Protein AF-A0A167N0G8-F1 (afdb_monomer)

Sequence (702 aa):
MNEAEIALECYESIAEAMEYYENEHYFAGLVLMNTLLEKYPKQADALSLKGLLMWNLGYKDEGYQFARKGFEYDPKSSACWRSYGYMLTQDSRVKESLEYYKKAAELSEFTDIETTNEYACVQTHLRMYSEALETRKKLLYQLHNEPSFWIGTGVLCYLLDQPEIAAKVFDSYCDTLMETSSEYDQSEVLLFYTDILEKQEKYQDALDHLEKIKDVVKDQRSWKEKQAYLLEKTGNIELAETTYRQLIYENPYDSRYINSLLAVKGYNKDNMRTWARNLLLNLMKSYPRSNTIADISLNYATPDEFSLEVKDIIQKSLRKGVPSLFARLKKYYRDTEKKDTIEEIMLGLVRKLENSGSFDGNAKDSREPPTALLWSLYYIAQHYDFLGDREKALDYIQKAINHTPTIVELYMTQARILKHQGDLETAARVMNRARKLDLQDRFVNSKCTKYMMRAGYIVKAKELFKMFLGKRTNTRKSLLDMQCQWFILEEGLAYLKKENYAKAIDRFLTIDSFYNDFKDNEFGIHSYCLHKNTLRTYVKLLKWEDTLRKHPYYIKAAKGAIKAYLALDAAQKLDATEEGANRRLNSVLQEDGELSDTQDKETKYVETTTPLEDALKFLEPLQRVAPDLLETHALGFEVYLRKEQWHLSRRCLIAMAEINKSHPSFLICKEMFEKTVSSKSMEENALLKKLKNLNLLDVSSL

Foldseek 3Di:
DPPVVLVVVVVVLLVVLVVCVVVVVLVVSLVSLVVNCVVVVLQQSSLLSNLLSCVSVVVPVVSLVSLVSSCVSPVLQLNSLLSNLVSCLVVLNLVVSLVSLVSSCVSVVVLPLVSLVLNLLSCVLVVVLVVSLVSLVSSCVNCVQDQLSLLLNLLSCVVVLNLVVSLVSLVVSCVPHLVVDDLALSQLSLVVSLVSCVSVVVLVVSLVSLVVCQVSHPPNLVSLVSNLVSCLSVLVLVVNLVSLVVNCVVPVQDLVSLVSNCVSVVHDQVPPLVVNLVVLVVVCVVVVPHPSSLLVSLVSDDLVRNLVSLLVVLQVCLLVLPLCNLVSCVVCVVPVSSLVSNVVSLVLQLVLCVQQQDSVNDVPPDHGDLSSNLSSLSNVLVSCLVVVVLVSSLVSLVVSCVSPVLALVSLLSNLVSCVSVVNLVVSLVSLVVSCVSPVPDPVSLLSSLLSCLVVLNPVVSLVSNCSPPDPPDDSVVVCLVVVVLVNLLSNLVSCVVVLVLLSNLVSLVSNVVVLSVLSSVLSVVSSVCSVSSNSVVNVVSSVVNVQVCLDPSNLSSLLSLLSSLLSLVVQCVVPVDPVSLVVSLVVNPPPDPDDDDCNVVSVVVSVDPCSLVVNVVSLVVNCVNPLLDLSSLLSQLSSCVVVVVLLSNLVSLVSNVVNPPPDPSSVVSLVVLVVSLVPDDPVPDPVSVVCVVVVSSDPVVD

InterPro domains:
  IPR011990 Tetratricopeptide-like helical domain superfamily [SSF48452] (21-441)
  IPR019734 Tetratricopeptide repeat [SM00028] (44-77)
  IPR019734 Tetratricopeptide repeat [SM00028] (78-111)
  IPR019734 Tetratricopeptide repeat [SM00028] (187-220)
  IPR019734 Tetratricopeptide repeat [SM00028] (221-254)
  IPR019734 Tetratricopeptide repeat [SM00028] (374-407)
  IPR019734 Tetratricopeptide repeat [SM00028] (408-441)
  IPR021183 N-terminal acetyltransferase A, auxiliary subunit [PF12569] (184-582)
  IPR021183 N-terminal acetyltransferase A, auxiliary subunit [PF12569] (590-653)
  IPR021183 N-terminal acetyltransferase A, auxiliary subunit [PIRSF000422] (14-690)

Radius of gyration: 32.66 Å; Cα contacts (8 Å, |Δi|>4): 824; chains: 1; bounding box: 81×61×96 Å

Organism: Phycomyces blakesleeanus (strain ATCC 8743b / DSM 1359 / FGSC 10004 / NBRC 33097 / NRRL 1555) (NCBI:txid763407)

Solvent-accessible surface area (backbone atoms only — not comparable to full-atom values): 36739 Å² total; per-residue (Å²): 126,57,74,66,55,52,52,48,56,51,50,55,54,47,52,54,29,48,53,24,47,77,69,70,37,31,68,62,21,37,54,53,34,50,58,50,35,73,78,42,76,71,48,24,60,48,33,16,49,36,7,53,30,34,32,76,75,67,43,47,72,63,8,51,54,31,17,51,48,5,32,71,64,32,76,70,45,28,66,20,29,35,52,49,16,50,55,29,42,77,69,66,35,48,81,68,18,47,62,30,22,49,50,17,20,59,60,45,72,50,68,46,61,66,54,32,50,51,35,28,45,48,27,47,73,70,66,38,43,72,62,19,36,59,44,30,50,52,50,29,71,75,44,72,88,44,64,44,38,49,49,46,36,22,51,36,29,47,74,70,72,34,32,72,60,16,45,55,42,46,52,55,39,57,78,70,58,42,86,80,48,55,67,64,39,43,23,37,48,53,54,40,49,35,54,34,32,45,69,63,67,38,35,60,62,23,43,56,50,50,63,72,42,53,89,59,40,74,60,58,64,62,49,50,57,48,50,25,53,31,26,50,75,62,63,41,44,72,59,17,45,51,43,29,51,51,51,32,71,77,43,54,64,50,63,64,44,56,51,48,40,33,51,69,70,63,33,40,80,93,40,57,26,69,56,43,32,52,53,34,55,53,49,33,70,78,38,76,82,31,63,46,44,52,57,55,31,54,74,51,43,53,75,69,54,33,53,55,52,51,49,53,52,47,53,56,36,25,67,74,52,54,89,56,53,54,72,68,53,49,74,46,58,81,40,66,68,58,34,49,50,51,48,54,52,52,54,53,38,44,55,22,29,76,76,35,36,3,81,86,54,48,44,90,86,53,61,54,59,74,54,25,50,42,43,44,29,44,40,50,14,54,50,28,41,72,76,62,44,47,67,61,14,49,53,30,31,48,53,26,34,73,75,48,77,80,52,46,67,49,33,47,47,49,18,50,42,33,42,74,75,64,44,32,59,62,14,23,54,36,20,45,53,24,22,68,74,41,84,80,45,62,67,47,41,52,51,25,26,54,31,24,19,75,48,65,38,50,69,62,17,52,55,56,54,50,72,81,48,62,100,85,59,58,67,68,59,53,40,57,78,66,61,44,54,72,58,41,47,46,48,16,52,34,27,46,74,69,67,38,41,35,62,13,40,52,31,26,50,54,50,54,47,53,60,49,53,56,56,53,61,47,60,70,44,59,62,50,31,41,72,60,32,42,52,65,58,44,58,51,46,56,60,46,61,79,44,54,65,54,37,71,65,47,51,52,28,34,54,49,34,36,52,38,24,55,50,48,49,53,49,55,70,71,46,84,44,76,68,51,55,53,52,51,55,55,64,67,70,73,77,70,96,76,89,69,93,46,68,70,60,40,51,54,66,64,65,50,91,48,33,68,60,60,24,45,71,38,44,57,58,42,51,73,54,38,65,88,39,57,66,48,30,52,54,46,21,53,53,25,49,76,67,67,37,54,63,61,18,46,50,22,51,50,55,26,44,74,71,43,64,85,40,69,70,45,52,51,53,51,54,50,48,55,52,53,62,69,71,50,72,64,86,83,35,72,64,60,45,52,36,49,76,68,56,58,69,70,61,87,88,104

Nearest PDB structures (foldseek):
  6c9m-assembly1_A  TM=9.356E-01  e=7.278E-32  Homo sapiens
  6c9m-assembly2_C  TM=9.284E-01  e=7.278E-32  Homo sapiens
  6c95-assembly1_A  TM=9.185E-01  e=5.483E-31  Homo sapiens
  9fpz-assembly1_B  TM=9.077E-01  e=2.778E-30  Homo sapiens
  6ppl-assembly1_B  TM=9.237E-01  e=5.601E-27  Homo sapiens

Mean predicted aligned error: 7.76 Å

Secondary structure (DSSP, 8-state):
--HHHHHHHHHHHHHHHHHHHHTT-HHHHHHHHHHHHHH-TT-HHHHHHHHHHHHHTT-HHHHHHHHHHHHHH-TT-HHHHHHHHHHHHHTT-HHHHHHHHHHHHHHTTT--HHHHHHHHHHHHHTT-HHHHHHHHHHHHHH-TT-HHHHHHHHHHHHHTT-HHHHHHHHHHHHHHTGGGS-HHHHHHHHHHHHHHHHHTT-HHHHHHHHHHTTTT-S-HHHHHHHHHHHHHHTT-HHHHHHHHHHHHHH-TT-HHHHHHHHHHTT--SSSSHHHHHHHHHHHHHH-TT-HHHHHHHTTT--HHHHHHHHHHHHHHHHHHT-TTHHHHHGGGGGSHHHHHHHHHHHHHHHHHHHHHSSSSS-TTT-PPPHHHHHHHHHHHHHHHHHHT-HHHHHHHHHHHHHH-TT-HHHHHHHHHHHHHHT-HHHHHHHHHHHHHH-SS-HHHHHHHHHHHHHTT-HHHHHHHHHTTS-TT--HHHHHHHTT-HHHHHHHHHHHHHTT-HHHHHHHHHHHHHHHHHHHHTTHHHHHHHHHTT-HHHHHHHHHHHTTGGGSHHHHHHHHHHHHHHHHHHHHHHH--SHHHHHHHHHHHHTS----SS-HHHHHHHHS-S-HHHHHHHHHHHHHHH-TT-HHHHHHHHHHHHHTT-HHHHHHHHHHHHHHHTTSHHHHHHHHHHHHHHHHS-SSS-HHHHHHHHTT-S--TT-

pLDDT: mean 90.7, std 11.7, range [33.31, 98.62]

Structure (mmCIF, N/CA/C/O backbone):
data_AF-A0A167N0G8-F1
#
_entry.id   AF-A0A167N0G8-F1
#
loop_
_atom_site.group_PDB
_atom_site.id
_atom_site.type_symbol
_atom_site.label_atom_id
_atom_site.label_alt_id
_atom_site.label_comp_id
_atom_site.label_asym_id
_atom_site.label_entity_id
_atom_site.label_seq_id
_atom_site.pdbx_PDB_ins_code
_atom_site.Cartn_x
_atom_site.Cartn_y
_atom_site.Cartn_z
_atom_site.occupancy
_atom_site.B_iso_or_equiv
_atom_site.auth_seq_id
_atom_site.auth_comp_id
_atom_site.auth_asym_id
_atom_site.auth_atom_id
_atom_site.pdbx_PDB_model_num
ATOM 1 N N . MET A 1 1 ? -27.992 -11.046 55.041 1.00 61.38 1 MET A N 1
ATOM 2 C CA . MET A 1 1 ? -26.749 -10.287 54.848 1.00 61.38 1 MET A CA 1
ATOM 3 C C . MET A 1 1 ? -27.071 -8.810 54.875 1.00 61.38 1 MET A C 1
ATOM 5 O O . MET A 1 1 ? -28.146 -8.440 54.409 1.00 61.38 1 MET A O 1
ATOM 9 N N . ASN A 1 2 ? -26.204 -7.990 55.464 1.00 81.62 2 ASN A N 1
ATOM 10 C CA . ASN A 1 2 ? -26.307 -6.537 55.300 1.00 81.62 2 ASN A CA 1
ATOM 11 C C . ASN A 1 2 ? -25.875 -6.140 53.866 1.00 81.62 2 ASN A C 1
ATOM 13 O O . ASN A 1 2 ? -25.301 -6.956 53.145 1.00 81.62 2 ASN A O 1
ATOM 17 N N . GLU A 1 3 ? -26.163 -4.911 53.429 1.00 79.19 3 GLU A N 1
ATOM 18 C CA . GLU A 1 3 ? -25.827 -4.457 52.065 1.00 79.19 3 GLU A CA 1
ATOM 19 C C . GLU A 1 3 ? -24.325 -4.558 51.743 1.00 79.19 3 GLU A C 1
ATOM 21 O O . GLU A 1 3 ? -23.964 -4.835 50.602 1.00 79.19 3 GLU A O 1
ATOM 26 N N . ALA A 1 4 ? -23.449 -4.403 52.741 1.00 82.62 4 ALA A N 1
ATOM 27 C CA . ALA A 1 4 ? -22.003 -4.500 52.559 1.00 82.62 4 ALA A CA 1
ATOM 28 C C . ALA A 1 4 ? -21.533 -5.944 52.314 1.00 82.62 4 ALA A C 1
ATOM 30 O O . ALA A 1 4 ? -20.668 -6.172 51.476 1.00 82.62 4 ALA A O 1
ATOM 31 N N . GLU A 1 5 ? -22.126 -6.925 52.993 1.00 85.88 5 GLU A N 1
ATOM 32 C CA . GLU A 1 5 ? -21.851 -8.348 52.767 1.00 85.88 5 GLU A CA 1
ATOM 33 C C . GLU A 1 5 ? -22.308 -8.787 51.368 1.00 85.88 5 GLU A C 1
ATOM 35 O O . GLU A 1 5 ? -21.608 -9.549 50.709 1.00 85.88 5 GLU A O 1
ATOM 40 N N . ILE A 1 6 ? -23.455 -8.281 50.890 1.00 86.81 6 ILE A N 1
ATOM 41 C CA . ILE A 1 6 ? -23.952 -8.559 49.528 1.00 86.81 6 ILE A CA 1
ATOM 42 C C . ILE A 1 6 ? -23.014 -7.950 48.486 1.00 86.81 6 ILE A C 1
ATOM 44 O O . ILE A 1 6 ? -22.671 -8.608 47.504 1.00 86.81 6 ILE A O 1
ATOM 48 N N . ALA A 1 7 ? -22.588 -6.703 48.702 1.00 86.38 7 ALA A N 1
ATOM 49 C CA . ALA A 1 7 ? -21.649 -6.027 47.816 1.00 86.38 7 ALA A CA 1
ATOM 50 C C . ALA A 1 7 ? -20.302 -6.762 47.748 1.00 86.38 7 ALA A C 1
ATOM 52 O O . ALA A 1 7 ? -19.759 -6.919 46.657 1.00 86.38 7 ALA A O 1
ATOM 53 N N . LEU A 1 8 ? -19.802 -7.259 48.886 1.00 89.69 8 LEU A N 1
ATOM 54 C CA . LEU A 1 8 ? -18.569 -8.041 48.951 1.00 89.69 8 LEU A CA 1
ATOM 55 C C . LEU A 1 8 ? -18.696 -9.383 48.212 1.00 89.69 8 LEU A C 1
ATOM 57 O O . LEU A 1 8 ? -17.852 -9.674 47.373 1.00 89.69 8 LEU A O 1
ATOM 61 N N . GLU A 1 9 ? -19.772 -10.152 48.438 1.00 91.31 9 GLU A N 1
ATOM 62 C CA . GLU A 1 9 ? -20.013 -11.422 47.723 1.00 91.31 9 GLU A CA 1
ATOM 63 C C . GLU A 1 9 ? -20.086 -11.204 46.201 1.00 91.31 9 GLU A C 1
ATOM 65 O O . GLU A 1 9 ? -19.502 -11.965 45.423 1.00 91.31 9 GLU A O 1
ATOM 70 N N . CYS A 1 10 ? -20.788 -10.149 45.765 1.00 91.50 10 CYS A N 1
ATOM 71 C CA . CYS A 1 10 ? -20.861 -9.788 44.351 1.00 91.50 10 CYS A CA 1
ATOM 72 C C . CYS A 1 10 ? -19.480 -9.432 43.796 1.00 91.50 10 CYS A C 1
ATOM 74 O O . CYS A 1 10 ? -19.119 -9.920 42.730 1.00 91.50 10 CYS A O 1
ATOM 76 N N . TYR A 1 11 ? -18.716 -8.604 44.511 1.00 92.12 11 TYR A N 1
ATOM 77 C CA . TYR A 1 11 ? -17.383 -8.180 44.094 1.00 92.12 11 TYR A CA 1
ATOM 78 C C . TYR A 1 11 ? -16.419 -9.363 43.954 1.00 92.12 11 TYR A C 1
ATOM 80 O O . TYR A 1 11 ? -15.779 -9.494 42.916 1.00 92.12 11 TYR A O 1
ATOM 88 N N . GLU A 1 12 ? -16.355 -10.253 44.948 1.00 93.44 12 GLU A N 1
ATOM 89 C CA . GLU A 1 12 ? -15.496 -11.446 44.917 1.00 93.44 12 GLU A CA 1
ATOM 90 C C . GLU A 1 12 ? -15.854 -12.366 43.744 1.00 93.44 12 GLU A C 1
ATOM 92 O O . GLU A 1 12 ? -14.978 -12.771 42.982 1.00 93.44 12 GLU A O 1
ATOM 97 N N . SER A 1 13 ? -17.150 -12.620 43.537 1.00 93.81 13 SER A N 1
ATOM 98 C CA . SER A 1 13 ? -17.628 -13.460 42.432 1.00 93.81 13 SER A CA 1
ATOM 99 C C . SER A 1 13 ? -17.322 -12.848 41.060 1.00 93.81 13 SER A C 1
ATOM 101 O O . SER A 1 13 ? -16.995 -13.563 40.114 1.00 93.81 13 SER A O 1
ATOM 103 N N . ILE A 1 14 ? -17.451 -11.523 40.924 1.00 94.38 14 ILE A N 1
ATOM 104 C CA . ILE A 1 14 ? -17.139 -10.802 39.682 1.00 94.38 14 ILE A CA 1
ATOM 105 C C . ILE A 1 14 ? -15.634 -10.800 39.427 1.00 94.38 14 ILE A C 1
ATOM 107 O O . ILE A 1 14 ? -15.226 -11.037 38.294 1.00 94.38 14 ILE A O 1
ATOM 111 N N . ALA A 1 15 ? -14.812 -10.586 40.455 1.00 94.44 15 ALA A N 1
ATOM 112 C CA . ALA A 1 15 ? -13.360 -10.646 40.339 1.00 94.44 15 ALA A CA 1
ATOM 113 C C . ALA A 1 15 ? -12.884 -12.044 39.907 1.00 94.44 15 ALA A C 1
ATOM 115 O O . ALA A 1 15 ? -12.087 -12.156 38.979 1.00 94.44 15 ALA A O 1
ATOM 116 N N . GLU A 1 16 ? -13.436 -13.113 40.490 1.00 95.50 16 GLU A N 1
ATOM 117 C CA . GLU A 1 16 ? -13.144 -14.490 40.064 1.00 95.50 16 GLU A CA 1
ATOM 118 C C . GLU A 1 16 ? -13.601 -14.743 38.611 1.00 95.50 16 GLU A C 1
ATOM 120 O O . GLU A 1 16 ? -12.884 -15.342 37.809 1.00 95.50 16 GLU A O 1
ATOM 125 N N . ALA A 1 17 ? -14.774 -14.237 38.216 1.00 94.94 17 ALA A N 1
ATOM 126 C CA . ALA A 1 17 ? -15.233 -14.333 36.830 1.00 94.94 17 ALA A CA 1
ATOM 127 C C . ALA A 1 17 ? -14.361 -13.541 35.841 1.00 94.94 17 ALA A C 1
ATOM 129 O O . ALA A 1 17 ? -14.207 -13.975 34.696 1.00 94.94 17 ALA A O 1
ATOM 130 N N . MET A 1 18 ? -13.775 -12.421 36.269 1.00 92.94 18 MET A N 1
ATOM 131 C CA . MET A 1 18 ? -12.787 -11.674 35.490 1.00 92.94 18 MET A CA 1
ATOM 132 C C . MET A 1 18 ? -11.483 -12.462 35.331 1.00 92.94 18 MET A C 1
ATOM 134 O O . MET A 1 18 ? -10.941 -12.503 34.232 1.00 92.94 18 MET A O 1
ATOM 138 N N . GLU A 1 19 ? -11.027 -13.179 36.357 1.00 94.56 19 GLU A N 1
ATOM 139 C CA . GLU A 1 19 ? -9.866 -14.069 36.233 1.00 94.56 19 GLU A CA 1
ATOM 140 C C . GLU A 1 19 ? -10.137 -15.215 35.240 1.00 94.56 19 GLU A C 1
ATOM 142 O O . GLU A 1 19 ? -9.286 -15.545 34.408 1.00 94.56 19 GLU A O 1
ATOM 147 N N . TYR A 1 20 ? -11.344 -15.796 35.246 1.00 95.62 20 TYR A N 1
ATOM 148 C CA . TYR A 1 20 ? -11.734 -16.757 34.207 1.00 95.62 20 TYR A CA 1
ATOM 149 C C . TYR A 1 20 ? -11.745 -16.127 32.813 1.00 95.62 20 TYR A C 1
ATOM 151 O O . TYR A 1 20 ? -11.371 -16.793 31.849 1.00 95.62 20 TYR A O 1
ATOM 159 N N . TYR A 1 21 ? -12.171 -14.870 32.688 1.00 93.69 21 TYR A N 1
ATOM 160 C CA . TYR A 1 21 ? -12.137 -14.145 31.422 1.00 93.69 21 TYR A CA 1
ATOM 161 C C . TYR A 1 21 ? -10.700 -13.942 30.916 1.00 93.69 21 TYR A C 1
ATOM 163 O O . TYR A 1 21 ? -10.419 -14.251 29.759 1.00 93.69 21 TYR A O 1
ATOM 171 N N . GLU A 1 22 ? -9.790 -13.486 31.779 1.00 92.56 22 GLU A N 1
ATOM 172 C CA . GLU A 1 22 ? -8.379 -13.245 31.445 1.00 92.56 22 GLU A CA 1
ATOM 173 C C . GLU A 1 22 ? -7.640 -14.525 31.036 1.00 92.56 22 GLU A C 1
ATOM 175 O O . GLU A 1 22 ? -6.786 -14.494 30.153 1.00 92.56 22 GLU A O 1
ATOM 180 N N . ASN A 1 23 ? -8.009 -15.663 31.628 1.00 94.19 23 ASN A N 1
ATOM 181 C CA . ASN A 1 23 ? -7.465 -16.980 31.289 1.00 94.19 23 ASN A CA 1
ATOM 182 C C . ASN A 1 23 ? -8.227 -17.691 30.150 1.00 94.19 23 ASN A C 1
ATOM 184 O O . ASN A 1 23 ? -8.055 -18.893 29.955 1.00 94.19 23 ASN A O 1
ATOM 188 N N . GLU A 1 24 ? -9.098 -16.983 29.423 1.00 94.19 24 GLU A N 1
ATOM 189 C CA . GLU A 1 24 ? -9.916 -17.508 28.314 1.00 94.19 24 GLU A CA 1
ATOM 190 C C . GLU A 1 24 ? -10.863 -18.670 28.704 1.00 94.19 24 GLU A C 1
ATOM 192 O O . GLU A 1 24 ? -11.425 -19.379 27.865 1.00 94.19 24 GLU A O 1
ATOM 197 N N . HIS A 1 25 ? -11.122 -18.853 29.998 1.00 95.62 25 HIS A N 1
ATOM 198 C CA . HIS A 1 25 ? -12.037 -19.847 30.560 1.00 95.62 25 HIS A CA 1
ATOM 199 C C . HIS A 1 25 ? -13.491 -19.335 30.596 1.00 95.62 25 HIS A C 1
ATOM 201 O O . HIS A 1 25 ? -14.192 -19.431 31.608 1.00 95.62 25 HIS A O 1
ATOM 207 N N . TYR A 1 26 ? -13.984 -18.819 29.465 1.00 95.81 26 TYR A N 1
ATOM 208 C CA . TYR A 1 26 ? -15.244 -18.065 29.393 1.00 95.81 26 TYR A CA 1
ATOM 209 C C . TYR A 1 26 ? -16.479 -18.831 29.892 1.00 95.81 26 TYR A C 1
ATOM 211 O O . TYR A 1 26 ? -17.372 -18.251 30.509 1.00 95.81 26 TYR A O 1
ATOM 219 N N . PHE A 1 27 ? -16.547 -20.145 29.647 1.00 96.38 27 PHE A N 1
ATOM 220 C CA . PHE A 1 27 ? -17.678 -20.961 30.100 1.00 96.38 27 PHE A CA 1
ATOM 221 C C . PHE A 1 27 ? -17.742 -21.062 31.630 1.00 96.38 27 PHE A C 1
ATOM 223 O O . PHE A 1 27 ? -18.830 -20.983 32.198 1.00 96.38 27 PHE A O 1
ATOM 230 N N . ALA A 1 28 ? -16.593 -21.192 32.299 1.00 95.50 28 ALA A N 1
ATOM 231 C CA . ALA A 1 28 ? -16.532 -21.271 33.758 1.00 95.50 28 ALA A CA 1
ATOM 232 C C . ALA A 1 28 ? -16.986 -19.946 34.391 1.00 95.50 28 ALA A C 1
ATOM 234 O O . ALA A 1 28 ? -17.878 -19.943 35.242 1.00 95.50 28 ALA A O 1
ATOM 235 N N . GLY A 1 29 ? -16.478 -18.818 33.875 1.00 96.12 29 GLY A N 1
ATOM 236 C CA . GLY A 1 29 ? -16.933 -17.486 34.279 1.00 96.12 29 GLY A CA 1
ATOM 237 C C . GLY A 1 29 ? -18.436 -17.287 34.055 1.00 96.12 29 GLY A C 1
ATOM 238 O O . GLY A 1 29 ? -19.127 -16.731 34.907 1.00 96.12 29 GLY A O 1
ATOM 239 N N . LEU A 1 30 ? -18.987 -17.800 32.945 1.00 96.31 30 LEU A N 1
ATOM 240 C CA . LEU A 1 30 ? -20.418 -17.681 32.645 1.00 96.31 30 LEU A CA 1
ATOM 241 C C . LEU A 1 30 ? -21.284 -18.456 33.648 1.00 96.31 30 LEU A C 1
ATOM 243 O O . LEU A 1 30 ? -22.335 -17.962 34.063 1.00 96.31 30 LEU A O 1
ATOM 247 N N . VAL A 1 31 ? -20.859 -19.658 34.047 1.00 96.81 31 VAL A N 1
ATOM 248 C CA . VAL A 1 31 ? -21.548 -20.456 35.076 1.00 96.81 31 VAL A CA 1
ATOM 249 C C . VAL A 1 31 ? -21.548 -19.720 36.418 1.00 96.81 31 VAL A C 1
ATOM 251 O O . VAL A 1 31 ? -22.597 -19.628 37.065 1.00 96.81 31 VAL A O 1
ATOM 254 N N . LEU A 1 32 ? -20.411 -19.135 36.803 1.00 96.25 32 LEU A N 1
ATOM 255 C CA . LEU A 1 32 ? -20.297 -18.353 38.034 1.00 96.25 32 LEU A CA 1
ATOM 256 C C . LEU A 1 32 ? -21.225 -17.127 38.013 1.00 96.25 32 LEU A C 1
ATOM 258 O O . LEU A 1 32 ? -22.005 -16.926 38.944 1.00 96.25 32 LEU A O 1
ATOM 262 N N . MET A 1 33 ? -21.235 -16.367 36.914 1.00 97.00 33 MET A N 1
ATOM 263 C CA . MET A 1 33 ? -22.127 -15.211 36.755 1.00 97.00 33 MET A CA 1
ATOM 264 C C . MET A 1 33 ? -23.606 -15.591 36.745 1.00 97.00 33 MET A C 1
ATOM 266 O O . MET A 1 33 ? -24.420 -14.874 37.320 1.00 97.00 33 MET A O 1
ATOM 270 N N . ASN A 1 34 ? -23.983 -16.727 36.151 1.00 96.19 34 ASN A N 1
ATOM 271 C CA . ASN A 1 34 ? -25.361 -17.214 36.234 1.00 96.19 34 ASN A CA 1
ATOM 272 C C . ASN A 1 34 ? -25.764 -17.516 37.682 1.00 96.19 34 ASN A C 1
ATOM 274 O O . ASN A 1 34 ? -26.827 -17.077 38.110 1.00 96.19 34 ASN A O 1
ATOM 278 N N . THR A 1 35 ? -24.892 -18.182 38.440 1.00 96.25 35 THR A N 1
ATOM 279 C CA . THR A 1 35 ? -25.127 -18.498 39.858 1.00 96.25 35 THR A CA 1
ATOM 280 C C . THR A 1 35 ? -25.296 -17.225 40.694 1.00 96.25 35 THR A C 1
ATOM 282 O O . THR A 1 35 ? -26.190 -17.138 41.536 1.00 96.25 35 THR A O 1
ATOM 285 N N . LEU A 1 36 ? -24.475 -16.201 40.436 1.00 95.00 36 LEU A N 1
ATOM 286 C CA . LEU A 1 36 ? -24.593 -14.908 41.110 1.00 95.00 36 LEU A CA 1
ATOM 287 C C . LEU A 1 36 ? -25.906 -14.193 40.748 1.00 95.00 36 LEU A C 1
ATOM 289 O O . LEU A 1 36 ? -26.594 -13.667 41.622 1.00 95.00 36 LEU A O 1
ATOM 293 N N . LEU A 1 37 ? -26.283 -14.205 39.469 1.00 95.44 37 LEU A N 1
ATOM 294 C CA . LEU A 1 37 ? -27.492 -13.551 38.965 1.00 95.44 37 LEU A CA 1
ATOM 295 C C . LEU A 1 37 ? -28.790 -14.265 39.370 1.00 95.44 37 LEU A C 1
ATOM 297 O O . LEU A 1 37 ? -29.838 -13.626 39.387 1.00 95.44 37 LEU A O 1
ATOM 301 N N . GLU A 1 38 ? -28.750 -15.549 39.736 1.00 95.88 38 GLU A N 1
ATOM 302 C CA . GLU A 1 38 ? -29.886 -16.225 40.382 1.00 95.88 38 GLU A CA 1
ATOM 303 C C . GLU A 1 38 ? -30.202 -15.605 41.748 1.00 95.88 38 GLU A C 1
ATOM 305 O O . GLU A 1 38 ? -31.372 -15.414 42.087 1.00 95.88 38 GLU A O 1
ATOM 310 N N . LYS A 1 39 ? -29.163 -15.243 42.514 1.00 94.06 39 LYS A N 1
ATOM 311 C CA . LYS A 1 39 ? -29.309 -14.569 43.811 1.00 94.06 39 LYS A CA 1
ATOM 312 C C . LYS A 1 39 ? -29.612 -13.079 43.651 1.00 94.06 39 LYS A C 1
ATOM 314 O O . LYS A 1 39 ? -30.462 -12.544 44.363 1.00 94.06 39 LYS A O 1
ATOM 319 N N . TYR A 1 40 ? -28.944 -12.416 42.704 1.00 94.00 40 TYR A N 1
ATOM 320 C CA . TYR A 1 40 ? -29.001 -10.965 42.510 1.00 94.00 40 TYR A CA 1
ATOM 321 C C . TYR A 1 40 ? -29.285 -10.591 41.038 1.00 94.00 40 TYR A C 1
ATOM 323 O O . TYR A 1 40 ? -28.401 -10.106 40.332 1.00 94.00 40 TYR A O 1
ATOM 331 N N . PRO A 1 41 ? -30.535 -10.736 40.549 1.00 92.69 41 PRO A N 1
ATOM 332 C CA . PRO A 1 41 ? -30.852 -10.642 39.114 1.00 92.69 41 PRO A CA 1
ATOM 333 C C . PRO A 1 41 ? -30.631 -9.276 38.451 1.00 92.69 41 PRO A C 1
ATOM 335 O O . PRO A 1 41 ? -30.680 -9.175 37.227 1.00 92.69 41 PRO A O 1
ATOM 338 N N . LYS A 1 42 ? -30.462 -8.216 39.248 1.00 92.88 42 LYS A N 1
ATOM 339 C CA . LYS A 1 42 ? -30.286 -6.827 38.789 1.00 92.88 42 LYS A CA 1
ATOM 340 C C . LYS A 1 42 ? -28.894 -6.271 39.093 1.00 92.88 42 LYS A C 1
ATOM 342 O O . LYS A 1 42 ? -28.704 -5.062 39.008 1.00 92.88 42 LYS A O 1
ATOM 347 N N . GLN A 1 43 ? -27.946 -7.120 39.489 1.00 94.25 43 GLN A N 1
ATOM 348 C CA . GLN A 1 43 ? -26.565 -6.688 39.669 1.00 94.25 43 GLN A CA 1
ATOM 349 C C . GLN A 1 43 ? -26.009 -6.313 38.279 1.00 94.25 43 GLN A C 1
ATOM 351 O O . GLN A 1 43 ? -25.977 -7.143 37.368 1.00 94.25 43 GLN A O 1
ATOM 356 N N . ALA A 1 44 ? -25.637 -5.043 38.106 1.00 94.38 44 ALA A N 1
ATOM 357 C CA . ALA A 1 44 ? -25.271 -4.465 36.815 1.00 94.38 44 ALA A CA 1
ATOM 358 C C . ALA A 1 44 ? -23.972 -5.039 36.221 1.00 94.38 44 ALA A C 1
ATOM 360 O O . ALA A 1 44 ? -23.969 -5.494 35.076 1.00 94.38 44 ALA A O 1
ATOM 361 N N . ASP A 1 45 ? -22.889 -5.061 36.994 1.00 93.31 45 ASP A N 1
ATOM 362 C CA . ASP A 1 45 ? -21.563 -5.502 36.543 1.00 93.31 45 ASP A CA 1
ATOM 363 C C . ASP A 1 45 ? -21.526 -6.997 36.178 1.00 93.31 45 ASP A C 1
ATOM 365 O O . ASP A 1 45 ? -20.905 -7.382 35.194 1.00 93.31 45 ASP A O 1
ATOM 369 N N . ALA A 1 46 ? -22.266 -7.839 36.894 1.00 95.31 46 ALA A N 1
ATOM 370 C CA . ALA A 1 46 ? -22.444 -9.262 36.638 1.00 95.31 46 ALA A CA 1
ATOM 371 C C . ALA A 1 46 ? -23.265 -9.508 35.366 1.00 95.31 46 ALA A C 1
ATOM 373 O O . ALA A 1 46 ? -22.944 -10.410 34.593 1.00 95.31 46 ALA A O 1
ATOM 374 N N . LEU A 1 47 ? -24.301 -8.696 35.103 1.00 96.69 47 LEU A N 1
ATOM 375 C CA . LEU A 1 47 ? -25.017 -8.724 33.820 1.00 96.69 47 LEU A CA 1
ATOM 376 C C . LEU A 1 47 ? -24.099 -8.303 32.667 1.00 96.69 47 LEU A C 1
ATOM 378 O O . LEU A 1 47 ? -24.129 -8.932 31.606 1.00 96.69 47 LEU A O 1
ATOM 382 N N . SER A 1 48 ? -23.267 -7.282 32.890 1.00 96.06 48 SER A N 1
ATOM 383 C CA . SER A 1 48 ? -22.279 -6.817 31.917 1.00 96.06 48 SER A CA 1
ATOM 384 C C . SER A 1 48 ? -21.234 -7.885 31.600 1.00 96.06 48 SER A C 1
ATOM 386 O O . SER A 1 48 ? -21.050 -8.246 30.436 1.00 96.06 48 SER A O 1
ATOM 388 N N . LEU A 1 49 ? -20.619 -8.466 32.632 1.00 95.81 49 LEU A N 1
ATOM 389 C CA . LEU A 1 49 ? -19.613 -9.515 32.501 1.00 95.81 49 LEU A CA 1
ATOM 390 C C . LEU A 1 49 ? -20.199 -10.791 31.889 1.00 95.81 49 LEU A C 1
ATOM 392 O O . LEU A 1 49 ? -19.593 -11.382 30.999 1.00 95.81 49 LEU A O 1
ATOM 396 N N . LYS A 1 50 ? -21.426 -11.176 32.262 1.00 96.50 50 LYS A N 1
ATOM 397 C CA . LYS A 1 50 ? -22.161 -12.248 31.576 1.00 96.50 50 LYS A CA 1
ATOM 398 C C . LYS A 1 50 ? -22.301 -11.969 30.080 1.00 96.50 50 LYS A C 1
ATOM 400 O O . LYS A 1 50 ? -22.074 -12.871 29.276 1.00 96.50 50 LYS A O 1
ATOM 405 N N . GLY A 1 51 ? -22.673 -10.744 29.709 1.00 96.50 51 GLY A N 1
ATOM 406 C CA . GLY A 1 51 ? -22.772 -10.331 28.311 1.00 96.50 51 GLY A CA 1
ATOM 407 C C . GLY A 1 51 ? -21.449 -10.491 27.560 1.00 96.50 51 GLY A C 1
ATOM 408 O O . GLY A 1 51 ? -21.420 -11.098 26.487 1.00 96.50 51 GLY A O 1
ATOM 409 N N . LEU A 1 52 ? -20.350 -10.035 28.164 1.00 95.94 52 LEU A N 1
ATOM 410 C CA . LEU A 1 52 ? -18.997 -10.159 27.619 1.00 95.94 52 LEU A CA 1
ATOM 411 C C . LEU A 1 52 ? -18.563 -11.627 27.449 1.00 95.94 52 LEU A C 1
ATOM 413 O O . LEU A 1 52 ? -18.032 -12.005 26.403 1.00 95.94 52 LEU A O 1
ATOM 417 N N . LEU A 1 53 ? -18.825 -12.477 28.443 1.00 96.44 53 LEU A N 1
ATOM 418 C CA . LEU A 1 53 ? -18.504 -13.908 28.404 1.00 96.44 53 LEU A CA 1
ATOM 419 C C . LEU A 1 53 ? -19.313 -14.642 27.323 1.00 96.44 53 LEU A C 1
ATOM 421 O O . LEU A 1 53 ? -18.759 -15.435 26.564 1.00 96.44 53 LEU A O 1
ATOM 425 N N . MET A 1 54 ? -20.613 -14.349 27.204 1.00 96.06 54 MET A N 1
ATOM 426 C CA . MET A 1 54 ? -21.466 -14.910 26.148 1.00 96.06 54 MET A CA 1
ATOM 427 C C . MET A 1 54 ? -21.003 -14.485 24.752 1.00 96.06 54 MET A C 1
ATOM 429 O O . MET A 1 54 ? -20.972 -15.316 23.842 1.00 96.06 54 MET A O 1
ATOM 433 N N . TRP A 1 55 ? -20.596 -13.224 24.595 1.00 96.62 55 TRP A N 1
ATOM 434 C CA . TRP A 1 55 ? -20.065 -12.707 23.336 1.00 96.62 55 TRP A CA 1
ATOM 435 C C . TRP A 1 55 ? -18.776 -13.436 22.917 1.00 96.62 55 TRP A C 1
ATOM 437 O O . TRP A 1 55 ? -18.690 -13.877 21.770 1.00 96.62 55 TRP A O 1
ATOM 447 N N . ASN A 1 56 ? -17.838 -13.680 23.844 1.00 93.94 56 ASN A N 1
ATOM 448 C CA . ASN A 1 56 ? -16.617 -14.458 23.565 1.00 93.94 56 ASN A CA 1
ATOM 449 C C . ASN A 1 56 ? -16.895 -15.934 23.240 1.00 93.94 56 ASN A C 1
ATOM 451 O O . ASN A 1 56 ? -16.180 -16.545 22.449 1.00 93.94 56 ASN A O 1
ATOM 455 N N . LEU A 1 57 ? -17.967 -16.509 23.794 1.00 94.19 57 LEU A N 1
ATOM 456 C CA . LEU A 1 57 ? -18.428 -17.862 23.459 1.00 94.19 57 LEU A CA 1
ATOM 457 C C . LEU A 1 57 ? -19.145 -17.951 22.096 1.00 94.19 57 LEU A C 1
ATOM 459 O O . LEU A 1 57 ? -19.518 -19.045 21.677 1.00 94.19 57 LEU A O 1
ATOM 463 N N . GLY A 1 58 ? -19.340 -16.825 21.401 1.00 92.25 58 GLY A N 1
ATOM 464 C CA . GLY A 1 58 ? -19.964 -16.752 20.076 1.00 92.25 58 GLY A CA 1
ATOM 465 C C . GLY A 1 58 ? -21.440 -16.342 20.075 1.00 92.25 58 GLY A C 1
ATOM 466 O O . GLY A 1 58 ? -21.994 -16.095 19.003 1.00 92.25 58 GLY A O 1
ATOM 467 N N . TYR A 1 59 ? -22.072 -16.195 21.242 1.00 94.31 59 TYR A N 1
ATOM 468 C CA . TYR A 1 59 ? -23.458 -15.731 21.391 1.00 94.31 59 TYR A CA 1
ATOM 469 C C . TYR A 1 59 ? -23.512 -14.198 21.379 1.00 94.31 59 TYR A C 1
ATOM 471 O O . TYR A 1 59 ? -23.773 -13.552 22.398 1.00 94.31 59 TYR A O 1
ATOM 479 N N . LYS A 1 60 ? -23.169 -13.594 20.232 1.00 93.25 60 LYS A N 1
ATOM 480 C CA . LYS A 1 60 ? -22.948 -12.141 20.129 1.00 93.25 60 LYS A CA 1
ATOM 481 C C . LYS A 1 60 ? -24.200 -11.324 20.449 1.00 93.25 60 LYS A C 1
ATOM 483 O O . LYS A 1 60 ? -24.121 -10.392 21.247 1.00 93.25 60 LYS A O 1
ATOM 488 N N . ASP A 1 61 ? -25.342 -11.673 19.856 1.00 93.44 61 ASP A N 1
ATOM 489 C CA . ASP A 1 61 ? -26.583 -10.907 20.010 1.00 93.44 61 ASP A CA 1
ATOM 490 C C . ASP A 1 61 ? -27.107 -10.965 21.450 1.00 93.44 61 ASP A C 1
ATOM 492 O O . ASP A 1 61 ? -27.437 -9.925 22.028 1.00 93.44 61 ASP A O 1
ATOM 496 N N . GLU A 1 62 ? -27.136 -12.151 22.070 1.00 94.75 62 GLU A N 1
ATOM 497 C CA . GLU A 1 62 ? -27.495 -12.278 23.484 1.00 94.75 62 GLU A CA 1
ATOM 498 C C . GLU A 1 62 ? -26.484 -11.566 24.388 1.00 94.75 62 GLU A C 1
ATOM 500 O O . GLU A 1 62 ? -26.881 -10.894 25.344 1.00 94.75 62 GLU A O 1
ATOM 505 N N . GLY A 1 63 ? -25.191 -11.658 24.061 1.00 95.69 63 GLY A N 1
ATOM 506 C CA . GLY A 1 63 ? -24.119 -10.964 24.767 1.00 95.69 63 GLY A CA 1
ATOM 507 C C . GLY A 1 63 ? -24.360 -9.456 24.841 1.00 95.69 63 GLY A C 1
ATOM 508 O O . GLY A 1 63 ? -24.380 -8.885 25.933 1.00 95.69 63 GLY A O 1
ATOM 509 N N . TYR A 1 64 ? -24.653 -8.813 23.705 1.00 96.44 64 TYR A N 1
ATOM 510 C CA . TYR A 1 64 ? -24.999 -7.388 23.662 1.00 96.44 64 TYR A CA 1
ATOM 511 C C . TYR A 1 64 ? -26.261 -7.053 24.461 1.00 96.44 64 TYR A C 1
ATOM 513 O O . TYR A 1 64 ? -26.317 -5.998 25.096 1.00 96.44 64 TYR A O 1
ATOM 521 N N . GLN A 1 65 ? -27.281 -7.916 24.445 1.00 95.94 65 GLN A N 1
ATOM 522 C CA . GLN A 1 65 ? -28.507 -7.688 25.215 1.00 95.94 65 GLN A CA 1
ATOM 523 C C . GLN A 1 65 ? -28.244 -7.706 26.725 1.00 95.94 65 GLN A C 1
ATOM 525 O O . GLN A 1 65 ? -28.766 -6.851 27.440 1.00 95.94 65 GLN A O 1
ATOM 530 N N . PHE A 1 66 ? -27.440 -8.652 27.222 1.00 96.06 66 PHE A N 1
ATOM 531 C CA . PHE A 1 66 ? -27.070 -8.705 28.639 1.00 96.06 66 PHE A CA 1
ATOM 532 C C . PHE A 1 66 ? -26.145 -7.553 29.036 1.00 96.06 66 PHE A C 1
ATOM 534 O O . PHE A 1 66 ? -26.414 -6.895 30.041 1.00 96.06 66 PHE A O 1
ATOM 541 N N . ALA A 1 67 ? -25.145 -7.234 28.207 1.00 95.25 67 ALA A N 1
ATOM 542 C CA . ALA A 1 67 ? -24.254 -6.103 28.446 1.00 95.25 67 ALA A CA 1
ATOM 543 C C . ALA A 1 67 ? -25.016 -4.771 28.521 1.00 95.25 67 ALA A C 1
ATOM 545 O O . ALA A 1 67 ? -24.786 -3.960 29.416 1.00 95.25 67 ALA A O 1
ATOM 546 N N . ARG A 1 68 ? -26.006 -4.588 27.639 1.00 95.62 68 ARG A N 1
ATOM 547 C CA . ARG A 1 68 ? -26.884 -3.415 27.645 1.00 95.62 68 ARG A CA 1
ATOM 548 C C . ARG A 1 68 ? -27.718 -3.295 28.920 1.00 95.62 68 ARG A C 1
ATOM 550 O O . ARG A 1 68 ? -27.848 -2.201 29.460 1.00 95.62 68 ARG A O 1
ATOM 557 N N . LYS A 1 69 ? -28.256 -4.409 29.425 1.00 95.44 69 LYS A N 1
ATOM 558 C CA . LYS A 1 69 ? -29.008 -4.409 30.689 1.00 95.44 69 LYS A CA 1
ATOM 559 C C . LYS A 1 69 ? -28.154 -3.935 31.865 1.00 95.44 69 LYS A C 1
ATOM 561 O O . LYS A 1 69 ? -28.701 -3.298 32.756 1.00 95.44 69 LYS A O 1
ATOM 566 N N . GLY A 1 70 ? -26.845 -4.205 31.857 1.00 92.75 70 GLY A N 1
ATOM 567 C CA . GLY A 1 70 ? -25.917 -3.765 32.903 1.00 92.75 70 GLY A CA 1
ATOM 568 C C . GLY A 1 70 ? -26.017 -2.262 33.170 1.00 92.75 70 GLY A C 1
ATOM 569 O O . GLY A 1 70 ? -26.471 -1.852 34.237 1.00 92.75 70 GLY A O 1
ATOM 570 N N . PHE A 1 71 ? -25.716 -1.430 32.170 1.00 91.62 71 PHE A N 1
ATOM 571 C CA . PHE A 1 71 ? -25.803 0.028 32.326 1.00 91.62 71 PHE A CA 1
ATOM 572 C C . PHE A 1 71 ? -27.240 0.587 32.308 1.00 91.62 71 PHE A C 1
ATOM 574 O O . PHE A 1 71 ? -27.449 1.742 32.671 1.00 91.62 71 PHE A O 1
ATOM 581 N N . GLU A 1 72 ? -28.250 -0.187 31.889 1.00 93.94 72 GLU A N 1
ATOM 582 C CA . GLU A 1 72 ? -29.661 0.187 32.094 1.00 93.94 72 GLU A CA 1
ATOM 583 C C . GLU A 1 72 ? -30.072 0.057 33.571 1.00 93.94 72 GLU A C 1
ATOM 585 O O . GLU A 1 72 ? -30.870 0.865 34.051 1.00 93.94 72 GLU A O 1
ATOM 590 N N . TYR A 1 73 ? -29.523 -0.925 34.298 1.00 94.25 73 TYR A N 1
ATOM 591 C CA . TYR A 1 73 ? -29.766 -1.101 35.733 1.00 94.25 73 TYR A CA 1
ATOM 592 C C . TYR A 1 73 ? -28.892 -0.201 36.606 1.00 94.25 73 TYR A C 1
ATOM 594 O O . TYR A 1 73 ? -29.405 0.345 37.583 1.00 94.25 73 TYR A O 1
ATOM 602 N N . ASP A 1 74 ? -27.621 -0.005 36.245 1.00 93.25 74 ASP A N 1
ATOM 603 C CA . ASP A 1 74 ? -26.763 1.007 36.865 1.00 93.25 74 ASP A CA 1
ATOM 604 C C . ASP A 1 74 ? -26.129 1.938 35.819 1.00 93.25 74 ASP A C 1
ATOM 606 O O . ASP A 1 74 ? -25.029 1.684 35.318 1.00 93.25 74 ASP A O 1
ATOM 610 N N . PRO A 1 75 ? -26.782 3.075 35.519 1.00 93.31 75 PRO A N 1
ATOM 611 C CA . PRO A 1 75 ? -26.240 4.069 34.601 1.00 93.31 75 PRO A CA 1
ATOM 612 C C . PRO A 1 75 ? -24.929 4.716 35.062 1.00 93.31 75 PRO A C 1
ATOM 614 O O . PRO A 1 75 ? -24.293 5.381 34.242 1.00 93.31 75 PRO A O 1
ATOM 617 N N . LYS A 1 76 ? -24.535 4.569 36.337 1.00 93.06 76 LYS A N 1
ATOM 618 C CA . LYS A 1 76 ? -23.314 5.161 36.903 1.00 93.06 76 LYS A CA 1
ATOM 619 C C . LYS A 1 76 ? -22.113 4.211 36.889 1.00 93.06 76 LYS A C 1
ATOM 621 O O . LYS A 1 76 ? -20.999 4.683 37.113 1.00 93.06 76 LYS A O 1
ATOM 626 N N . SER A 1 77 ? -22.298 2.921 36.594 1.00 91.94 77 SER A N 1
ATOM 627 C CA . SER A 1 77 ? -21.185 1.968 36.508 1.00 91.94 77 SER A CA 1
ATOM 628 C C . SER A 1 77 ? -20.331 2.234 35.265 1.00 91.94 77 SER A C 1
ATOM 630 O O . SER A 1 77 ? -20.705 1.895 34.140 1.00 91.94 77 SER A O 1
ATOM 632 N N . SER A 1 78 ? -19.149 2.823 35.470 1.00 93.56 78 SER A N 1
ATOM 633 C CA . SER A 1 78 ? -18.149 3.033 34.412 1.00 93.56 78 SER A CA 1
ATOM 634 C C . SER A 1 78 ? -17.757 1.711 33.727 1.00 93.56 78 SER A C 1
ATOM 636 O O . SER A 1 78 ? -17.692 1.649 32.497 1.00 93.56 78 SER A O 1
ATOM 638 N N . ALA A 1 79 ? -17.610 0.627 34.499 1.00 91.81 79 ALA A N 1
ATOM 639 C CA . ALA A 1 79 ? -17.232 -0.695 33.999 1.00 91.81 79 ALA A CA 1
ATOM 640 C C . ALA A 1 79 ? -18.259 -1.282 33.012 1.00 91.81 79 ALA A C 1
ATOM 642 O O . ALA A 1 79 ? -17.874 -1.858 31.988 1.00 91.81 79 ALA A O 1
ATOM 643 N N . CYS A 1 80 ? -19.5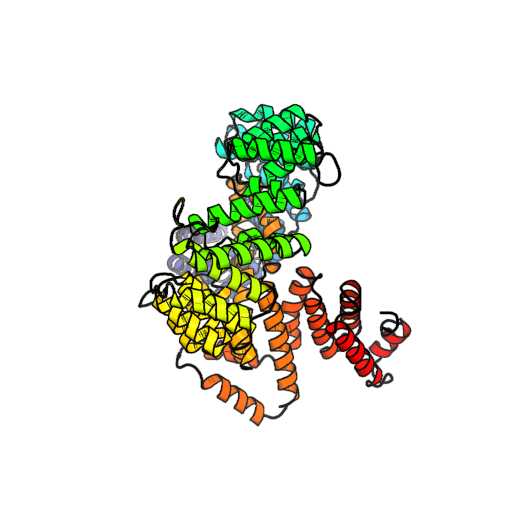60 -1.091 33.263 1.00 95.06 80 CYS A N 1
ATOM 644 C CA . CYS A 1 80 ? -20.621 -1.530 32.350 1.00 95.06 80 CYS A CA 1
ATOM 645 C C . CYS A 1 80 ? -20.546 -0.811 30.991 1.00 95.06 80 CYS A C 1
ATOM 647 O O . CYS A 1 80 ? -20.621 -1.446 29.936 1.00 95.06 80 CYS A O 1
ATOM 649 N N . TRP A 1 81 ? -20.357 0.514 31.000 1.00 96.75 81 TRP A N 1
ATOM 650 C CA . TRP A 1 81 ? -20.199 1.297 29.768 1.00 96.75 81 TRP A CA 1
ATOM 651 C C . TRP A 1 81 ? -18.918 0.916 29.013 1.00 96.75 81 TRP A C 1
ATOM 653 O O . TRP A 1 81 ? -18.967 0.735 27.793 1.00 96.75 81 TRP A O 1
ATOM 663 N N . ARG A 1 82 ? -17.797 0.732 29.729 1.00 95.25 82 ARG A N 1
ATOM 664 C CA . ARG A 1 82 ? -16.513 0.293 29.156 1.00 95.25 82 ARG A CA 1
ATOM 665 C C . ARG A 1 82 ? -16.644 -1.066 28.473 1.00 95.25 82 ARG A C 1
ATOM 667 O O . ARG A 1 82 ? -16.256 -1.194 27.318 1.00 95.25 82 ARG A O 1
ATOM 674 N N . SER A 1 83 ? -17.243 -2.051 29.145 1.00 93.88 83 SER A N 1
ATOM 675 C CA . SER A 1 83 ? -17.423 -3.411 28.612 1.00 93.88 83 SER A CA 1
ATOM 676 C C . SER A 1 83 ? -18.201 -3.409 27.294 1.00 93.88 83 SER A C 1
ATOM 678 O O . SER A 1 83 ? -17.814 -4.070 26.332 1.00 93.88 83 SER A O 1
ATOM 680 N N . TYR A 1 84 ? -19.270 -2.610 27.212 1.00 96.00 84 TYR A N 1
ATOM 681 C CA . TYR A 1 84 ? -20.040 -2.473 25.976 1.00 96.00 84 TYR A CA 1
ATOM 682 C C . TYR A 1 84 ? -19.231 -1.790 24.864 1.00 96.00 84 TYR A C 1
ATOM 684 O O . TYR A 1 84 ? -19.256 -2.231 23.715 1.00 96.00 84 TYR A O 1
ATOM 692 N N . GLY A 1 85 ? -18.481 -0.735 25.206 1.00 95.75 85 GLY A N 1
ATOM 693 C CA . GLY A 1 85 ? -17.550 -0.073 24.290 1.00 95.75 85 GLY A CA 1
ATOM 694 C C . GLY A 1 85 ? -16.483 -1.025 23.744 1.00 95.75 85 GLY A C 1
ATOM 695 O O . GLY A 1 85 ? -16.218 -1.009 22.542 1.00 95.75 85 GLY A O 1
ATOM 696 N N . TYR A 1 86 ? -15.937 -1.892 24.597 1.00 93.62 86 TYR A N 1
ATOM 697 C CA . TYR A 1 86 ? -14.966 -2.917 24.224 1.00 93.62 86 TYR A CA 1
ATOM 698 C C . TYR A 1 86 ? -15.555 -3.937 23.241 1.00 93.62 86 TYR A C 1
ATOM 700 O O . TYR A 1 86 ? -14.971 -4.203 22.196 1.00 93.62 86 TYR A O 1
ATOM 708 N N . MET A 1 87 ? -16.754 -4.460 23.505 1.00 95.00 87 MET A N 1
ATOM 709 C CA . MET A 1 87 ? -17.414 -5.393 22.578 1.00 95.00 87 MET A CA 1
ATOM 710 C C . MET A 1 87 ? -17.622 -4.765 21.191 1.00 95.00 87 MET A C 1
ATOM 712 O O . MET A 1 87 ? -17.364 -5.398 20.167 1.00 95.00 87 MET A O 1
ATOM 716 N N . LEU A 1 88 ? -18.019 -3.488 21.154 1.00 94.94 88 LEU A N 1
ATOM 717 C CA . LEU A 1 88 ? -18.159 -2.736 19.908 1.00 94.94 88 LEU A CA 1
ATOM 718 C C . LEU A 1 88 ? -16.830 -2.557 19.162 1.00 94.94 88 LEU A C 1
ATOM 720 O O . LEU A 1 88 ? -16.827 -2.657 17.936 1.00 94.94 88 LEU A O 1
ATOM 724 N N . THR A 1 89 ? -15.714 -2.277 19.845 1.00 92.75 89 THR A N 1
ATOM 725 C CA . THR A 1 89 ? -14.410 -2.145 19.166 1.00 92.75 89 THR A CA 1
ATOM 726 C C . THR A 1 89 ? -13.938 -3.469 18.587 1.00 92.75 89 THR A C 1
ATOM 728 O O . THR A 1 89 ? -13.482 -3.478 17.446 1.00 92.75 89 THR A O 1
ATOM 731 N N . GLN A 1 90 ? -14.110 -4.577 19.314 1.00 90.75 90 GLN A N 1
ATOM 732 C CA . GLN A 1 90 ? -13.765 -5.910 18.813 1.00 90.75 90 GLN A CA 1
ATOM 733 C C . GLN A 1 90 ? -14.616 -6.341 17.609 1.00 90.75 90 GLN A C 1
ATOM 735 O O . GLN A 1 90 ? -14.139 -7.072 16.747 1.00 90.75 90 GLN A O 1
ATOM 740 N N . ASP A 1 91 ? -15.857 -5.859 17.507 1.00 90.69 91 ASP A N 1
ATOM 741 C CA . ASP A 1 91 ? -16.725 -6.080 16.345 1.00 90.69 91 ASP A CA 1
ATOM 742 C C . ASP A 1 91 ? -16.566 -5.006 15.244 1.00 90.69 91 ASP A C 1
ATOM 744 O O . ASP A 1 91 ? -17.470 -4.818 14.426 1.00 90.69 91 ASP A O 1
ATOM 748 N N . SER A 1 92 ? -15.443 -4.275 15.217 1.00 89.75 92 SER A N 1
ATOM 749 C CA . SER A 1 92 ? -15.131 -3.234 14.218 1.00 89.75 92 SER A CA 1
ATOM 750 C C . SER A 1 92 ? -16.103 -2.043 14.188 1.00 89.75 92 SER A C 1
ATOM 752 O O . SER A 1 92 ? -16.122 -1.235 13.254 1.00 89.75 92 SER A O 1
ATOM 754 N N . ARG A 1 93 ? -16.912 -1.859 15.235 1.00 92.38 93 ARG A N 1
ATOM 755 C CA . ARG A 1 93 ? -17.874 -0.752 15.390 1.00 92.38 93 ARG A CA 1
ATOM 756 C C . ARG A 1 93 ? -17.264 0.400 16.191 1.00 92.38 93 ARG A C 1
ATOM 758 O O . ARG A 1 93 ? -17.905 0.995 17.055 1.00 92.38 93 ARG A O 1
ATOM 765 N N . VAL A 1 94 ? -16.023 0.769 15.862 1.00 93.25 94 VAL A N 1
ATOM 766 C CA . VAL A 1 94 ? -15.216 1.758 16.610 1.00 93.25 94 VAL A CA 1
ATOM 767 C C . VAL A 1 94 ? -15.865 3.149 16.662 1.00 93.25 94 VAL A C 1
ATOM 769 O O . VAL A 1 94 ? -15.735 3.877 17.640 1.00 93.25 94 VAL A O 1
ATOM 772 N N . LYS A 1 95 ? -16.616 3.539 15.625 1.00 93.69 95 LYS A N 1
ATOM 773 C CA . LYS A 1 95 ? -17.363 4.810 15.644 1.00 93.69 95 LYS A CA 1
ATOM 774 C C . LYS A 1 95 ? -18.465 4.823 16.696 1.00 93.69 95 LYS A C 1
ATOM 776 O O . LYS A 1 95 ? -18.708 5.857 17.304 1.00 93.69 95 LYS A O 1
ATOM 781 N N . GLU A 1 96 ? -19.146 3.695 16.872 1.00 95.12 96 GLU A N 1
ATOM 782 C CA . GLU A 1 96 ? -20.219 3.572 17.855 1.00 95.12 96 GLU A CA 1
ATOM 783 C C . GLU A 1 96 ? -19.650 3.476 19.269 1.00 95.12 96 GLU A C 1
ATOM 785 O O . GLU A 1 96 ? -20.230 4.052 20.185 1.00 95.12 96 GLU A O 1
ATOM 790 N N . SER A 1 97 ? -18.498 2.816 19.448 1.00 96.44 97 SER A N 1
ATOM 791 C CA . SER A 1 97 ? -17.869 2.656 20.765 1.00 96.44 97 SER A CA 1
ATOM 792 C C . SER A 1 97 ? -17.433 3.977 21.404 1.00 96.44 97 SER A C 1
ATOM 794 O O . SER A 1 97 ? -17.390 4.060 22.631 1.00 96.44 97 SER A O 1
ATOM 796 N N . LEU A 1 98 ? -17.166 5.017 20.602 1.00 96.81 98 LEU A N 1
ATOM 797 C CA . LEU A 1 98 ? -16.715 6.333 21.066 1.00 96.81 98 LEU A CA 1
ATOM 798 C C . LEU A 1 98 ? -17.595 6.902 22.189 1.00 96.81 98 LEU A C 1
ATOM 800 O O . LEU A 1 98 ? -17.072 7.331 23.214 1.00 96.81 98 LEU A O 1
ATOM 804 N N . GLU A 1 99 ? -18.920 6.877 22.023 1.00 96.00 99 GLU A N 1
ATOM 805 C CA . GLU A 1 99 ? -19.857 7.431 23.012 1.00 96.00 99 GLU A CA 1
ATOM 806 C C . GLU A 1 99 ? -19.895 6.607 24.308 1.00 96.00 99 GLU A C 1
ATOM 808 O O . GLU A 1 99 ? -20.067 7.163 25.393 1.00 96.00 99 GLU A O 1
ATOM 813 N N . TYR A 1 100 ? -19.700 5.288 24.220 1.00 96.81 100 TYR A N 1
ATOM 814 C CA . TYR A 1 100 ? -19.674 4.404 25.390 1.00 96.81 100 TYR A CA 1
ATOM 815 C C . TYR A 1 100 ? -18.389 4.599 26.194 1.00 96.81 100 TYR A C 1
ATOM 817 O O . TYR A 1 100 ? -18.449 4.765 27.411 1.00 96.81 100 TYR A O 1
ATOM 825 N N . TYR A 1 101 ? -17.243 4.680 25.516 1.00 97.44 101 TYR A N 1
ATOM 826 C CA . TYR A 1 101 ? -15.965 4.983 26.155 1.00 97.44 101 TYR A CA 1
ATOM 827 C C . TYR A 1 101 ? -15.920 6.379 26.764 1.00 97.44 101 TYR A C 1
ATOM 829 O O . TYR A 1 101 ? -15.431 6.545 27.880 1.00 97.44 101 TYR A O 1
ATOM 837 N N . LYS A 1 102 ? -16.484 7.375 26.073 1.00 97.25 102 LYS A N 1
ATOM 838 C CA . LYS A 1 102 ? -16.615 8.731 26.604 1.00 97.25 102 LYS A CA 1
ATOM 839 C C . LYS A 1 102 ? -17.40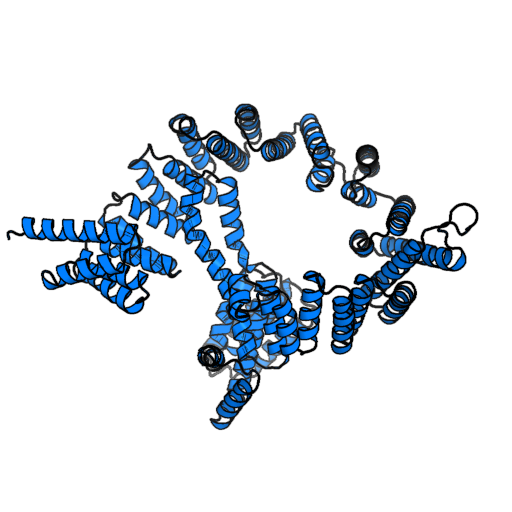4 8.741 27.911 1.00 97.25 102 LYS A C 1
ATOM 841 O O . LYS A 1 102 ? -16.917 9.279 28.899 1.00 97.25 102 LYS A O 1
ATOM 846 N N . LYS A 1 103 ? -18.585 8.110 27.936 1.00 96.69 103 LYS A N 1
ATOM 847 C CA . LYS A 1 103 ? -19.404 7.997 29.153 1.00 96.69 103 LYS A CA 1
ATOM 848 C C . LYS A 1 103 ? -18.674 7.260 30.269 1.00 96.69 103 LYS A C 1
ATOM 850 O O . LYS A 1 103 ? -18.696 7.725 31.402 1.00 96.69 103 LYS A O 1
ATOM 855 N N . ALA A 1 104 ? -18.015 6.144 29.957 1.00 96.75 104 ALA A N 1
ATOM 856 C CA . ALA A 1 104 ? -17.246 5.385 30.937 1.00 96.75 104 ALA A CA 1
ATOM 857 C C . ALA A 1 104 ? -16.137 6.245 31.574 1.00 96.75 104 ALA A C 1
ATOM 859 O O . ALA A 1 104 ? -16.023 6.280 32.800 1.00 96.75 104 ALA A O 1
ATOM 860 N N . ALA A 1 105 ? -15.380 6.987 30.760 1.00 95.94 105 ALA A N 1
ATOM 861 C CA . ALA A 1 105 ? -14.327 7.887 31.226 1.00 95.94 105 ALA A CA 1
ATOM 862 C C . ALA A 1 105 ? -14.878 9.095 32.008 1.00 95.94 105 ALA A C 1
ATOM 864 O O . ALA A 1 105 ? -14.287 9.505 32.999 1.00 95.94 105 ALA A O 1
ATOM 865 N N . GLU A 1 106 ? -16.019 9.665 31.607 1.00 95.69 106 GLU A N 1
ATOM 866 C CA . GLU A 1 106 ? -16.669 10.763 32.339 1.00 95.69 106 GLU A CA 1
ATOM 867 C C . GLU A 1 106 ? -17.188 10.313 33.714 1.00 95.69 106 GLU A C 1
ATOM 869 O O . GLU A 1 106 ? -17.017 11.039 34.692 1.00 95.69 106 GLU A O 1
ATOM 874 N N . LEU A 1 107 ? -17.768 9.111 33.809 1.00 95.19 107 LEU A N 1
ATOM 875 C CA . LEU A 1 107 ? -18.279 8.539 35.062 1.00 95.19 107 LEU A CA 1
ATOM 876 C C . LEU A 1 107 ? -17.179 8.223 36.078 1.00 95.19 107 LEU A C 1
ATOM 878 O O . LEU A 1 107 ? -17.415 8.346 37.276 1.00 95.19 107 LEU A O 1
ATOM 882 N N . SER A 1 108 ? -15.988 7.832 35.616 1.00 92.25 108 SER A N 1
ATOM 883 C CA . SER A 1 108 ? -14.816 7.657 36.482 1.00 92.25 108 SER A CA 1
ATOM 884 C C . SER A 1 108 ? -14.060 8.965 36.730 1.00 92.25 108 SER A C 1
ATOM 886 O O . SER A 1 108 ? -12.969 8.936 37.295 1.00 92.25 108 SER A O 1
ATOM 888 N N . GLU A 1 109 ? -14.582 10.112 36.281 1.00 92.69 109 GLU A N 1
ATOM 889 C CA . GLU A 1 109 ? -13.894 11.412 36.320 1.00 92.69 109 GLU A CA 1
ATOM 890 C C . GLU A 1 109 ? -12.488 11.360 35.693 1.00 92.69 109 GLU A C 1
ATOM 892 O O . GLU A 1 109 ? -11.576 12.094 36.073 1.00 92.69 109 GLU A O 1
ATOM 897 N N . PHE A 1 110 ? -12.319 10.491 34.693 1.00 91.25 110 PHE A N 1
ATOM 898 C CA . PHE A 1 110 ? -11.066 10.173 34.015 1.00 91.25 110 PHE A CA 1
ATOM 899 C C . PHE A 1 110 ? -9.993 9.557 34.923 1.00 91.25 110 PHE A C 1
ATOM 901 O O . PHE A 1 110 ? -8.843 9.515 34.512 1.00 91.25 110 PHE A O 1
ATOM 908 N N . THR A 1 111 ? -10.322 9.106 36.139 1.00 91.00 111 THR A N 1
ATOM 909 C CA . THR A 1 111 ? -9.364 8.516 37.102 1.00 91.00 111 THR A CA 1
ATOM 910 C C . THR A 1 111 ? -9.004 7.065 36.804 1.00 91.00 111 THR A C 1
ATOM 912 O O . THR A 1 111 ? -7.925 6.617 37.187 1.00 91.00 111 THR A O 1
ATOM 915 N N . ASP A 1 112 ? -9.868 6.343 36.085 1.00 93.19 112 ASP A N 1
ATOM 916 C CA . ASP A 1 112 ? -9.534 5.016 35.576 1.00 93.19 112 ASP A CA 1
ATOM 917 C C . ASP A 1 112 ? -8.630 5.136 34.341 1.00 93.19 112 ASP A C 1
ATOM 919 O O . ASP A 1 112 ? -9.069 5.534 33.251 1.00 93.19 112 ASP A O 1
ATOM 923 N N . ILE A 1 113 ? -7.356 4.795 34.534 1.00 92.69 113 ILE A N 1
ATOM 924 C CA . ILE A 1 113 ? -6.293 4.902 33.533 1.00 92.69 113 ILE A CA 1
ATOM 925 C C . ILE A 1 113 ? -6.599 4.032 32.315 1.00 92.69 113 ILE A C 1
ATOM 927 O O . ILE A 1 113 ? -6.394 4.472 31.183 1.00 92.69 113 ILE A O 1
ATOM 931 N N . GLU A 1 114 ? -7.108 2.818 32.521 1.00 91.12 114 GLU A N 1
ATOM 932 C CA . GLU A 1 114 ? -7.334 1.877 31.428 1.00 91.12 114 GLU A CA 1
ATOM 933 C C . GLU A 1 114 ? -8.458 2.353 30.507 1.00 91.12 114 GLU A C 1
ATOM 935 O O . GLU A 1 114 ? -8.234 2.521 29.306 1.00 91.12 114 GLU A O 1
ATOM 940 N N . THR A 1 115 ? -9.633 2.670 31.067 1.00 94.31 115 THR A N 1
ATOM 941 C CA . THR A 1 115 ? -10.760 3.227 30.299 1.00 94.31 115 THR A CA 1
ATOM 942 C C . THR A 1 115 ? -10.363 4.513 29.584 1.00 94.31 115 THR A C 1
ATOM 944 O O . THR A 1 115 ? -10.699 4.715 28.415 1.00 94.31 115 THR A O 1
ATOM 947 N N . THR A 1 116 ? -9.624 5.393 30.262 1.00 95.62 116 THR A N 1
ATOM 948 C CA . THR A 1 116 ? -9.212 6.676 29.686 1.00 95.62 116 THR A CA 1
ATOM 949 C C . THR A 1 116 ? -8.197 6.487 28.551 1.00 95.62 116 THR A C 1
ATOM 951 O O . THR A 1 116 ? -8.271 7.180 27.532 1.00 95.62 116 THR A O 1
ATOM 954 N N . ASN A 1 117 ? -7.280 5.521 28.667 1.00 94.19 117 ASN A N 1
ATOM 955 C CA . ASN A 1 117 ? -6.336 5.175 27.604 1.00 94.19 117 ASN A CA 1
ATOM 956 C C . ASN A 1 117 ? -7.025 4.493 26.411 1.00 94.19 117 ASN A C 1
ATOM 958 O O . ASN A 1 117 ? -6.724 4.833 25.264 1.00 94.19 117 ASN A O 1
ATOM 962 N N . GLU A 1 118 ? -7.983 3.593 26.649 1.00 94.81 118 GLU A N 1
ATOM 963 C CA . GLU A 1 118 ? -8.813 2.995 25.593 1.00 94.81 118 GLU A CA 1
ATOM 964 C C . GLU A 1 118 ? -9.611 4.072 24.846 1.00 94.81 118 GLU A C 1
ATOM 966 O O . GLU A 1 118 ? -9.599 4.109 23.613 1.00 94.81 118 GLU A O 1
ATOM 971 N N . TYR A 1 119 ? -10.209 5.022 25.571 1.00 97.06 119 TYR A N 1
ATOM 972 C CA . TYR A 1 119 ? -10.906 6.161 24.976 1.00 97.06 119 TYR A CA 1
ATOM 973 C C . TYR A 1 119 ? -9.977 7.016 24.097 1.00 97.06 119 TYR A C 1
ATOM 975 O O . TYR A 1 119 ? -10.325 7.334 22.957 1.00 97.06 119 TYR A O 1
ATOM 983 N N . ALA A 1 120 ? -8.759 7.315 24.565 1.00 96.62 120 ALA A N 1
ATOM 984 C CA . ALA A 1 120 ? -7.756 8.023 23.766 1.00 96.62 120 ALA A CA 1
ATOM 985 C C . ALA A 1 120 ? -7.342 7.237 22.504 1.00 96.62 120 ALA A C 1
ATOM 987 O O . ALA A 1 120 ? -7.106 7.836 21.448 1.00 96.62 120 ALA A O 1
ATOM 988 N N . CYS A 1 121 ? -7.265 5.904 22.579 1.00 95.56 121 CYS A N 1
ATOM 989 C CA . CYS A 1 121 ? -6.989 5.050 21.421 1.00 95.56 121 CYS A CA 1
ATOM 990 C C . CYS A 1 121 ? -8.143 5.080 20.409 1.00 95.56 121 CYS A C 1
ATOM 992 O O . CYS A 1 121 ? -7.885 5.249 19.220 1.00 95.56 121 CYS A O 1
ATOM 994 N N . VAL A 1 122 ? -9.402 5.027 20.860 1.00 96.69 122 VAL A N 1
ATOM 995 C CA . VAL A 1 122 ? -10.587 5.184 19.993 1.00 96.69 122 VAL A CA 1
ATOM 996 C C . VAL A 1 122 ? -10.588 6.545 19.298 1.00 96.69 122 VAL A C 1
ATOM 998 O O . VAL A 1 122 ? -10.762 6.614 18.081 1.00 96.69 122 VAL A O 1
ATOM 1001 N N . GLN A 1 123 ? -10.321 7.631 20.026 1.00 97.62 123 GLN A N 1
ATOM 1002 C CA . GLN A 1 123 ? -10.208 8.969 19.434 1.00 97.62 123 GLN A CA 1
ATOM 1003 C C . GLN A 1 123 ? -9.091 9.026 18.377 1.00 97.62 123 GLN A C 1
ATOM 1005 O O . GLN A 1 123 ? -9.294 9.551 17.282 1.00 97.62 123 GLN A O 1
ATOM 1010 N N . THR A 1 124 ? -7.932 8.424 18.661 1.00 96.44 124 THR A N 1
ATOM 1011 C CA . THR A 1 124 ? -6.795 8.357 17.723 1.00 96.44 124 THR A CA 1
ATOM 1012 C C . THR A 1 124 ? -7.140 7.555 16.461 1.00 96.44 124 THR A C 1
ATOM 1014 O O . THR A 1 124 ? -6.873 8.009 15.343 1.00 96.44 124 THR A O 1
ATOM 1017 N N . HIS A 1 125 ? -7.800 6.407 16.619 1.00 95.62 125 HIS A N 1
ATOM 1018 C CA . HIS A 1 125 ? -8.274 5.567 15.518 1.00 95.62 125 HIS A CA 1
ATOM 1019 C C . HIS A 1 125 ? -9.253 6.316 14.602 1.00 95.62 125 HIS A C 1
ATOM 1021 O O . HIS A 1 125 ? -9.217 6.206 13.376 1.00 95.62 125 HIS A O 1
ATOM 1027 N N . LEU A 1 126 ? -10.110 7.151 15.193 1.00 95.38 126 LEU A N 1
ATOM 1028 C CA . LEU A 1 126 ? -11.062 7.993 14.469 1.00 95.38 126 LEU A CA 1
ATOM 1029 C C . LEU A 1 126 ? -10.454 9.304 13.945 1.00 95.38 126 LEU A C 1
ATOM 1031 O O . LEU A 1 126 ? -11.180 10.106 13.358 1.00 95.38 126 LEU A O 1
ATOM 1035 N N . ARG A 1 127 ? -9.138 9.508 14.111 1.00 96.00 127 ARG A N 1
ATOM 1036 C CA . ARG A 1 127 ? -8.399 10.727 13.725 1.00 96.00 127 ARG A CA 1
ATOM 1037 C C . ARG A 1 127 ? -8.884 11.993 14.443 1.00 96.00 127 ARG A C 1
ATOM 1039 O O . ARG A 1 127 ? -8.626 13.105 13.990 1.00 96.00 127 ARG A O 1
ATOM 1046 N N . MET A 1 128 ? -9.540 11.833 15.590 1.00 97.62 128 MET A N 1
ATOM 1047 C CA . MET A 1 128 ? -9.948 12.911 16.496 1.00 97.62 128 MET A CA 1
ATOM 1048 C C . MET A 1 128 ? -8.757 13.323 17.368 1.00 97.62 128 MET A C 1
ATOM 1050 O O . MET A 1 128 ? -8.741 13.123 18.582 1.00 97.62 128 MET A O 1
ATOM 1054 N N . TYR A 1 129 ? -7.686 13.798 16.724 1.00 97.81 129 TYR A N 1
ATOM 1055 C CA . TYR A 1 129 ? -6.396 14.007 17.386 1.00 97.81 129 TYR A CA 1
ATOM 1056 C C . TYR A 1 129 ? -6.434 15.118 18.438 1.00 97.81 129 TYR A C 1
ATOM 1058 O O . TYR A 1 129 ? -5.733 15.019 19.443 1.00 97.81 129 TYR A O 1
ATOM 1066 N N . SER A 1 130 ? -7.251 16.155 18.234 1.00 97.69 130 SER A N 1
ATOM 1067 C CA . SER A 1 130 ? -7.396 17.259 19.189 1.00 97.69 130 SER A CA 1
ATOM 1068 C C . SER A 1 130 ? -8.024 16.775 20.493 1.00 97.69 130 SER A C 1
ATOM 1070 O O . SER A 1 130 ? -7.511 17.051 21.572 1.00 97.69 130 SER A O 1
ATOM 1072 N N . GLU A 1 131 ? -9.090 15.988 20.396 1.00 97.81 131 GLU A N 1
ATOM 1073 C CA . GLU A 1 131 ? -9.778 15.392 21.535 1.00 97.81 131 GLU A CA 1
ATOM 1074 C C . GLU A 1 131 ? -8.917 14.315 22.204 1.00 97.81 131 GLU A C 1
ATOM 1076 O O . GLU A 1 131 ? -8.830 14.277 23.431 1.00 97.81 131 GLU A O 1
ATOM 1081 N N . ALA A 1 132 ? -8.212 13.499 21.410 1.00 97.75 132 ALA A N 1
ATOM 1082 C CA . ALA A 1 132 ? -7.242 12.527 21.910 1.00 97.75 132 ALA A CA 1
ATOM 1083 C C . ALA A 1 132 ? -6.131 13.191 22.732 1.00 97.75 132 ALA A C 1
ATOM 1085 O O . ALA A 1 132 ? -5.718 12.649 23.758 1.00 97.75 132 ALA A O 1
ATOM 1086 N N . LEU A 1 133 ? -5.655 14.365 22.305 1.00 97.81 133 LEU A N 1
ATOM 1087 C CA . LEU A 1 133 ? -4.600 15.093 23.001 1.00 97.81 133 LEU A CA 1
ATOM 1088 C C . LEU A 1 133 ? -5.071 15.564 24.381 1.00 97.81 133 LEU A C 1
ATOM 1090 O O . LEU A 1 133 ? -4.348 15.392 25.361 1.00 97.81 133 LEU A O 1
ATOM 1094 N N . GLU A 1 134 ? -6.285 16.106 24.480 1.00 96.75 134 GLU A N 1
ATOM 1095 C CA . GLU A 1 134 ? -6.857 16.513 25.769 1.00 96.75 134 GLU A CA 1
ATOM 1096 C C . GLU A 1 134 ? -7.049 15.321 26.713 1.00 96.75 134 GLU A C 1
ATOM 1098 O O . GLU A 1 134 ? -6.731 15.411 27.900 1.00 96.75 134 GLU A O 1
ATOM 1103 N N . THR A 1 135 ? -7.485 14.172 26.192 1.00 97.19 135 THR A N 1
ATOM 1104 C CA . THR A 1 135 ? -7.596 12.936 26.979 1.00 97.19 135 THR A CA 1
ATOM 1105 C C . THR A 1 135 ? -6.224 12.444 27.456 1.00 97.19 135 THR A C 1
ATOM 1107 O O . THR A 1 135 ? -6.062 12.118 28.631 1.00 97.19 135 THR A O 1
ATOM 1110 N N . ARG A 1 136 ? -5.197 12.450 26.593 1.00 96.12 136 ARG A N 1
ATOM 1111 C CA . ARG A 1 136 ? -3.838 12.028 26.977 1.00 96.12 136 ARG A CA 1
ATOM 1112 C C . ARG A 1 136 ? -3.172 12.959 27.986 1.00 96.12 136 ARG A C 1
ATOM 1114 O O . ARG A 1 136 ? -2.457 12.471 28.855 1.00 96.12 136 ARG A O 1
ATOM 1121 N N . LYS A 1 137 ? -3.445 14.267 27.948 1.00 95.00 137 LYS A N 1
ATOM 1122 C CA . LYS A 1 137 ? -2.972 15.202 28.985 1.00 95.00 137 LYS A CA 1
ATOM 1123 C C . LYS A 1 137 ? -3.502 14.838 30.375 1.00 95.00 137 LYS A C 1
ATOM 1125 O O . LYS A 1 137 ? -2.767 14.976 31.348 1.00 95.00 137 LYS A O 1
ATOM 1130 N N . LYS A 1 138 ? -4.745 14.348 30.477 1.00 95.00 138 LYS A N 1
ATOM 1131 C CA . LYS A 1 138 ? -5.311 13.871 31.752 1.00 95.00 138 LYS A CA 1
ATOM 1132 C C . LYS A 1 138 ? -4.574 12.636 32.271 1.00 95.00 138 LYS A C 1
ATOM 1134 O O . LYS A 1 138 ? -4.189 12.625 33.435 1.00 95.00 138 LYS A O 1
ATOM 1139 N N . LEU A 1 139 ? -4.310 11.657 31.399 1.00 94.31 139 LEU A N 1
ATOM 1140 C CA . LEU A 1 139 ? -3.501 10.474 31.735 1.00 94.31 139 LEU A CA 1
ATOM 1141 C C . LEU A 1 139 ? -2.107 10.870 32.226 1.00 94.31 139 LEU A C 1
ATOM 1143 O O . LEU A 1 139 ? -1.640 10.384 33.250 1.00 94.31 139 LEU A O 1
ATOM 1147 N N . LEU A 1 140 ? -1.473 11.807 31.520 1.00 92.44 140 LEU A N 1
ATOM 1148 C CA . LEU A 1 140 ? -0.148 12.304 31.865 1.00 92.44 140 LEU A CA 1
ATOM 1149 C C . LEU A 1 140 ? -0.119 13.010 33.229 1.00 92.44 140 LEU A C 1
ATOM 1151 O O . LEU A 1 140 ? 0.833 12.844 33.986 1.00 92.44 140 LEU A O 1
ATOM 1155 N N . TYR A 1 141 ? -1.160 13.782 33.553 1.00 91.50 141 TYR A N 1
ATOM 1156 C CA . TYR A 1 141 ? -1.291 14.442 34.854 1.00 91.50 141 TYR A CA 1
ATOM 1157 C C . TYR A 1 141 ? -1.443 13.434 36.002 1.00 91.50 141 TYR A C 1
ATOM 1159 O O . TYR A 1 141 ? -0.898 13.647 37.083 1.00 91.50 141 TYR A O 1
ATOM 1167 N N . GLN A 1 142 ? -2.160 12.334 35.767 1.00 90.31 142 GLN A N 1
ATOM 1168 C CA . GLN A 1 142 ? -2.389 11.294 36.772 1.00 90.31 142 GLN A CA 1
ATOM 1169 C C . GLN A 1 142 ? -1.168 10.409 36.999 1.00 90.31 142 GLN A C 1
ATOM 1171 O O . GLN A 1 142 ? -0.817 10.138 38.145 1.00 90.31 142 GLN A O 1
ATOM 1176 N N . LEU A 1 143 ? -0.517 9.973 35.919 1.00 89.25 143 LEU A N 1
ATOM 1177 C CA . LEU A 1 143 ? 0.592 9.028 35.976 1.00 89.25 143 LEU A CA 1
ATOM 1178 C C . LEU A 1 143 ? 1.772 9.535 35.139 1.00 89.25 143 LEU A C 1
ATOM 1180 O O . LEU A 1 143 ? 2.057 9.066 34.039 1.00 89.25 143 LEU A O 1
ATOM 1184 N N . HIS A 1 144 ? 2.473 10.524 35.688 1.00 88.31 144 HIS A N 1
ATOM 1185 C CA . HIS A 1 144 ? 3.601 11.190 35.032 1.00 88.31 144 HIS A CA 1
ATOM 1186 C C . HIS A 1 144 ? 4.856 10.313 34.906 1.00 88.31 144 HIS A C 1
ATOM 1188 O O . HIS A 1 144 ? 5.769 10.687 34.181 1.00 88.31 144 HIS A O 1
ATOM 1194 N N . ASN A 1 145 ? 4.941 9.182 35.607 1.00 89.06 145 ASN A N 1
ATOM 1195 C CA . ASN A 1 145 ? 6.063 8.243 35.521 1.00 89.06 145 ASN A CA 1
ATOM 1196 C C . ASN A 1 145 ? 5.883 7.179 34.426 1.00 89.06 145 ASN A C 1
ATOM 1198 O O . ASN A 1 145 ? 6.793 6.380 34.230 1.00 89.06 145 ASN A O 1
ATOM 1202 N N . GLU A 1 146 ? 4.750 7.164 33.717 1.00 89.75 146 GLU A N 1
ATOM 1203 C CA . GLU A 1 146 ? 4.465 6.210 32.644 1.00 89.75 146 GLU A CA 1
ATOM 1204 C C . GLU A 1 146 ? 4.942 6.754 31.277 1.00 89.75 146 GLU A C 1
ATOM 1206 O O . GLU A 1 146 ? 4.355 7.709 30.749 1.00 89.75 146 GLU A O 1
ATOM 1211 N N . PRO A 1 147 ? 5.988 6.165 30.656 1.00 90.31 147 PRO A N 1
ATOM 1212 C CA . PRO A 1 147 ? 6.565 6.656 29.400 1.00 90.31 147 PRO A CA 1
ATOM 1213 C C . PRO A 1 147 ? 5.567 6.761 28.246 1.00 90.31 147 PRO A C 1
ATOM 1215 O O . PRO A 1 147 ? 5.593 7.723 27.472 1.00 90.31 147 PRO A O 1
ATOM 1218 N N . SER A 1 148 ? 4.656 5.790 28.134 1.00 90.69 148 SER A N 1
ATOM 1219 C CA . SER A 1 148 ? 3.720 5.708 27.010 1.00 90.69 148 SER A CA 1
ATOM 1220 C C . SER A 1 148 ? 2.764 6.910 26.936 1.00 90.69 148 SER A C 1
ATOM 1222 O O . SER A 1 148 ? 2.308 7.277 25.846 1.00 90.69 148 SER A O 1
ATOM 1224 N N . PHE A 1 149 ? 2.497 7.589 28.060 1.00 92.62 149 PHE A N 1
ATOM 1225 C CA . PHE A 1 149 ? 1.644 8.782 28.104 1.00 92.62 149 PHE A CA 1
ATOM 1226 C C . PHE A 1 149 ? 2.357 10.040 27.609 1.00 92.62 149 PHE A C 1
ATOM 1228 O O . PHE A 1 149 ? 1.757 10.810 26.850 1.00 92.62 149 PHE A O 1
ATOM 1235 N N . TRP A 1 150 ? 3.640 10.214 27.938 1.00 94.38 150 TRP A N 1
ATOM 1236 C CA . TRP A 1 150 ? 4.478 11.275 27.367 1.00 94.38 150 TRP A CA 1
ATOM 1237 C C . TRP A 1 150 ? 4.592 11.122 25.856 1.00 94.38 150 TRP A C 1
ATOM 1239 O O . TRP A 1 150 ? 4.273 12.038 25.096 1.00 94.38 150 TRP A O 1
ATOM 1249 N N . ILE A 1 151 ? 4.975 9.920 25.427 1.00 94.06 151 ILE A N 1
ATOM 1250 C CA . ILE A 1 151 ? 5.179 9.580 24.023 1.00 94.06 151 ILE A CA 1
ATOM 1251 C C . ILE A 1 151 ? 3.881 9.763 23.236 1.00 94.06 151 ILE A C 1
ATOM 1253 O O . ILE A 1 151 ? 3.877 10.429 22.202 1.00 94.06 151 ILE A O 1
ATOM 1257 N N . GLY A 1 152 ? 2.759 9.235 23.735 1.00 95.50 152 GLY A N 1
ATOM 1258 C CA . GLY A 1 152 ? 1.459 9.396 23.088 1.00 95.50 152 GLY A CA 1
ATOM 1259 C C . GLY A 1 152 ? 1.043 10.861 22.951 1.00 95.50 152 GLY A C 1
ATOM 1260 O O . GLY A 1 152 ? 0.549 11.259 21.898 1.00 95.50 152 GLY A O 1
ATOM 1261 N N . THR A 1 153 ? 1.283 11.677 23.981 1.00 96.81 153 THR A N 1
ATOM 1262 C CA . THR A 1 153 ? 1.011 13.124 23.950 1.00 96.81 153 THR A CA 1
ATOM 1263 C C . THR A 1 153 ? 1.878 13.822 22.900 1.00 96.81 153 THR A C 1
ATOM 1265 O O . THR A 1 153 ? 1.358 14.552 22.056 1.00 96.81 153 THR A O 1
ATOM 1268 N N . GLY A 1 154 ? 3.187 13.558 22.891 1.00 96.50 154 GLY A N 1
ATOM 1269 C CA . GLY A 1 154 ? 4.119 14.156 21.936 1.00 96.50 154 GLY A CA 1
ATOM 1270 C C . GLY A 1 154 ? 3.837 13.748 20.485 1.00 96.50 154 GLY A C 1
ATOM 1271 O O . GLY A 1 154 ? 3.872 14.592 19.588 1.00 96.50 154 GLY A O 1
ATOM 1272 N N . VAL A 1 155 ? 3.483 12.480 20.246 1.00 97.25 155 VAL A N 1
ATOM 1273 C CA . VAL A 1 155 ? 3.075 11.989 18.919 1.00 97.25 155 VAL A CA 1
ATOM 1274 C C . VAL A 1 155 ? 1.796 12.681 18.442 1.00 97.25 155 VAL A C 1
ATOM 1276 O O . VAL A 1 155 ? 1.729 13.082 17.281 1.00 97.25 155 VAL A O 1
ATOM 1279 N N . LEU A 1 156 ? 0.795 12.879 19.307 1.00 97.56 156 LEU A N 1
ATOM 1280 C CA . LEU A 1 156 ? -0.420 13.614 18.933 1.00 97.56 156 LEU A CA 1
ATOM 1281 C C . LEU A 1 156 ? -0.132 15.085 18.612 1.00 97.56 156 LEU A C 1
ATOM 1283 O O . LEU A 1 156 ? -0.629 15.577 17.602 1.00 97.56 156 LEU A O 1
ATOM 1287 N N . CYS A 1 157 ? 0.719 15.764 19.390 1.00 97.38 157 CYS A N 1
ATOM 1288 C CA . CYS A 1 157 ? 1.180 17.118 19.057 1.00 97.38 157 CYS A CA 1
ATOM 1289 C C . CYS A 1 157 ? 1.858 17.156 17.676 1.00 97.38 157 CYS A C 1
ATOM 1291 O O . CYS A 1 157 ? 1.584 18.042 16.867 1.00 97.38 157 CYS A O 1
ATOM 1293 N N . TYR A 1 158 ? 2.694 16.161 17.361 1.00 96.88 158 TYR A N 1
ATOM 1294 C CA . TYR A 1 158 ? 3.322 16.042 16.044 1.00 96.88 158 TYR A CA 1
ATOM 1295 C C . TYR A 1 158 ? 2.292 15.841 14.914 1.00 96.88 158 TYR A C 1
ATOM 1297 O O . TYR A 1 158 ? 2.417 16.452 13.845 1.00 96.88 158 TYR A O 1
ATOM 1305 N N . LEU A 1 159 ? 1.277 14.996 15.133 1.00 96.06 159 LEU A N 1
ATOM 1306 C CA . LEU A 1 159 ? 0.202 14.714 14.170 1.00 96.06 159 LEU A CA 1
ATOM 1307 C C . LEU A 1 159 ? -0.732 15.914 13.952 1.00 96.06 159 LEU A C 1
ATOM 1309 O O . LEU A 1 159 ? -1.206 16.105 12.836 1.00 96.06 159 LEU A O 1
ATOM 1313 N N . LEU A 1 160 ? -0.940 16.738 14.981 1.00 96.75 160 LEU A N 1
ATOM 1314 C CA . LEU A 1 160 ? -1.705 17.990 14.935 1.00 96.75 160 LEU A CA 1
ATOM 1315 C C . LEU A 1 160 ? -0.946 19.170 14.318 1.00 96.75 160 LEU A C 1
ATOM 1317 O O . LEU A 1 160 ? -1.469 20.280 14.307 1.00 96.75 160 LEU A O 1
ATOM 1321 N N . ASP A 1 161 ? 0.270 18.944 13.817 1.00 95.88 161 ASP A N 1
ATOM 1322 C CA . ASP A 1 161 ? 1.120 19.999 13.261 1.00 95.88 161 ASP A CA 1
ATOM 1323 C C . ASP A 1 161 ? 1.535 21.061 14.297 1.00 95.88 161 ASP A C 1
ATOM 1325 O O . ASP A 1 161 ? 1.679 22.236 13.984 1.00 95.88 161 ASP A O 1
ATOM 1329 N N . GLN A 1 162 ? 1.764 20.631 15.546 1.00 96.69 162 GLN A N 1
ATOM 1330 C CA . GLN A 1 162 ? 2.250 21.461 16.658 1.00 96.69 162 GLN A CA 1
ATOM 1331 C C . GLN A 1 162 ? 3.652 21.011 17.112 1.00 96.69 162 GLN A C 1
ATOM 1333 O O . GLN A 1 162 ? 3.822 20.499 18.230 1.00 96.69 162 GLN A O 1
ATOM 1338 N N . PRO A 1 163 ? 4.677 21.129 16.250 1.00 95.88 163 PRO A N 1
ATOM 1339 C CA . PRO A 1 163 ? 5.983 20.544 16.511 1.00 95.88 163 PRO A CA 1
ATOM 1340 C C . PRO A 1 163 ? 6.729 21.223 17.673 1.00 95.88 163 PRO A C 1
ATOM 1342 O O . PRO A 1 163 ? 7.527 20.560 18.331 1.00 95.88 163 PRO A O 1
ATOM 1345 N N . GLU A 1 164 ? 6.453 22.491 18.001 1.00 96.19 164 GLU A N 1
ATOM 1346 C CA . GLU A 1 164 ? 7.054 23.203 19.144 1.00 96.19 164 GLU A CA 1
ATOM 1347 C C . GLU A 1 164 ? 6.616 22.610 20.481 1.00 96.19 164 GLU A C 1
ATOM 1349 O O . GLU A 1 164 ? 7.418 22.471 21.405 1.00 96.19 164 GLU A O 1
ATOM 1354 N N . ILE A 1 165 ? 5.332 22.261 20.590 1.00 96.31 165 ILE A N 1
ATOM 1355 C CA . ILE A 1 165 ? 4.783 21.622 21.787 1.00 96.31 165 ILE A CA 1
ATOM 1356 C C . ILE A 1 165 ? 5.291 20.185 21.864 1.00 96.31 165 ILE A C 1
ATOM 1358 O O . ILE A 1 165 ? 5.705 19.751 22.936 1.00 96.31 165 ILE A O 1
ATOM 1362 N N . ALA A 1 166 ? 5.319 19.471 20.732 1.00 97.19 166 ALA A N 1
ATOM 1363 C CA . ALA A 1 166 ? 5.874 18.123 20.671 1.00 97.19 166 ALA A CA 1
ATOM 1364 C C . ALA A 1 166 ? 7.324 18.090 21.181 1.00 97.19 166 ALA A C 1
ATOM 1366 O O . ALA A 1 166 ? 7.635 17.262 22.032 1.00 97.19 166 ALA A O 1
ATOM 1367 N N . ALA A 1 167 ? 8.180 19.023 20.748 1.00 96.56 167 ALA A N 1
ATOM 1368 C CA . ALA A 1 167 ? 9.563 19.077 21.222 1.00 96.56 167 ALA A CA 1
ATOM 1369 C C . ALA A 1 167 ? 9.648 19.286 22.735 1.00 96.56 167 ALA A C 1
ATOM 1371 O O . ALA A 1 167 ? 10.315 18.504 23.389 1.00 96.56 167 ALA A O 1
ATOM 1372 N N . LYS A 1 168 ? 8.893 20.233 23.311 1.00 95.88 168 LYS A N 1
ATOM 1373 C CA . LYS A 1 168 ? 8.886 20.455 24.772 1.00 95.88 168 LYS A CA 1
ATOM 1374 C C . LYS A 1 168 ? 8.473 19.213 25.568 1.00 95.88 168 LYS A C 1
ATOM 1376 O O . LYS A 1 168 ? 9.009 18.960 26.646 1.00 95.88 168 LYS A O 1
ATOM 1381 N N . VAL A 1 169 ? 7.496 18.459 25.056 1.00 95.38 169 VAL A N 1
ATOM 1382 C CA . VAL A 1 169 ? 7.048 17.200 25.672 1.00 95.38 169 VAL A CA 1
ATOM 1383 C C . VAL A 1 169 ? 8.163 16.156 25.616 1.00 95.38 169 VAL A C 1
ATOM 1385 O O . VAL A 1 169 ? 8.429 15.507 26.623 1.00 95.38 169 VAL A O 1
ATOM 1388 N N . PHE A 1 170 ? 8.836 16.017 24.471 1.00 95.06 170 PHE A N 1
ATOM 1389 C CA . PHE A 1 170 ? 9.941 15.072 24.319 1.00 95.06 170 PHE A CA 1
ATOM 1390 C C . PHE A 1 170 ? 11.205 15.490 25.077 1.00 95.06 170 PHE A C 1
ATOM 1392 O O . PHE A 1 170 ? 11.835 14.615 25.649 1.00 95.06 170 PHE A O 1
ATOM 1399 N N . ASP A 1 171 ? 11.528 16.782 25.166 1.00 93.06 171 ASP A N 1
ATOM 1400 C CA . ASP A 1 171 ? 12.614 17.303 26.011 1.00 93.06 171 ASP A CA 1
ATOM 1401 C C . ASP A 1 171 ? 12.407 16.848 27.457 1.00 93.06 171 ASP A C 1
ATOM 1403 O O . ASP A 1 171 ? 13.249 16.175 28.045 1.00 93.06 171 ASP A O 1
ATOM 1407 N N . SER A 1 172 ? 11.210 17.119 27.986 1.00 91.75 172 SER A N 1
ATOM 1408 C CA . SER A 1 172 ? 10.842 16.745 29.353 1.00 91.75 172 SER A CA 1
ATOM 1409 C C . SER A 1 172 ? 10.894 15.229 29.569 1.00 91.75 172 SER A C 1
ATOM 1411 O O . SER A 1 172 ? 11.338 14.771 30.618 1.00 91.75 172 SER A O 1
ATOM 1413 N N . TYR A 1 173 ? 10.450 14.438 28.588 1.00 91.38 173 TYR A N 1
ATOM 1414 C CA . TYR A 1 173 ? 10.489 12.976 28.654 1.00 91.38 173 TYR A CA 1
ATOM 1415 C C . TYR A 1 173 ? 11.924 12.426 28.630 1.00 91.38 173 TYR A C 1
ATOM 1417 O O . TYR A 1 173 ? 12.276 11.576 29.452 1.00 91.38 173 TYR A O 1
ATOM 1425 N N . CYS A 1 174 ? 12.752 12.926 27.710 1.00 89.19 174 CYS A N 1
ATOM 1426 C CA . CYS A 1 174 ? 14.147 12.530 27.555 1.00 89.19 174 CYS A CA 1
ATOM 1427 C C . CYS A 1 174 ? 14.961 12.825 28.821 1.00 89.19 174 CYS A C 1
ATOM 1429 O O . CYS A 1 174 ? 15.733 11.970 29.246 1.00 89.19 174 CYS A O 1
ATOM 1431 N N . ASP A 1 175 ? 14.727 13.974 29.458 1.00 86.50 175 ASP A N 1
ATOM 1432 C CA . ASP A 1 175 ? 15.437 14.388 30.673 1.00 86.50 175 ASP A CA 1
ATOM 1433 C C . ASP A 1 175 ? 15.034 13.590 31.929 1.00 86.50 175 ASP A C 1
ATOM 1435 O O . ASP A 1 175 ? 15.767 13.591 32.916 1.00 86.50 175 ASP A O 1
ATOM 1439 N N . THR A 1 176 ? 13.867 12.930 31.932 1.00 82.75 176 THR A N 1
ATOM 1440 C CA . THR A 1 176 ? 13.281 12.358 33.162 1.00 82.75 176 THR A CA 1
ATOM 1441 C C . THR A 1 176 ? 13.147 10.840 33.168 1.00 82.75 176 THR A C 1
ATOM 1443 O O . THR A 1 176 ? 13.389 10.219 34.200 1.00 82.75 176 THR A O 1
ATOM 1446 N N . LEU A 1 177 ? 12.732 10.227 32.055 1.00 79.69 177 LEU A N 1
ATOM 1447 C CA . LEU A 1 177 ? 12.297 8.822 32.036 1.00 79.69 177 LEU A CA 1
ATOM 1448 C C . LEU A 1 177 ? 13.062 7.952 31.034 1.00 79.69 177 LEU A C 1
ATOM 1450 O O . LEU A 1 177 ? 13.016 6.724 31.129 1.00 79.69 177 LEU A O 1
ATOM 1454 N N . MET A 1 178 ? 13.778 8.551 30.084 1.00 80.75 178 MET A N 1
ATOM 1455 C CA . MET A 1 178 ? 14.397 7.817 28.977 1.00 80.75 178 MET A CA 1
ATOM 1456 C C . MET A 1 178 ? 15.486 6.831 29.422 1.00 80.75 178 MET A C 1
ATOM 1458 O O . MET A 1 178 ? 15.574 5.746 28.850 1.00 80.75 178 MET A O 1
ATOM 1462 N N . GLU A 1 179 ? 16.261 7.147 30.466 1.00 75.38 179 GLU A N 1
ATOM 1463 C CA . GLU A 1 179 ? 17.343 6.275 30.964 1.00 75.38 179 GLU A CA 1
ATOM 1464 C C . GLU A 1 179 ? 16.849 4.885 31.401 1.00 75.38 179 GLU A C 1
ATOM 1466 O O . GLU A 1 179 ? 17.607 3.918 31.380 1.00 75.38 179 GLU A O 1
ATOM 1471 N N . THR A 1 180 ? 15.565 4.763 31.751 1.00 72.25 180 THR A N 1
ATOM 1472 C CA . THR A 1 180 ? 14.946 3.496 32.173 1.00 72.25 180 THR A CA 1
ATOM 1473 C C . THR A 1 180 ? 14.542 2.586 31.006 1.00 72.25 180 THR A C 1
ATOM 1475 O O . THR A 1 180 ? 14.199 1.423 31.218 1.00 72.25 180 THR A O 1
ATOM 1478 N N . SER A 1 181 ? 14.578 3.097 29.771 1.00 78.62 181 SER A N 1
ATOM 1479 C CA . SER A 1 181 ? 14.139 2.384 28.564 1.00 78.62 181 SER A CA 1
ATOM 1480 C C . SER A 1 181 ? 15.256 1.531 27.955 1.00 78.62 181 SER A C 1
ATOM 1482 O O . SER A 1 181 ? 16.436 1.764 28.213 1.00 78.62 181 SER A O 1
ATOM 1484 N N . SER A 1 182 ? 14.909 0.557 27.106 1.00 86.94 182 SER A N 1
ATOM 1485 C CA . SER A 1 182 ? 15.919 -0.248 26.403 1.00 86.94 182 SER A CA 1
ATOM 1486 C C . SER A 1 182 ? 16.734 0.595 25.411 1.00 86.94 182 SER A C 1
ATOM 1488 O O . SER A 1 182 ? 16.247 1.596 24.888 1.00 86.94 182 SER A O 1
ATOM 1490 N N . GLU A 1 183 ? 17.961 0.172 25.083 1.00 89.31 183 GLU A N 1
ATOM 1491 C CA . GLU A 1 183 ? 18.822 0.912 24.142 1.00 89.31 183 GLU A CA 1
ATOM 1492 C C . GLU A 1 183 ? 18.163 1.135 22.767 1.00 89.31 183 GLU A C 1
ATOM 1494 O O . GLU A 1 183 ? 18.387 2.156 22.115 1.00 89.31 183 GLU A O 1
ATOM 1499 N N . TYR A 1 184 ? 17.356 0.174 22.305 1.00 91.38 184 TYR A N 1
ATOM 1500 C CA . TYR A 1 184 ? 16.630 0.304 21.043 1.00 91.38 184 TYR A CA 1
ATOM 1501 C C . TYR A 1 184 ? 15.507 1.342 21.145 1.00 91.38 184 TYR A C 1
ATOM 1503 O O . TYR A 1 184 ? 15.368 2.190 20.264 1.00 91.38 184 TYR A O 1
ATOM 1511 N N . ASP A 1 185 ? 14.752 1.311 22.241 1.00 90.50 185 ASP A N 1
ATOM 1512 C CA . ASP A 1 185 ? 13.657 2.247 22.486 1.00 90.50 185 ASP A CA 1
ATOM 1513 C C . ASP A 1 185 ? 14.172 3.688 22.594 1.00 90.50 185 ASP A C 1
ATOM 1515 O O . ASP A 1 185 ? 13.590 4.600 22.005 1.00 90.50 185 ASP A O 1
ATOM 1519 N N . GLN A 1 186 ? 15.304 3.885 23.280 1.00 91.88 186 GLN A N 1
ATOM 1520 C CA . GLN A 1 186 ? 15.996 5.174 23.348 1.00 91.88 186 GLN A CA 1
ATOM 1521 C C . GLN A 1 186 ? 16.415 5.647 21.949 1.00 91.88 186 GLN A C 1
ATOM 1523 O O . GLN A 1 186 ? 16.136 6.782 21.563 1.00 91.88 186 GLN A O 1
ATOM 1528 N N . SER A 1 187 ? 17.026 4.764 21.151 1.00 94.62 187 SER A N 1
ATOM 1529 C CA . SER A 1 187 ? 17.420 5.069 19.771 1.00 94.62 187 SER A CA 1
ATOM 1530 C C . SER A 1 187 ? 16.239 5.551 18.919 1.00 94.62 187 SER A C 1
ATOM 1532 O O . SER A 1 187 ? 16.386 6.519 18.171 1.00 94.62 187 SER A O 1
ATOM 1534 N N . GLU A 1 188 ? 15.080 4.890 18.980 1.00 95.19 188 GLU A N 1
ATOM 1535 C CA . GLU A 1 188 ? 13.911 5.295 18.188 1.00 95.19 188 GLU A CA 1
ATOM 1536 C C . GLU A 1 188 ? 13.304 6.620 18.656 1.00 95.19 188 GLU A C 1
ATOM 1538 O O . GLU A 1 188 ? 12.969 7.458 17.814 1.00 95.19 188 GLU A O 1
ATOM 1543 N N . VAL A 1 189 ? 13.196 6.838 19.971 1.00 95.06 189 VAL A N 1
ATOM 1544 C CA . VAL A 1 189 ? 12.702 8.106 20.527 1.00 95.06 189 VAL A CA 1
ATOM 1545 C C . VAL A 1 189 ? 13.587 9.267 20.089 1.00 95.06 189 VAL A C 1
ATOM 1547 O O . VAL A 1 189 ? 13.076 10.269 19.592 1.00 95.06 189 VAL A O 1
ATOM 1550 N N . LEU A 1 190 ? 14.908 9.125 20.213 1.00 95.44 190 LEU A N 1
ATOM 1551 C CA . LEU A 1 190 ? 15.859 10.177 19.860 1.00 95.44 190 LEU A CA 1
ATOM 1552 C C . LEU A 1 190 ? 15.832 10.496 18.358 1.00 95.44 190 LEU A C 1
ATOM 1554 O O . LEU A 1 190 ? 15.869 11.664 17.970 1.00 95.44 190 LEU A O 1
ATOM 1558 N N . LEU A 1 191 ? 15.694 9.481 17.498 1.00 97.00 191 LEU A N 1
ATOM 1559 C CA . LEU A 1 191 ? 15.514 9.704 16.061 1.00 97.00 191 LEU A CA 1
ATOM 1560 C C . LEU A 1 191 ? 14.173 10.374 15.740 1.00 97.00 191 LEU A C 1
ATOM 1562 O O . LEU A 1 191 ? 14.120 11.229 14.856 1.00 97.00 191 LEU A O 1
ATOM 1566 N N . PHE A 1 192 ? 13.095 10.016 16.441 1.00 97.44 192 PHE A N 1
ATOM 1567 C CA . PHE A 1 192 ? 11.807 10.692 16.286 1.00 97.44 192 PHE A CA 1
ATOM 1568 C C . PHE A 1 192 ? 11.870 12.144 16.771 1.00 97.44 192 PHE A C 1
ATOM 1570 O O . PHE A 1 192 ? 11.297 13.024 16.138 1.00 97.44 192 PHE A O 1
ATOM 1577 N N . TYR A 1 193 ? 12.621 12.429 17.833 1.00 97.06 193 TYR A N 1
ATOM 1578 C CA . TYR A 1 193 ? 12.855 13.796 18.285 1.00 97.06 193 TYR A CA 1
ATOM 1579 C C . TYR A 1 193 ? 13.612 14.628 17.236 1.00 97.06 193 TYR A C 1
ATOM 1581 O O . TYR A 1 193 ? 13.209 15.755 16.945 1.00 97.06 193 TYR A O 1
ATOM 1589 N N . THR A 1 194 ? 14.608 14.054 16.551 1.00 97.31 194 THR A N 1
ATOM 1590 C CA . THR A 1 194 ? 15.207 14.702 15.370 1.00 97.31 194 THR A CA 1
ATOM 1591 C C . THR A 1 194 ? 14.166 14.974 14.269 1.00 97.31 194 THR A C 1
ATOM 1593 O O . THR A 1 194 ? 14.193 16.052 13.676 1.00 97.31 194 THR A O 1
ATOM 1596 N N . ASP A 1 195 ? 13.216 14.060 14.015 1.00 97.06 195 ASP A N 1
ATOM 1597 C CA . ASP A 1 195 ? 12.112 14.296 13.062 1.00 97.06 195 ASP A CA 1
ATOM 1598 C C . ASP A 1 195 ? 11.178 15.444 13.514 1.00 97.06 195 ASP A C 1
ATOM 1600 O O . ASP A 1 195 ? 10.618 16.152 12.672 1.00 97.06 195 ASP A O 1
ATOM 1604 N N . ILE A 1 196 ? 11.001 15.657 14.825 1.00 97.81 196 ILE A N 1
ATOM 1605 C CA . ILE A 1 196 ? 10.243 16.795 15.375 1.00 97.81 196 ILE A CA 1
ATOM 1606 C C . ILE A 1 196 ? 10.987 18.108 15.110 1.00 97.81 196 ILE A C 1
ATOM 1608 O O . ILE A 1 196 ? 10.371 19.057 14.625 1.00 97.81 196 ILE A O 1
ATOM 1612 N N . LEU A 1 197 ? 12.294 18.167 15.388 1.00 97.31 197 LEU A N 1
ATOM 1613 C CA . LEU A 1 197 ? 13.118 19.356 15.134 1.00 97.31 197 LEU A CA 1
ATOM 1614 C C . LEU A 1 197 ? 13.176 19.705 13.641 1.00 97.31 197 LEU A C 1
ATOM 1616 O O . LEU A 1 197 ? 13.049 20.873 13.274 1.00 97.31 197 LEU A O 1
ATOM 1620 N N . GLU A 1 198 ? 13.287 18.694 12.773 1.00 96.06 198 GLU A N 1
ATOM 1621 C CA . GLU A 1 198 ? 13.179 18.872 11.322 1.00 96.06 198 GLU A CA 1
ATOM 1622 C C . GLU A 1 198 ? 11.832 19.491 10.937 1.00 96.06 198 GLU A C 1
ATOM 1624 O O . GLU A 1 198 ? 11.785 20.407 10.118 1.00 96.06 198 GLU A O 1
ATOM 1629 N N . LYS A 1 199 ? 10.735 19.023 11.542 1.00 95.62 199 LYS A N 1
ATOM 1630 C CA . LYS A 1 199 ? 9.391 19.538 11.269 1.00 95.62 199 LYS A CA 1
ATOM 1631 C C . LYS A 1 199 ? 9.193 20.990 11.735 1.00 95.62 199 LYS A C 1
ATOM 1633 O O . LYS A 1 199 ? 8.358 21.679 11.165 1.00 95.62 199 LYS A O 1
ATOM 1638 N N . GLN A 1 200 ? 9.974 21.467 12.709 1.00 95.56 200 GLN A N 1
ATOM 1639 C CA . GLN A 1 200 ? 10.049 22.893 13.079 1.00 95.56 200 GLN A CA 1
ATOM 1640 C C . GLN A 1 200 ? 10.896 23.730 12.105 1.00 95.56 200 GLN A C 1
ATOM 1642 O O . GLN A 1 200 ? 11.116 24.911 12.357 1.00 95.56 200 GLN A O 1
ATOM 1647 N N . GLU A 1 201 ? 11.451 23.120 11.053 1.00 95.62 201 GLU A N 1
ATOM 1648 C CA . GLU A 1 201 ? 12.426 23.730 10.140 1.00 95.62 201 GLU A CA 1
ATOM 1649 C C . GLU A 1 201 ? 13.722 24.201 10.833 1.00 95.62 201 GLU A C 1
ATOM 1651 O O . GLU A 1 201 ? 14.522 24.946 10.263 1.00 95.62 201 GLU A O 1
ATOM 1656 N N . LYS A 1 202 ? 13.995 23.715 12.053 1.00 96.44 202 LYS A N 1
ATOM 1657 C CA . LYS A 1 202 ? 15.231 23.988 12.801 1.00 96.44 202 LYS A CA 1
ATOM 1658 C C . LYS A 1 202 ? 16.326 23.005 12.404 1.00 96.44 202 LYS A C 1
ATOM 1660 O O . LYS A 1 202 ? 16.770 22.172 13.191 1.00 96.44 202 LYS A O 1
ATOM 1665 N N . TYR A 1 203 ? 16.751 23.083 11.145 1.00 97.44 203 TYR A N 1
ATOM 1666 C CA . TYR A 1 203 ? 17.662 22.098 10.554 1.00 97.44 203 TYR A CA 1
ATOM 1667 C C . TYR A 1 203 ? 19.028 22.023 11.250 1.00 97.44 203 TYR A C 1
ATOM 1669 O O . TYR A 1 203 ? 19.590 20.934 11.341 1.00 97.44 203 TYR A O 1
ATOM 1677 N N . GLN A 1 204 ? 19.551 23.148 11.754 1.00 97.38 204 GLN A N 1
ATOM 1678 C CA . GLN A 1 204 ? 20.824 23.158 12.482 1.00 97.38 204 GLN A CA 1
ATOM 1679 C C . GLN A 1 204 ? 20.695 22.469 13.845 1.00 97.38 204 GLN A C 1
ATOM 1681 O O . GLN A 1 204 ? 21.487 21.583 14.145 1.00 97.38 204 GLN A O 1
ATOM 1686 N N . ASP A 1 205 ? 19.653 22.786 14.616 1.00 97.06 205 ASP A N 1
ATOM 1687 C CA . ASP A 1 205 ? 19.401 22.146 15.914 1.00 97.06 205 ASP A CA 1
ATOM 1688 C C . ASP A 1 205 ? 19.164 20.636 15.752 1.00 97.06 205 ASP A C 1
ATOM 1690 O O . ASP A 1 205 ? 19.667 19.828 16.533 1.00 97.06 205 ASP A O 1
ATOM 1694 N N . ALA A 1 206 ? 18.438 20.242 14.699 1.00 97.88 206 ALA A N 1
ATOM 1695 C CA . ALA A 1 206 ? 18.221 18.842 14.352 1.00 97.88 206 ALA A CA 1
ATOM 1696 C C . ALA A 1 206 ? 19.538 18.116 14.029 1.00 97.88 206 ALA A C 1
ATOM 1698 O O . ALA A 1 206 ? 19.716 16.967 14.436 1.00 97.88 206 ALA A O 1
ATOM 1699 N N . LEU A 1 207 ? 20.454 18.775 13.309 1.00 98.06 207 LEU A N 1
ATOM 1700 C CA . LEU A 1 207 ? 21.764 18.226 12.960 1.00 98.06 207 LEU A CA 1
ATOM 1701 C C . LEU A 1 207 ? 22.651 18.089 14.203 1.00 98.06 207 LEU A C 1
ATOM 1703 O O . LEU A 1 207 ? 23.225 17.026 14.426 1.00 98.06 207 LEU A O 1
ATOM 1707 N N . ASP A 1 208 ? 22.700 19.122 15.042 1.00 97.62 208 ASP A N 1
ATOM 1708 C CA . ASP A 1 208 ? 23.475 19.116 16.283 1.00 97.62 208 ASP A CA 1
ATOM 1709 C C . ASP A 1 208 ? 22.971 18.033 17.247 1.00 97.62 208 ASP A C 1
ATOM 1711 O O . ASP A 1 208 ? 23.766 17.324 17.867 1.00 97.62 208 ASP A O 1
ATOM 1715 N N . HIS A 1 209 ? 21.648 17.863 17.356 1.00 97.12 209 HIS A N 1
ATOM 1716 C CA . HIS A 1 209 ? 21.053 16.760 18.109 1.00 97.12 209 HIS A CA 1
ATOM 1717 C C . HIS A 1 209 ? 21.437 15.400 17.513 1.00 97.12 209 HIS A C 1
ATOM 1719 O O . HIS A 1 209 ? 21.860 14.505 18.242 1.00 97.12 209 HIS A O 1
ATOM 1725 N N . LEU A 1 210 ? 21.336 15.249 16.188 1.00 97.38 210 LEU A N 1
ATOM 1726 C CA . LEU A 1 210 ? 21.643 13.999 15.497 1.00 97.38 210 LEU A CA 1
ATOM 1727 C C . LEU A 1 210 ? 23.099 13.551 15.718 1.00 97.38 210 LEU A C 1
ATOM 1729 O O . LEU A 1 210 ? 23.343 12.362 15.928 1.00 97.38 210 LEU A O 1
ATOM 1733 N N . GLU A 1 211 ? 24.058 14.480 15.715 1.00 96.75 211 GLU A N 1
ATOM 1734 C CA . GLU A 1 211 ? 25.462 14.172 16.020 1.00 96.75 211 GLU A CA 1
ATOM 1735 C C . GLU A 1 211 ? 25.661 13.742 17.478 1.00 96.75 211 GLU A C 1
ATOM 1737 O O . GLU A 1 211 ? 26.401 12.793 17.734 1.00 96.75 211 GLU A O 1
ATOM 1742 N N . LYS A 1 212 ? 24.966 14.376 18.434 1.00 96.31 212 LYS A N 1
ATOM 1743 C CA . LYS A 1 212 ? 25.047 14.009 19.861 1.00 96.31 212 LYS A CA 1
ATOM 1744 C C . LYS A 1 212 ? 24.570 12.583 20.130 1.00 96.31 212 LYS A C 1
ATOM 1746 O O . LYS A 1 212 ? 25.134 11.904 20.981 1.00 96.31 212 LYS A O 1
ATOM 1751 N N . ILE A 1 213 ? 23.546 12.122 19.412 1.00 95.06 213 ILE A N 1
ATOM 1752 C CA . ILE A 1 213 ? 22.938 10.800 19.639 1.00 95.06 213 ILE A CA 1
ATOM 1753 C C . ILE A 1 213 ? 23.597 9.669 18.841 1.00 95.06 213 ILE A C 1
ATOM 1755 O O . ILE A 1 213 ? 23.170 8.520 18.942 1.00 95.06 213 ILE A O 1
ATOM 1759 N N . LYS A 1 214 ? 24.623 9.964 18.034 1.00 95.31 214 LYS A N 1
ATOM 1760 C CA . LYS A 1 214 ? 25.231 9.022 17.081 1.00 95.31 214 LYS A CA 1
ATOM 1761 C C . LYS A 1 214 ? 25.627 7.675 17.692 1.00 95.31 214 LYS A C 1
ATOM 1763 O O . LYS A 1 214 ? 25.386 6.637 17.074 1.00 95.31 214 LYS A O 1
ATOM 1768 N N . ASP A 1 215 ? 26.211 7.700 18.887 1.00 93.12 215 ASP A N 1
ATOM 1769 C CA . ASP A 1 215 ? 26.713 6.500 19.569 1.00 93.12 215 ASP A CA 1
ATOM 1770 C C . ASP A 1 215 ? 25.595 5.684 20.246 1.00 93.12 215 ASP A C 1
ATOM 1772 O O . ASP A 1 215 ? 25.756 4.490 20.502 1.00 93.12 215 ASP A O 1
ATOM 1776 N N . VAL A 1 216 ? 24.438 6.308 20.497 1.00 92.06 216 VAL A N 1
ATOM 1777 C CA . VAL A 1 216 ? 23.254 5.665 21.092 1.00 92.06 216 VAL A CA 1
ATOM 1778 C C . VAL A 1 216 ? 22.381 5.024 20.012 1.00 92.06 216 VAL A C 1
ATOM 1780 O O . VAL A 1 216 ? 21.793 3.960 20.220 1.00 92.06 216 VAL A O 1
ATOM 1783 N N . VAL A 1 217 ? 22.315 5.645 18.832 1.00 95.19 217 VAL A N 1
ATOM 1784 C CA . VAL A 1 217 ? 21.445 5.204 17.742 1.00 95.19 217 VAL A CA 1
ATOM 1785 C C . VAL A 1 217 ? 21.839 3.818 17.221 1.00 95.19 217 VAL A C 1
ATOM 1787 O O . VAL A 1 217 ? 22.981 3.558 16.850 1.00 95.19 217 VAL A O 1
ATOM 1790 N N . LYS A 1 218 ? 20.864 2.912 17.119 1.00 94.69 218 LYS A N 1
ATOM 1791 C CA . LYS A 1 218 ? 21.054 1.565 16.552 1.00 94.69 218 LYS A CA 1
ATOM 1792 C C . LYS A 1 218 ? 20.757 1.512 15.052 1.00 94.69 218 LYS A C 1
ATOM 1794 O O . LYS A 1 218 ? 21.400 0.759 14.322 1.00 94.69 218 LYS A O 1
ATOM 1799 N N . ASP A 1 219 ? 19.838 2.345 14.564 1.00 95.38 219 ASP A N 1
ATOM 1800 C CA . ASP A 1 219 ? 19.523 2.480 13.136 1.00 95.38 219 ASP A CA 1
ATOM 1801 C C . ASP A 1 219 ? 20.509 3.426 12.426 1.00 95.38 219 ASP A C 1
ATOM 1803 O O . ASP A 1 219 ? 20.209 4.568 12.067 1.00 95.38 219 ASP A O 1
ATOM 1807 N N . GLN A 1 220 ? 21.724 2.916 12.224 1.00 94.94 220 GLN A N 1
ATOM 1808 C CA . GLN A 1 220 ? 22.836 3.652 11.616 1.00 94.94 220 GLN A CA 1
ATOM 1809 C C . GLN A 1 220 ? 22.552 4.086 10.170 1.00 94.94 220 GLN A C 1
ATOM 1811 O O . GLN A 1 220 ? 23.088 5.095 9.711 1.00 94.94 220 GLN A O 1
ATOM 1816 N N . ARG A 1 221 ? 21.690 3.361 9.442 1.00 95.25 221 ARG A N 1
ATOM 1817 C CA . ARG A 1 221 ? 21.304 3.750 8.080 1.00 95.25 221 ARG A CA 1
ATOM 1818 C C . ARG A 1 221 ? 20.424 4.991 8.110 1.00 95.25 221 ARG A C 1
ATOM 1820 O O . ARG A 1 221 ? 20.761 5.965 7.441 1.00 95.25 221 ARG A O 1
ATOM 1827 N N . SER A 1 222 ? 19.334 4.975 8.881 1.00 95.56 222 SER A N 1
ATOM 1828 C CA . SER A 1 222 ? 18.458 6.149 8.977 1.00 95.56 222 SER A CA 1
ATOM 1829 C C . SER A 1 222 ? 19.189 7.353 9.559 1.00 95.56 222 SER A C 1
ATOM 1831 O O . SER A 1 222 ? 18.928 8.472 9.127 1.00 95.56 222 SER A O 1
ATOM 1833 N N . TRP A 1 223 ? 20.126 7.136 10.489 1.00 97.69 223 TRP A N 1
ATOM 1834 C CA . TRP A 1 223 ? 21.000 8.193 10.995 1.00 97.69 223 TRP A CA 1
ATOM 1835 C C . TRP A 1 223 ? 21.784 8.865 9.860 1.00 97.69 223 TRP A C 1
ATOM 1837 O O . TRP A 1 223 ? 21.679 10.076 9.687 1.00 97.69 223 TRP A O 1
ATOM 1847 N N . LYS A 1 224 ? 22.487 8.094 9.014 1.00 97.25 224 LYS A N 1
ATOM 1848 C CA . LYS A 1 224 ? 23.253 8.642 7.875 1.00 97.25 224 LYS A CA 1
ATOM 1849 C C . LYS A 1 224 ? 22.364 9.301 6.824 1.00 97.25 224 LYS A C 1
ATOM 1851 O O . LYS A 1 224 ? 22.718 10.355 6.301 1.00 97.25 224 LYS A O 1
ATOM 1856 N N . GLU A 1 225 ? 21.219 8.693 6.503 1.00 97.56 225 GLU A N 1
ATOM 1857 C CA . GLU A 1 225 ? 20.242 9.280 5.576 1.00 97.56 225 GLU A CA 1
ATOM 1858 C C . GLU A 1 225 ? 19.747 10.639 6.089 1.00 97.56 225 GLU A C 1
ATOM 1860 O O . GLU A 1 225 ? 19.700 11.607 5.329 1.00 97.56 225 GLU A O 1
ATOM 1865 N N . LYS A 1 226 ? 19.430 10.729 7.387 1.00 97.50 226 LYS A N 1
ATOM 1866 C CA . LYS A 1 226 ? 19.002 11.974 8.025 1.00 97.50 226 LYS A CA 1
ATOM 1867 C C . LYS A 1 226 ? 20.129 13.003 8.062 1.00 97.50 226 LYS A C 1
ATOM 1869 O O . LYS A 1 226 ? 19.894 14.158 7.727 1.00 97.50 226 LYS A O 1
ATOM 1874 N N . GLN A 1 227 ? 21.347 12.582 8.394 1.00 97.94 227 GLN A N 1
ATOM 1875 C CA . GLN A 1 227 ? 22.525 13.444 8.433 1.00 97.94 227 GLN A CA 1
ATOM 1876 C C . GLN A 1 227 ? 22.780 14.085 7.063 1.00 97.94 227 GLN A C 1
ATOM 1878 O O . GLN A 1 227 ? 22.910 15.302 6.972 1.00 97.94 227 GLN A O 1
ATOM 1883 N N . ALA A 1 228 ? 22.785 13.292 5.986 1.00 97.75 228 ALA A N 1
ATOM 1884 C CA . ALA A 1 228 ? 22.990 13.796 4.627 1.00 97.75 228 ALA A CA 1
ATOM 1885 C C . ALA A 1 228 ? 21.936 14.845 4.235 1.00 97.75 228 ALA A C 1
ATOM 1887 O O . ALA A 1 228 ? 22.276 15.895 3.690 1.00 97.75 228 ALA A O 1
ATOM 1888 N N . TYR A 1 229 ? 20.670 14.580 4.565 1.00 97.31 229 TYR A N 1
ATOM 1889 C CA . TYR A 1 229 ? 19.567 15.502 4.317 1.00 97.31 229 TYR A CA 1
ATOM 1890 C C . TYR A 1 229 ? 19.688 16.806 5.122 1.00 97.31 229 TYR A C 1
ATOM 1892 O O . TYR A 1 229 ? 19.525 17.891 4.567 1.00 97.31 229 TYR A O 1
ATOM 1900 N N . LEU A 1 230 ? 20.005 16.734 6.417 1.00 97.81 230 LEU A N 1
ATOM 1901 C CA . LEU A 1 230 ? 20.153 17.925 7.259 1.00 97.81 230 LEU A CA 1
ATOM 1902 C C . LEU A 1 230 ? 21.379 18.761 6.862 1.00 97.81 230 LEU A C 1
ATOM 1904 O O . LEU A 1 230 ? 21.298 19.989 6.830 1.00 97.81 230 LEU A O 1
ATOM 1908 N N . LEU A 1 231 ? 22.492 18.123 6.483 1.00 97.81 231 LEU A N 1
ATOM 1909 C CA . LEU A 1 231 ? 23.671 18.807 5.938 1.00 97.81 231 LEU A CA 1
ATOM 1910 C C . LEU A 1 231 ? 23.342 19.553 4.636 1.00 97.81 231 LEU A C 1
ATOM 1912 O O . LEU A 1 231 ? 23.767 20.691 4.450 1.00 97.81 231 LEU A O 1
ATOM 1916 N N . GLU A 1 232 ? 22.538 18.949 3.758 1.00 95.69 232 GLU A N 1
ATOM 1917 C CA . GLU A 1 232 ? 22.032 19.606 2.549 1.00 95.69 232 GLU A CA 1
ATOM 1918 C C . GLU A 1 232 ? 21.163 20.830 2.891 1.00 95.69 232 GLU A C 1
ATOM 1920 O O . GLU A 1 232 ? 21.377 21.907 2.334 1.00 95.69 232 GLU A O 1
ATOM 1925 N N . LYS A 1 233 ? 20.226 20.704 3.842 1.00 95.81 233 LYS A N 1
ATOM 1926 C CA . LYS A 1 233 ? 19.322 21.798 4.250 1.00 95.81 233 LYS A CA 1
ATOM 1927 C C . LYS A 1 233 ? 20.015 22.951 4.971 1.00 95.81 233 LYS A C 1
ATOM 1929 O O . LYS A 1 233 ? 19.595 24.093 4.819 1.00 95.81 233 LYS A O 1
ATOM 1934 N N . THR A 1 234 ? 21.074 22.664 5.721 1.00 96.00 234 THR A N 1
ATOM 1935 C CA . THR A 1 234 ? 21.895 23.671 6.419 1.00 96.00 234 THR A CA 1
ATOM 1936 C C . THR A 1 234 ? 22.927 24.343 5.509 1.00 96.00 234 THR A C 1
ATOM 1938 O O . THR A 1 234 ? 23.573 25.301 5.923 1.00 96.00 234 THR A O 1
ATOM 1941 N N . GLY A 1 235 ? 23.083 23.880 4.263 1.00 94.31 235 GLY A N 1
ATOM 1942 C CA . GLY A 1 235 ? 24.058 24.423 3.314 1.00 94.31 235 GLY A CA 1
ATOM 1943 C C . GLY A 1 235 ? 25.483 23.889 3.497 1.00 94.31 235 GLY A C 1
ATOM 1944 O O . GLY A 1 235 ? 26.407 24.373 2.846 1.00 94.31 235 GLY A O 1
ATOM 1945 N N . ASN A 1 236 ? 25.678 22.857 4.322 1.00 95.19 236 ASN A N 1
ATOM 1946 C CA . ASN A 1 236 ? 26.956 22.168 4.517 1.00 95.19 236 ASN A CA 1
ATOM 1947 C C . ASN A 1 236 ? 27.231 21.179 3.367 1.00 95.19 236 ASN A C 1
ATOM 1949 O O . ASN A 1 236 ? 27.327 19.964 3.555 1.00 95.19 236 ASN A O 1
ATOM 1953 N N . ILE A 1 237 ? 27.348 21.717 2.149 1.00 95.56 237 ILE A N 1
ATOM 1954 C CA . ILE A 1 237 ? 27.376 20.968 0.882 1.00 95.56 237 ILE A CA 1
ATOM 1955 C C . ILE A 1 237 ? 28.527 19.952 0.807 1.00 95.56 237 ILE A C 1
ATOM 1957 O O . ILE A 1 237 ? 28.320 18.839 0.327 1.00 95.56 237 ILE A O 1
ATOM 1961 N N . GLU A 1 238 ? 29.728 20.288 1.288 1.00 95.81 238 GLU A N 1
ATOM 1962 C CA . GLU A 1 238 ? 30.895 19.389 1.216 1.00 95.81 238 GLU A CA 1
ATOM 1963 C C . GLU A 1 238 ? 30.726 18.135 2.086 1.00 95.81 238 GLU A C 1
ATOM 1965 O O . GLU A 1 238 ? 31.028 17.011 1.665 1.00 95.81 238 GLU A O 1
ATOM 1970 N N . LEU A 1 239 ? 30.192 18.321 3.295 1.00 96.44 239 LEU A N 1
ATOM 1971 C CA . LEU A 1 239 ? 29.883 17.221 4.200 1.00 96.44 239 LEU A CA 1
ATOM 1972 C C . LEU A 1 239 ? 28.697 16.411 3.673 1.00 96.44 239 LEU A C 1
ATOM 1974 O O . LEU A 1 239 ? 28.785 15.186 3.642 1.00 96.44 239 LEU A O 1
ATOM 1978 N N . ALA A 1 240 ? 27.645 17.067 3.167 1.00 97.50 240 ALA A N 1
ATOM 1979 C CA . ALA A 1 240 ? 26.510 16.387 2.540 1.00 97.50 240 ALA A CA 1
ATOM 1980 C C . ALA A 1 240 ? 26.963 15.499 1.369 1.00 97.50 240 ALA A C 1
ATOM 1982 O O . ALA A 1 240 ? 26.597 14.325 1.297 1.00 97.50 240 ALA A O 1
ATOM 1983 N N . GLU A 1 241 ? 27.815 16.023 0.479 1.00 97.00 241 GLU A N 1
ATOM 1984 C CA . GLU A 1 241 ? 28.419 15.260 -0.617 1.00 97.00 241 GLU A CA 1
ATOM 1985 C C . GLU A 1 241 ? 29.174 14.033 -0.084 1.00 97.00 241 GLU A C 1
ATOM 1987 O O . GLU A 1 241 ? 29.002 12.924 -0.600 1.00 97.00 241 GLU A O 1
ATOM 1992 N N . THR A 1 242 ? 29.989 14.214 0.954 1.00 97.62 242 THR A N 1
ATOM 1993 C CA . THR A 1 242 ? 30.767 13.128 1.562 1.00 97.62 242 THR A CA 1
ATOM 1994 C C . THR A 1 242 ? 29.855 12.044 2.139 1.00 97.62 242 THR A C 1
ATOM 1996 O O . THR A 1 242 ? 30.060 10.860 1.857 1.00 97.62 242 THR A O 1
ATOM 1999 N N . THR A 1 243 ? 28.805 12.424 2.868 1.00 97.75 243 THR A N 1
ATOM 2000 C CA . THR A 1 243 ? 27.842 11.478 3.446 1.00 97.75 243 THR A CA 1
ATOM 2001 C C . THR A 1 243 ? 27.050 10.749 2.358 1.00 97.75 243 THR A C 1
ATOM 2003 O O . THR A 1 243 ? 26.933 9.524 2.407 1.00 97.75 243 THR A O 1
ATOM 2006 N N . TYR A 1 244 ? 26.591 11.436 1.304 1.00 98.19 244 TYR A N 1
ATOM 2007 C CA . TYR A 1 244 ? 25.931 10.770 0.174 1.00 98.19 244 TYR A CA 1
ATOM 2008 C C . TYR A 1 244 ? 26.861 9.792 -0.556 1.00 98.19 244 TYR A C 1
ATOM 2010 O O . TYR A 1 244 ? 26.420 8.720 -0.973 1.00 98.19 244 TYR A O 1
ATOM 2018 N N . ARG A 1 245 ? 28.159 10.096 -0.676 1.00 97.56 245 ARG A N 1
ATOM 2019 C CA . ARG A 1 245 ? 29.145 9.148 -1.227 1.00 97.56 245 ARG A CA 1
ATOM 2020 C C . ARG A 1 245 ? 29.305 7.904 -0.355 1.00 97.56 245 ARG A C 1
ATOM 2022 O O . ARG A 1 245 ? 29.435 6.815 -0.911 1.00 97.56 245 ARG A O 1
ATOM 2029 N N . GLN A 1 246 ? 29.258 8.041 0.971 1.00 97.50 246 GLN A N 1
ATOM 2030 C CA . GLN A 1 246 ? 29.260 6.896 1.889 1.00 97.50 246 GLN A CA 1
ATOM 2031 C C . GLN A 1 246 ? 27.983 6.055 1.748 1.00 97.50 246 GLN A C 1
ATOM 2033 O O . GLN A 1 246 ? 28.069 4.834 1.650 1.00 97.50 246 GLN A O 1
ATOM 2038 N N . LEU A 1 247 ? 26.812 6.690 1.638 1.00 97.94 247 LEU A N 1
ATOM 2039 C CA . LEU A 1 247 ? 25.545 5.992 1.385 1.00 97.94 247 LEU A CA 1
ATOM 2040 C C . LEU A 1 247 ? 25.565 5.231 0.047 1.00 97.94 247 LEU A C 1
ATOM 2042 O O . LEU A 1 247 ? 25.118 4.087 -0.027 1.00 97.94 247 LEU A O 1
ATOM 2046 N N . ILE A 1 248 ? 26.140 5.823 -1.006 1.00 97.81 248 ILE A N 1
ATOM 2047 C CA . ILE A 1 248 ? 26.339 5.153 -2.303 1.00 97.81 248 ILE A CA 1
ATOM 2048 C C . ILE A 1 248 ? 27.328 3.990 -2.181 1.00 97.81 248 ILE A C 1
ATOM 2050 O O . ILE A 1 248 ? 27.129 2.962 -2.822 1.00 97.81 248 ILE A O 1
ATOM 2054 N N . TYR A 1 249 ? 28.383 4.129 -1.377 1.00 96.88 249 TYR A N 1
ATOM 2055 C CA . TYR A 1 249 ? 29.320 3.037 -1.118 1.00 96.88 249 TYR A CA 1
ATOM 2056 C C . TYR A 1 249 ? 28.628 1.841 -0.447 1.00 96.88 249 TYR A C 1
ATOM 2058 O O . TYR A 1 249 ? 28.847 0.701 -0.855 1.00 96.88 249 TYR A O 1
ATOM 2066 N N . GLU A 1 250 ? 27.747 2.093 0.524 1.00 96.06 250 GLU A N 1
ATOM 2067 C CA . GLU A 1 250 ? 26.971 1.051 1.206 1.00 96.06 250 GLU A CA 1
ATOM 2068 C C . GLU A 1 250 ? 25.897 0.421 0.309 1.00 96.06 250 GLU A C 1
ATOM 2070 O O . GLU A 1 250 ? 25.679 -0.792 0.352 1.00 96.06 250 GLU A O 1
ATOM 2075 N N . ASN A 1 251 ? 25.222 1.227 -0.515 1.00 96.38 251 ASN A N 1
ATOM 2076 C CA . ASN A 1 251 ? 24.190 0.757 -1.431 1.00 96.38 251 ASN A CA 1
ATOM 2077 C C . ASN A 1 251 ? 24.192 1.550 -2.756 1.00 96.38 251 ASN A C 1
ATOM 2079 O O . ASN A 1 251 ? 23.408 2.490 -2.929 1.00 96.38 251 ASN A O 1
ATOM 2083 N N . PRO A 1 252 ? 24.989 1.126 -3.756 1.00 96.50 252 PRO A N 1
ATOM 2084 C CA . PRO A 1 252 ? 25.099 1.824 -5.039 1.00 96.50 252 PRO A CA 1
ATOM 2085 C C . PRO A 1 252 ? 23.897 1.582 -5.965 1.00 96.50 252 PRO A C 1
ATOM 2087 O O . PRO A 1 252 ? 23.917 1.997 -7.128 1.00 96.50 252 PRO A O 1
ATOM 2090 N N . TYR A 1 253 ? 22.874 0.861 -5.498 1.00 95.75 253 TYR A N 1
ATOM 2091 C CA . TYR A 1 253 ? 21.682 0.514 -6.269 1.00 95.75 253 TYR A CA 1
ATOM 2092 C C . TYR A 1 253 ? 20.498 1.443 -5.981 1.00 95.75 253 TYR A C 1
ATOM 2094 O O . TYR A 1 253 ? 19.533 1.425 -6.749 1.00 95.75 253 TYR A O 1
ATOM 2102 N N . ASP A 1 254 ? 20.571 2.269 -4.932 1.00 96.19 254 ASP A N 1
ATOM 2103 C CA . ASP A 1 254 ? 19.522 3.224 -4.584 1.00 96.19 254 ASP A CA 1
ATOM 2104 C C . ASP A 1 254 ? 19.636 4.511 -5.414 1.00 96.19 254 ASP A C 1
ATOM 2106 O O . ASP A 1 254 ? 20.587 5.286 -5.296 1.00 96.19 254 ASP A O 1
ATOM 2110 N N . SER A 1 255 ? 18.636 4.762 -6.263 1.00 96.19 255 SER A N 1
ATOM 2111 C CA . SER A 1 255 ? 18.605 5.964 -7.098 1.00 96.19 255 SER A CA 1
ATOM 2112 C C . SER A 1 255 ? 18.501 7.254 -6.288 1.00 96.19 255 SER A C 1
ATOM 2114 O O . SER A 1 255 ? 18.905 8.301 -6.788 1.00 96.19 255 SER A O 1
ATOM 2116 N N . ARG A 1 256 ? 17.956 7.204 -5.063 1.00 96.81 256 ARG A N 1
ATOM 2117 C CA . ARG A 1 256 ? 17.757 8.387 -4.216 1.00 96.81 256 ARG A CA 1
ATOM 2118 C C . ARG A 1 256 ? 19.100 9.017 -3.863 1.00 96.81 256 ARG A C 1
ATOM 2120 O O . ARG A 1 256 ? 19.276 10.196 -4.124 1.00 96.81 256 ARG A O 1
ATOM 2127 N N . TYR A 1 257 ? 20.074 8.228 -3.405 1.00 97.19 257 TYR A N 1
ATOM 2128 C CA . TYR A 1 257 ? 21.390 8.749 -3.013 1.00 97.19 257 TYR A CA 1
ATOM 2129 C C . TYR A 1 257 ? 22.160 9.345 -4.194 1.00 97.19 257 TYR A C 1
ATOM 2131 O O . TYR A 1 257 ? 22.798 10.385 -4.062 1.00 97.19 257 TYR A O 1
ATOM 2139 N N . ILE A 1 258 ? 22.070 8.713 -5.368 1.00 97.00 258 ILE A N 1
ATOM 2140 C CA . ILE A 1 258 ? 22.731 9.201 -6.587 1.00 97.00 258 ILE A CA 1
ATOM 2141 C C . ILE A 1 258 ? 22.109 10.529 -7.029 1.00 97.00 258 ILE A C 1
ATOM 2143 O O . ILE A 1 258 ? 22.829 11.473 -7.350 1.00 97.00 258 ILE A O 1
ATOM 2147 N N . ASN A 1 259 ? 20.776 10.614 -7.026 1.00 96.12 259 ASN A N 1
ATOM 2148 C CA . ASN A 1 259 ? 20.067 11.836 -7.390 1.00 96.12 259 ASN A CA 1
ATOM 2149 C C . ASN A 1 259 ? 20.313 12.961 -6.375 1.00 96.12 259 ASN A C 1
ATOM 2151 O O . ASN A 1 259 ? 20.533 14.093 -6.794 1.00 96.12 259 ASN A O 1
ATOM 2155 N N . SER A 1 260 ? 20.344 12.660 -5.074 1.00 96.44 260 SER A N 1
ATOM 2156 C CA . SER A 1 260 ? 20.682 13.642 -4.040 1.00 96.44 260 SER A CA 1
ATOM 2157 C C . SER A 1 260 ? 22.125 14.128 -4.159 1.00 96.44 260 SER A C 1
ATOM 2159 O O . SER A 1 260 ? 22.363 15.327 -4.094 1.00 96.44 260 SER A O 1
ATOM 2161 N N . LEU A 1 261 ? 23.089 13.243 -4.444 1.00 97.00 261 LEU A N 1
ATOM 2162 C CA . LEU A 1 261 ? 24.470 13.653 -4.715 1.00 97.00 261 LEU A CA 1
ATOM 2163 C C . LEU A 1 261 ? 24.541 14.625 -5.904 1.00 97.00 261 LEU A C 1
ATOM 2165 O O . LEU A 1 261 ? 25.224 15.640 -5.823 1.00 97.00 261 LEU A O 1
ATOM 2169 N N . LEU A 1 262 ? 23.826 14.348 -6.999 1.00 95.62 262 LEU A N 1
ATOM 2170 C CA . LEU A 1 262 ? 23.751 15.267 -8.141 1.00 95.62 262 LEU A CA 1
ATOM 2171 C C . LEU A 1 262 ? 23.118 16.611 -7.749 1.00 95.62 262 LEU A C 1
ATOM 2173 O O . LEU A 1 262 ? 23.640 17.658 -8.133 1.00 95.62 262 LEU A O 1
ATOM 2177 N N . ALA A 1 263 ? 22.041 16.585 -6.960 1.00 94.00 263 ALA A N 1
ATOM 2178 C CA . ALA A 1 263 ? 21.348 17.782 -6.493 1.00 94.00 263 ALA A CA 1
ATOM 2179 C C . ALA A 1 263 ? 22.238 18.662 -5.600 1.00 94.00 263 ALA A C 1
ATOM 2181 O O . ALA A 1 263 ? 22.337 19.860 -5.852 1.00 94.00 263 ALA A O 1
ATOM 2182 N N . VAL A 1 264 ? 22.965 18.070 -4.645 1.00 94.94 264 VAL A N 1
ATOM 2183 C CA . VAL A 1 264 ? 23.933 18.764 -3.772 1.00 94.94 264 VAL A CA 1
ATOM 2184 C C . VAL A 1 264 ? 25.039 19.444 -4.584 1.00 94.94 264 VAL A C 1
ATOM 2186 O O . VAL A 1 264 ? 25.476 20.540 -4.247 1.00 94.94 264 VAL A O 1
ATOM 2189 N N . LYS A 1 265 ? 25.465 18.847 -5.705 1.00 92.50 265 LYS A N 1
ATOM 2190 C CA . LYS A 1 265 ? 26.426 19.468 -6.636 1.00 92.50 265 LYS A CA 1
ATOM 2191 C C . LYS A 1 265 ? 25.817 20.549 -7.539 1.00 92.50 265 LYS A C 1
ATOM 2193 O O . LYS A 1 265 ? 26.557 21.169 -8.300 1.00 92.50 265 LYS A O 1
ATOM 2198 N N . GLY A 1 266 ? 24.498 20.742 -7.517 1.00 91.31 266 GLY A N 1
ATOM 2199 C CA . GLY A 1 266 ? 23.777 21.616 -8.449 1.00 91.31 266 GLY A CA 1
ATOM 2200 C C . GLY A 1 266 ? 23.719 21.077 -9.884 1.00 91.31 266 GLY A C 1
ATOM 2201 O O . GLY A 1 266 ? 23.472 21.835 -10.823 1.00 91.31 266 GLY A O 1
ATOM 2202 N N . TYR A 1 267 ? 23.970 19.780 -10.080 1.00 92.94 267 TYR A N 1
ATOM 2203 C CA . TYR A 1 267 ? 24.056 19.148 -11.393 1.00 92.94 267 TYR A CA 1
ATOM 2204 C C . TYR A 1 267 ? 22.678 18.698 -11.878 1.00 92.94 267 TYR A C 1
ATOM 2206 O O . TYR A 1 267 ? 22.033 17.842 -11.271 1.00 92.94 267 TYR A O 1
ATOM 2214 N N . ASN A 1 268 ? 22.237 19.213 -13.025 1.00 87.31 268 ASN A N 1
ATOM 2215 C CA . ASN A 1 268 ? 20.999 18.776 -13.664 1.00 87.31 268 ASN A CA 1
ATOM 2216 C C . ASN A 1 268 ? 21.161 18.691 -15.196 1.00 87.31 268 ASN A C 1
ATOM 2218 O O . ASN A 1 268 ? 22.274 18.719 -15.720 1.00 87.31 268 ASN A O 1
ATOM 2222 N N . LYS A 1 269 ? 20.074 18.421 -15.927 1.00 81.69 269 LYS A N 1
ATOM 2223 C CA . LYS A 1 269 ? 20.153 18.235 -17.388 1.00 81.69 269 LYS A CA 1
ATOM 2224 C C . LYS A 1 269 ? 20.401 19.543 -18.135 1.00 81.69 269 LYS A C 1
ATOM 2226 O O . LYS A 1 269 ? 21.081 19.521 -19.158 1.00 81.69 269 LYS A O 1
ATOM 2231 N N . ASP A 1 270 ? 19.874 20.638 -17.604 1.00 84.69 270 ASP A N 1
ATOM 2232 C CA . ASP A 1 270 ? 19.907 21.967 -18.212 1.00 84.69 270 ASP A CA 1
ATOM 2233 C C . ASP A 1 270 ? 21.150 22.757 -17.771 1.00 84.69 270 ASP A C 1
ATOM 2235 O O . ASP A 1 270 ? 21.631 23.634 -18.482 1.00 84.69 270 ASP A O 1
ATOM 2239 N N . ASN A 1 271 ? 21.720 22.396 -16.620 1.00 79.12 271 ASN A N 1
ATOM 2240 C CA . ASN A 1 271 ? 22.875 23.024 -16.001 1.00 79.12 271 ASN A CA 1
ATOM 2241 C C . ASN A 1 271 ? 23.947 21.983 -15.652 1.00 79.12 271 ASN A C 1
ATOM 2243 O O . ASN A 1 271 ? 23.686 21.007 -14.950 1.00 79.12 271 ASN A O 1
ATOM 2247 N N . MET A 1 272 ? 25.183 22.215 -16.102 1.00 87.69 272 MET A N 1
ATOM 2248 C CA . MET A 1 272 ? 26.344 21.362 -15.806 1.00 87.69 272 MET A CA 1
ATOM 2249 C C . MET A 1 272 ? 26.192 19.885 -16.233 1.00 87.69 272 MET A C 1
ATOM 2251 O O . MET A 1 272 ? 26.801 18.996 -15.636 1.00 87.69 272 MET A O 1
ATOM 2255 N N . ARG A 1 273 ? 25.455 19.609 -17.318 1.00 90.25 273 ARG A N 1
ATOM 2256 C CA . ARG A 1 273 ? 25.245 18.257 -17.878 1.00 90.25 273 ARG A CA 1
ATOM 2257 C C . ARG A 1 273 ? 26.531 17.432 -18.007 1.00 90.25 273 ARG A C 1
ATOM 2259 O O . ARG A 1 273 ? 26.562 16.274 -17.598 1.00 90.25 273 ARG A O 1
ATOM 2266 N N . THR A 1 274 ? 27.600 18.024 -18.543 1.00 91.25 274 THR A N 1
ATOM 2267 C CA . THR A 1 274 ? 28.900 17.353 -18.721 1.00 91.25 274 THR A CA 1
ATOM 2268 C C . THR A 1 274 ? 29.536 16.969 -17.384 1.00 91.25 274 THR A C 1
ATOM 2270 O O . THR A 1 274 ? 30.100 15.886 -17.253 1.00 91.25 274 THR A O 1
ATOM 2273 N N . TRP A 1 275 ? 29.404 17.816 -16.360 1.00 92.75 275 TRP A N 1
ATOM 2274 C CA . TRP A 1 275 ? 29.910 17.535 -15.014 1.00 92.75 275 TRP A CA 1
ATOM 2275 C C . TRP A 1 275 ? 29.111 16.425 -14.334 1.00 92.75 275 TRP A C 1
ATOM 2277 O O . TRP A 1 275 ? 29.708 15.494 -13.791 1.00 92.75 275 TRP A O 1
ATOM 2287 N N . ALA 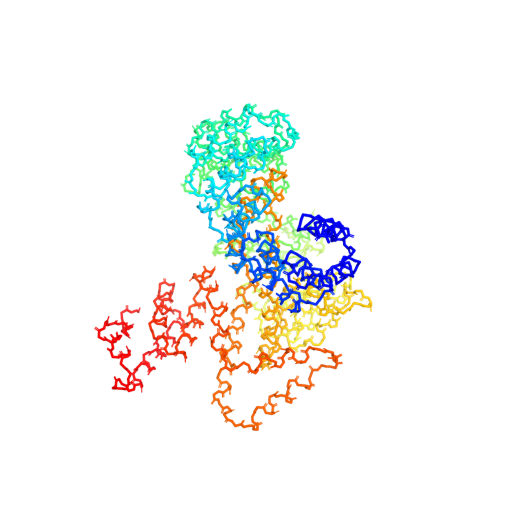A 1 276 ? 27.778 16.478 -14.441 1.00 93.94 276 ALA A N 1
ATOM 2288 C CA . ALA A 1 276 ? 26.878 15.422 -13.980 1.00 93.94 276 ALA A CA 1
ATOM 2289 C C . ALA A 1 276 ? 27.289 14.067 -14.566 1.00 93.94 276 ALA A C 1
ATOM 2291 O O . ALA A 1 276 ? 27.473 13.079 -13.853 1.00 93.94 276 ALA A O 1
ATOM 2292 N N . ARG A 1 277 ? 27.508 14.048 -15.882 1.00 92.44 277 ARG A N 1
ATOM 2293 C CA . ARG A 1 277 ? 27.911 12.860 -16.623 1.00 92.44 277 ARG A CA 1
ATOM 2294 C C . ARG A 1 277 ? 29.292 12.357 -16.211 1.00 92.44 277 ARG A C 1
ATOM 2296 O O . ARG A 1 277 ? 29.431 11.172 -15.930 1.00 92.44 277 ARG A O 1
ATOM 2303 N N . ASN A 1 278 ? 30.288 13.231 -16.081 1.00 94.62 278 ASN A N 1
ATOM 2304 C CA . ASN A 1 278 ? 31.629 12.848 -15.625 1.00 94.62 278 ASN A CA 1
ATOM 2305 C C . ASN A 1 278 ? 31.617 12.237 -14.217 1.00 94.62 278 ASN A C 1
ATOM 2307 O O . ASN A 1 278 ? 32.285 11.230 -13.972 1.00 94.62 278 ASN A O 1
ATOM 2311 N N . LEU A 1 279 ? 30.827 12.803 -13.299 1.00 95.56 279 LEU A N 1
ATOM 2312 C CA . LEU A 1 279 ? 30.642 12.239 -11.964 1.00 95.56 279 LEU A CA 1
ATOM 2313 C C . LEU A 1 279 ? 30.048 10.826 -12.035 1.00 95.56 279 LEU A C 1
ATOM 2315 O O . LEU A 1 279 ? 30.576 9.908 -11.408 1.00 95.56 279 LEU A O 1
ATOM 2319 N N . LEU A 1 280 ? 28.986 10.642 -12.822 1.00 96.19 280 LEU A N 1
ATOM 2320 C CA . LEU A 1 280 ? 28.329 9.345 -12.993 1.00 96.19 280 LEU A CA 1
ATOM 2321 C C . LEU A 1 280 ? 29.260 8.313 -13.637 1.00 96.19 280 LEU A C 1
ATOM 2323 O O . LEU A 1 280 ? 29.321 7.184 -13.162 1.00 96.19 280 LEU A O 1
ATOM 2327 N N . LEU A 1 281 ? 30.049 8.696 -14.644 1.00 94.88 281 LEU A N 1
ATOM 2328 C CA . LEU A 1 281 ? 31.050 7.819 -15.259 1.00 94.88 281 LEU A CA 1
ATOM 2329 C C . LEU A 1 281 ? 32.133 7.393 -14.259 1.00 94.88 281 LEU A C 1
ATOM 2331 O O . LEU A 1 281 ? 32.549 6.234 -14.256 1.00 94.88 281 LEU A O 1
ATOM 2335 N N . ASN A 1 282 ? 32.569 8.291 -13.374 1.00 96.19 282 ASN A N 1
ATOM 2336 C CA . ASN A 1 282 ? 33.502 7.937 -12.304 1.00 96.19 282 ASN A CA 1
ATOM 2337 C C . ASN A 1 282 ? 32.868 6.967 -11.299 1.00 96.19 282 ASN A C 1
ATOM 2339 O O . ASN A 1 282 ? 33.490 5.967 -10.946 1.00 96.19 282 ASN A O 1
ATOM 2343 N N . LEU A 1 283 ? 31.611 7.194 -10.910 1.00 96.69 283 LEU A N 1
ATOM 2344 C CA . LEU A 1 283 ? 30.872 6.252 -10.067 1.00 96.69 283 LEU A CA 1
ATOM 2345 C C . LEU A 1 283 ? 30.687 4.891 -10.755 1.00 96.69 283 LEU A C 1
ATOM 2347 O O . LEU A 1 283 ? 30.822 3.864 -10.102 1.00 96.69 283 LEU A O 1
ATOM 2351 N N . MET A 1 284 ? 30.448 4.845 -12.068 1.00 95.19 284 MET A N 1
ATOM 2352 C CA . MET A 1 284 ? 30.361 3.586 -12.821 1.00 95.19 284 MET A CA 1
ATOM 2353 C C . MET A 1 284 ? 31.680 2.811 -12.815 1.00 95.19 284 MET A C 1
ATOM 2355 O O . MET A 1 284 ? 31.653 1.584 -12.760 1.00 95.19 284 MET A O 1
ATOM 2359 N N . LYS A 1 285 ? 32.830 3.497 -12.845 1.00 95.75 285 LYS A N 1
ATOM 2360 C CA . LYS A 1 285 ? 34.142 2.841 -12.711 1.00 95.75 285 LYS A CA 1
ATOM 2361 C C . LYS A 1 285 ? 34.305 2.202 -11.332 1.00 95.75 285 LYS A C 1
ATOM 2363 O O . LYS A 1 285 ? 34.793 1.080 -11.246 1.00 95.75 285 LYS A O 1
ATOM 2368 N N . SER A 1 286 ? 33.869 2.886 -10.273 1.00 96.62 286 SER A N 1
ATOM 2369 C CA . SER A 1 286 ? 33.898 2.359 -8.902 1.00 96.62 286 SER A CA 1
ATOM 2370 C C . SER A 1 286 ? 32.870 1.245 -8.669 1.00 96.62 286 SER A C 1
ATOM 2372 O O . SER A 1 286 ? 33.141 0.299 -7.934 1.00 96.62 286 SER A O 1
ATOM 2374 N N . TYR A 1 287 ? 31.708 1.323 -9.323 1.00 96.44 287 TYR A N 1
ATOM 2375 C CA . TYR A 1 287 ? 30.570 0.423 -9.123 1.00 96.44 287 TYR A CA 1
ATOM 2376 C C . TYR A 1 287 ? 30.067 -0.170 -10.454 1.00 96.44 287 TYR A C 1
ATOM 2378 O O . TYR A 1 287 ? 28.910 0.035 -10.836 1.00 96.44 287 TYR A O 1
ATOM 2386 N N . PRO A 1 288 ? 30.884 -0.973 -11.162 1.00 92.75 288 PRO A N 1
ATOM 2387 C CA . PRO A 1 288 ? 30.598 -1.418 -12.533 1.00 92.75 288 PRO A CA 1
ATOM 2388 C C . PRO A 1 288 ? 29.378 -2.340 -12.661 1.00 92.75 288 PRO A C 1
ATOM 2390 O O . PRO A 1 288 ? 28.890 -2.584 -13.762 1.00 92.75 288 PRO A O 1
ATOM 2393 N N . ARG A 1 289 ? 28.874 -2.877 -11.542 1.00 91.69 289 ARG A N 1
ATOM 2394 C CA . ARG A 1 289 ? 27.681 -3.737 -11.495 1.00 91.69 289 ARG A CA 1
ATOM 2395 C C . ARG A 1 289 ? 26.382 -2.970 -11.226 1.00 91.69 289 ARG A C 1
ATOM 2397 O O . ARG A 1 289 ? 25.311 -3.570 -11.318 1.00 91.69 289 ARG A O 1
ATOM 2404 N N . SER A 1 290 ? 26.445 -1.676 -10.898 1.00 94.50 290 SER A N 1
ATOM 2405 C CA . SER A 1 290 ? 25.241 -0.882 -10.644 1.00 94.50 290 SER A CA 1
ATOM 2406 C C . SER A 1 290 ? 24.579 -0.464 -11.953 1.00 94.50 290 SER A C 1
ATOM 2408 O O . SER A 1 290 ? 24.980 0.493 -12.618 1.00 94.50 290 SER A O 1
ATOM 2410 N N . ASN A 1 291 ? 23.502 -1.169 -12.301 1.00 91.31 291 ASN A N 1
ATOM 2411 C CA . ASN A 1 291 ? 22.645 -0.762 -13.408 1.00 91.31 291 ASN A CA 1
ATOM 2412 C C . ASN A 1 291 ? 21.989 0.596 -13.141 1.00 91.31 291 ASN A C 1
ATOM 2414 O O . ASN A 1 291 ? 21.772 1.328 -14.095 1.00 91.31 291 ASN A O 1
ATOM 2418 N N . THR A 1 292 ? 21.718 0.946 -11.878 1.00 93.69 292 THR A N 1
ATOM 2419 C CA . THR A 1 292 ? 21.102 2.223 -11.493 1.00 93.69 292 THR A CA 1
ATOM 2420 C C . THR A 1 292 ? 21.969 3.410 -11.914 1.00 93.69 292 THR A C 1
ATOM 2422 O O . THR A 1 292 ? 21.466 4.329 -12.554 1.00 93.69 292 THR A O 1
ATOM 2425 N N . ILE A 1 293 ? 23.276 3.375 -11.630 1.00 95.31 293 ILE A N 1
ATOM 2426 C CA . ILE A 1 293 ? 24.196 4.465 -11.999 1.00 95.31 293 ILE A CA 1
ATOM 2427 C C . ILE A 1 293 ? 24.320 4.565 -13.526 1.00 95.31 293 ILE A C 1
ATOM 2429 O O . ILE A 1 293 ? 24.206 5.659 -14.077 1.00 95.31 293 ILE A O 1
ATOM 2433 N N . ALA A 1 294 ? 24.483 3.429 -14.215 1.00 92.44 294 ALA A N 1
ATOM 2434 C CA . ALA A 1 294 ? 24.547 3.393 -15.679 1.00 92.44 294 ALA A CA 1
ATOM 2435 C C . ALA A 1 294 ? 23.280 3.983 -16.321 1.00 92.44 294 ALA A C 1
ATOM 2437 O O . ALA A 1 294 ? 23.334 4.812 -17.226 1.00 92.44 294 ALA A O 1
ATOM 2438 N N . ASP A 1 295 ? 22.125 3.599 -15.792 1.00 92.00 295 ASP A N 1
ATOM 2439 C CA . ASP A 1 295 ? 20.818 4.043 -16.245 1.00 92.00 295 ASP A CA 1
ATOM 2440 C C . ASP A 1 295 ? 20.584 5.548 -16.031 1.00 92.00 295 ASP A C 1
ATOM 2442 O O . ASP A 1 295 ? 19.943 6.190 -16.868 1.00 92.00 295 ASP A O 1
ATOM 2446 N N . ILE A 1 296 ? 21.076 6.103 -14.918 1.00 93.12 296 ILE A N 1
ATOM 2447 C CA . ILE A 1 296 ? 21.037 7.545 -14.644 1.00 93.12 296 ILE A CA 1
ATOM 2448 C C . ILE A 1 296 ? 22.003 8.275 -15.586 1.00 93.12 296 ILE A C 1
ATOM 2450 O O . ILE A 1 296 ? 21.606 9.282 -16.162 1.00 93.12 296 ILE A O 1
ATOM 2454 N N . SER A 1 297 ? 23.207 7.745 -15.833 1.00 93.75 297 SER A N 1
ATOM 2455 C CA . SER A 1 297 ? 24.193 8.326 -16.767 1.00 93.75 297 SER A CA 1
ATOM 2456 C C . SER A 1 297 ? 23.634 8.535 -18.178 1.00 93.75 297 SER A C 1
ATOM 2458 O O . SER A 1 297 ? 23.787 9.611 -18.761 1.00 93.75 297 SER A O 1
ATOM 2460 N N . LEU A 1 298 ? 22.874 7.561 -18.693 1.00 92.44 298 LEU A N 1
ATOM 2461 C CA . LEU A 1 298 ? 22.216 7.639 -20.005 1.00 92.44 298 LEU A CA 1
ATOM 2462 C C . LEU A 1 298 ? 21.172 8.765 -20.116 1.00 92.44 298 LEU A C 1
ATOM 2464 O O . LEU A 1 298 ? 20.807 9.174 -21.221 1.00 92.44 298 LEU A O 1
ATOM 2468 N N . ASN A 1 299 ? 20.665 9.285 -18.994 1.00 90.19 299 ASN A N 1
ATOM 2469 C CA . ASN A 1 299 ? 19.773 10.445 -19.014 1.00 90.19 299 ASN A CA 1
ATOM 2470 C C . ASN A 1 299 ? 20.516 11.753 -19.325 1.00 90.19 299 ASN A C 1
ATOM 2472 O O . ASN A 1 299 ? 19.857 12.717 -19.713 1.00 90.19 299 ASN A O 1
ATOM 2476 N N . TYR A 1 300 ? 21.844 11.771 -19.170 1.00 91.56 300 TYR A N 1
ATOM 2477 C CA . TYR A 1 300 ? 22.723 12.916 -19.424 1.00 91.56 300 TYR A CA 1
ATOM 2478 C C . TYR A 1 300 ? 23.571 12.752 -20.697 1.00 91.56 300 TYR A C 1
ATOM 2480 O O . TYR A 1 300 ? 24.219 13.710 -21.104 1.00 91.56 300 TYR A O 1
ATOM 2488 N N . ALA A 1 301 ? 23.558 11.586 -21.348 1.00 91.81 301 ALA A N 1
ATOM 2489 C CA . ALA A 1 301 ? 24.293 11.319 -22.591 1.00 91.81 301 ALA A CA 1
ATOM 2490 C C . ALA A 1 301 ? 23.754 12.134 -23.780 1.00 91.81 301 ALA A C 1
ATOM 2492 O O . ALA A 1 301 ? 22.535 12.312 -23.884 1.00 91.81 301 ALA A O 1
ATOM 2493 N N . THR A 1 302 ? 24.623 12.644 -24.661 1.00 91.50 302 THR A N 1
ATOM 2494 C CA . THR A 1 302 ? 24.252 13.153 -26.002 1.00 91.50 302 THR A CA 1
ATOM 2495 C C . THR A 1 302 ? 23.708 12.017 -26.880 1.00 91.50 302 THR A C 1
ATOM 2497 O O . THR A 1 302 ? 23.853 10.853 -26.508 1.00 91.50 302 THR A O 1
ATOM 2500 N N . PRO A 1 303 ? 23.057 12.301 -28.023 1.00 92.19 303 PRO A N 1
ATOM 2501 C CA . PRO A 1 303 ? 22.552 11.244 -28.904 1.00 92.19 303 PRO A CA 1
ATOM 2502 C C . PRO A 1 303 ? 23.630 10.228 -29.324 1.00 92.19 303 PRO A C 1
ATOM 2504 O O . PRO A 1 303 ? 23.417 9.022 -29.189 1.00 92.19 303 PRO A O 1
ATOM 2507 N N . ASP A 1 304 ? 24.815 10.700 -29.721 1.00 93.00 304 ASP A N 1
ATOM 2508 C CA . ASP A 1 304 ? 25.931 9.834 -30.133 1.00 93.00 304 ASP A CA 1
ATOM 2509 C C . ASP A 1 304 ? 26.470 8.993 -28.969 1.00 93.00 304 ASP A C 1
ATOM 2511 O O . ASP A 1 304 ? 26.682 7.784 -29.089 1.00 93.00 304 ASP A O 1
ATOM 2515 N N . GLU A 1 305 ? 26.643 9.625 -27.807 1.00 93.44 305 GLU A N 1
ATOM 2516 C CA . GLU A 1 305 ? 27.065 8.954 -26.580 1.00 93.44 305 GLU A CA 1
ATOM 2517 C C . GLU A 1 305 ? 26.053 7.895 -26.130 1.00 93.44 305 GLU A C 1
ATOM 2519 O O . GLU A 1 305 ? 26.428 6.788 -25.741 1.00 93.44 305 GLU A O 1
ATOM 2524 N N . PHE A 1 306 ? 24.762 8.226 -26.203 1.00 95.38 306 PHE A N 1
ATOM 2525 C CA . PHE A 1 306 ? 23.672 7.327 -25.859 1.00 95.38 306 PHE A CA 1
ATOM 2526 C C . PHE A 1 306 ? 23.679 6.104 -26.772 1.00 95.38 306 PHE A C 1
ATOM 2528 O O . PHE A 1 306 ? 23.597 4.985 -26.271 1.00 95.38 306 PHE A O 1
ATOM 2535 N N . SER A 1 307 ? 23.821 6.304 -28.086 1.00 96.25 307 SER A N 1
ATOM 2536 C CA . SER A 1 307 ? 23.891 5.223 -29.074 1.00 96.25 307 SER A CA 1
ATOM 2537 C C . SER A 1 307 ? 25.038 4.251 -28.775 1.00 96.25 307 SER A C 1
ATOM 2539 O O . SER A 1 307 ? 24.835 3.034 -28.719 1.00 96.25 307 SER A O 1
ATOM 2541 N N . LEU A 1 308 ? 26.235 4.774 -28.487 1.00 94.75 308 LEU A N 1
ATOM 2542 C CA . LEU A 1 308 ? 27.405 3.958 -28.161 1.00 94.75 308 LEU A CA 1
ATOM 2543 C C . LEU A 1 308 ? 27.211 3.158 -26.860 1.00 94.75 308 LEU A C 1
ATOM 2545 O O . LEU A 1 308 ? 27.429 1.944 -26.833 1.00 94.75 308 LEU A O 1
ATOM 2549 N N . GLU A 1 309 ? 26.788 3.822 -25.784 1.00 93.75 309 GLU A N 1
ATOM 2550 C CA . GLU A 1 309 ? 26.639 3.198 -24.464 1.00 93.75 309 GLU A CA 1
ATOM 2551 C C . GLU A 1 309 ? 25.476 2.207 -24.418 1.00 93.75 309 GLU A C 1
ATOM 2553 O O . GLU A 1 309 ? 25.606 1.114 -23.860 1.00 93.75 309 GLU A O 1
ATOM 2558 N N . VAL A 1 310 ? 24.335 2.550 -25.026 1.00 95.81 310 VAL A N 1
ATOM 2559 C CA . VAL A 1 310 ? 23.176 1.654 -25.057 1.00 95.81 310 VAL A CA 1
ATOM 2560 C C . VAL A 1 310 ? 23.485 0.408 -25.880 1.00 95.81 310 VAL A C 1
ATOM 2562 O O . VAL A 1 310 ? 23.082 -0.685 -25.483 1.00 95.81 310 VAL A O 1
ATOM 2565 N N . LYS A 1 311 ? 24.263 0.533 -26.964 1.00 96.31 311 LYS A N 1
ATOM 2566 C CA . LYS A 1 311 ? 24.739 -0.611 -27.748 1.00 96.31 311 LYS A CA 1
ATOM 2567 C C . LYS A 1 311 ? 25.602 -1.552 -26.910 1.00 96.31 311 LYS A C 1
ATOM 2569 O O . LYS A 1 311 ? 25.359 -2.757 -26.933 1.00 96.31 311 LYS A O 1
ATOM 2574 N N . ASP A 1 312 ? 26.555 -1.026 -26.141 1.00 94.06 312 ASP A N 1
ATOM 2575 C CA . ASP A 1 312 ? 27.389 -1.832 -25.237 1.00 94.06 312 ASP A CA 1
ATOM 2576 C C . ASP A 1 312 ? 26.545 -2.541 -24.160 1.00 94.06 312 ASP A C 1
ATOM 2578 O O . ASP A 1 312 ? 26.686 -3.749 -23.938 1.00 94.06 312 ASP A O 1
ATOM 2582 N N . ILE A 1 313 ? 25.589 -1.830 -23.549 1.00 93.69 313 ILE A N 1
ATOM 2583 C CA . ILE A 1 313 ? 24.651 -2.401 -22.568 1.00 93.69 313 ILE A CA 1
ATOM 2584 C C . ILE A 1 313 ? 23.820 -3.526 -23.192 1.00 93.69 313 ILE A C 1
ATOM 2586 O O . ILE A 1 313 ? 23.659 -4.586 -22.575 1.00 93.69 313 ILE A O 1
ATOM 2590 N N . ILE A 1 314 ? 23.294 -3.308 -24.399 1.00 96.38 314 ILE A N 1
ATOM 2591 C CA . ILE A 1 314 ? 22.515 -4.290 -25.154 1.00 96.38 314 ILE A CA 1
ATOM 2592 C C . ILE A 1 314 ? 23.372 -5.526 -25.432 1.00 96.38 314 ILE A C 1
ATOM 2594 O O . ILE A 1 314 ? 22.984 -6.622 -25.034 1.00 96.38 314 ILE A O 1
ATOM 2598 N N . GLN A 1 315 ? 24.554 -5.371 -26.031 1.00 95.75 315 GLN A N 1
ATOM 2599 C CA . GLN A 1 315 ? 25.433 -6.493 -26.378 1.00 95.75 315 GLN A CA 1
ATOM 2600 C C . GLN A 1 315 ? 25.833 -7.311 -25.143 1.00 95.75 315 GLN A C 1
ATOM 2602 O O . GLN A 1 315 ? 25.700 -8.537 -25.145 1.00 95.75 315 GLN A O 1
ATOM 2607 N N . LYS A 1 316 ? 26.244 -6.654 -24.047 1.00 94.12 316 LYS A N 1
ATOM 2608 C CA . LYS A 1 316 ? 26.567 -7.328 -22.775 1.00 94.12 316 LYS A CA 1
ATOM 2609 C C . LYS A 1 316 ? 25.370 -8.090 -22.206 1.00 94.12 316 LYS A C 1
ATOM 2611 O O . LYS A 1 316 ? 25.521 -9.218 -21.735 1.00 94.12 316 LYS A O 1
ATOM 2616 N N . SER A 1 317 ? 24.181 -7.492 -22.257 1.00 95.44 317 SER A N 1
ATOM 2617 C CA . SER A 1 317 ? 22.952 -8.097 -21.729 1.00 95.44 317 SER A CA 1
ATOM 2618 C C . SER A 1 317 ? 22.478 -9.281 -22.570 1.00 95.44 317 SER A C 1
ATOM 2620 O O . SER A 1 317 ? 22.058 -10.290 -22.008 1.00 95.44 317 SER A O 1
ATOM 2622 N N . LEU A 1 318 ? 22.582 -9.184 -23.896 1.00 96.50 318 LEU A N 1
ATOM 2623 C CA . LEU A 1 318 ? 22.245 -10.257 -24.831 1.00 96.50 318 LEU A CA 1
ATOM 2624 C C . LEU A 1 318 ? 23.213 -11.435 -24.702 1.00 96.50 318 LEU A C 1
ATOM 2626 O O . LEU A 1 318 ? 22.764 -12.572 -24.591 1.00 96.50 318 LEU A O 1
ATOM 2630 N N . ARG A 1 319 ? 24.523 -11.168 -24.611 1.00 95.25 319 ARG A N 1
ATOM 2631 C CA . ARG A 1 319 ? 25.550 -12.201 -24.395 1.00 95.25 319 ARG A CA 1
ATOM 2632 C C . ARG A 1 319 ? 25.341 -12.959 -23.084 1.00 95.25 319 ARG A C 1
ATOM 2634 O O . ARG A 1 319 ? 25.484 -14.175 -23.042 1.00 95.25 319 ARG A O 1
ATOM 2641 N N . LYS A 1 320 ? 24.975 -12.245 -22.013 1.00 95.19 320 LYS A N 1
ATOM 2642 C CA . LYS A 1 320 ? 24.633 -12.843 -20.711 1.00 95.19 320 LYS A CA 1
ATOM 2643 C C . LYS A 1 320 ? 23.266 -13.544 -20.715 1.00 95.19 320 LYS A C 1
ATOM 2645 O O . LYS A 1 320 ? 23.028 -14.408 -19.879 1.00 95.19 320 LYS A O 1
ATOM 2650 N N . GLY A 1 321 ? 22.376 -13.161 -21.627 1.00 95.81 321 GLY A N 1
ATOM 2651 C CA . GLY A 1 321 ? 21.019 -13.679 -21.738 1.00 95.81 321 GLY A CA 1
ATOM 2652 C C . GLY A 1 321 ? 20.055 -13.141 -20.684 1.00 95.81 321 GLY A C 1
ATOM 2653 O O . GLY A 1 321 ? 19.400 -13.910 -19.993 1.00 95.81 321 GLY A O 1
ATOM 2654 N N . VAL A 1 322 ? 19.995 -11.815 -20.526 1.00 95.50 322 VAL A N 1
ATOM 2655 C CA . VAL A 1 322 ? 19.131 -11.138 -19.543 1.00 95.50 322 VAL A CA 1
ATOM 2656 C C . VAL A 1 322 ? 17.694 -10.987 -20.084 1.00 95.50 322 VAL A C 1
ATOM 2658 O O . VAL A 1 322 ? 17.471 -10.133 -20.947 1.00 95.50 322 VAL A O 1
ATOM 2661 N N . PRO A 1 323 ? 16.681 -11.698 -19.542 1.00 94.81 323 PRO A N 1
ATOM 2662 C CA . PRO A 1 323 ? 15.306 -11.641 -20.061 1.00 94.81 323 PRO A CA 1
ATOM 2663 C C . PRO A 1 323 ? 14.618 -10.285 -19.836 1.00 94.81 323 PRO A C 1
ATOM 2665 O O . PRO A 1 323 ? 13.666 -9.924 -20.523 1.00 94.81 323 PRO A O 1
ATOM 2668 N N . SER A 1 324 ? 15.079 -9.514 -18.849 1.00 95.62 324 SER A N 1
ATOM 2669 C CA . SER A 1 324 ? 14.496 -8.228 -18.453 1.00 95.62 324 SER A CA 1
ATOM 2670 C C . SER A 1 324 ? 15.052 -7.022 -19.224 1.00 95.62 324 SER A C 1
ATOM 2672 O O . SER A 1 324 ? 14.710 -5.886 -18.892 1.00 95.62 324 SER A O 1
ATOM 2674 N N . LEU A 1 325 ? 15.870 -7.233 -20.265 1.00 96.31 325 LEU A N 1
ATOM 2675 C CA . LEU A 1 325 ? 16.509 -6.149 -21.025 1.00 96.31 325 LEU A CA 1
ATOM 2676 C C . LEU A 1 325 ? 15.491 -5.159 -21.614 1.00 96.31 325 LEU A C 1
ATOM 2678 O O . LEU A 1 325 ? 15.660 -3.948 -21.472 1.00 96.31 325 LEU A O 1
ATOM 2682 N N . PHE A 1 326 ? 14.402 -5.651 -22.211 1.00 97.38 326 PHE A N 1
ATOM 2683 C CA . PHE A 1 326 ? 13.335 -4.776 -22.703 1.00 97.38 326 PHE A CA 1
ATOM 2684 C C . PHE A 1 326 ? 12.706 -3.963 -21.571 1.00 97.38 326 PHE A C 1
ATOM 2686 O O . PHE A 1 326 ? 12.557 -2.753 -21.694 1.00 97.38 326 PHE A O 1
ATOM 2693 N N . ALA A 1 327 ? 12.395 -4.597 -20.434 1.00 95.62 327 ALA A N 1
ATOM 2694 C CA . ALA A 1 327 ? 11.807 -3.910 -19.285 1.00 95.62 327 ALA A CA 1
ATOM 2695 C C . ALA A 1 327 ? 12.718 -2.792 -18.747 1.00 95.62 327 ALA A C 1
ATOM 2697 O O . ALA A 1 327 ? 12.218 -1.726 -18.391 1.00 95.62 327 ALA A O 1
ATOM 2698 N N . ARG A 1 328 ? 14.041 -3.006 -18.754 1.00 93.25 328 ARG A N 1
ATOM 2699 C CA . ARG A 1 328 ? 15.046 -1.995 -18.394 1.00 93.25 328 ARG A CA 1
ATOM 2700 C C . ARG A 1 328 ? 15.049 -0.810 -19.365 1.00 93.25 328 ARG A C 1
ATOM 2702 O O . ARG A 1 328 ? 15.029 0.339 -18.929 1.00 93.25 328 ARG A O 1
ATOM 2709 N N . LEU A 1 329 ? 15.064 -1.080 -20.673 1.00 95.00 329 LEU A N 1
ATOM 2710 C CA . LEU A 1 329 ? 15.173 -0.043 -21.707 1.00 95.00 329 LEU A CA 1
ATOM 2711 C C . LEU A 1 329 ? 13.838 0.640 -22.039 1.00 95.00 329 LEU A C 1
ATOM 2713 O O . LEU A 1 329 ? 13.837 1.740 -22.584 1.00 95.00 329 LEU A O 1
ATOM 2717 N N . LYS A 1 330 ? 12.704 0.048 -21.649 1.00 95.25 330 LYS A N 1
ATOM 2718 C CA . LYS A 1 330 ? 11.346 0.549 -21.917 1.00 95.25 330 LYS A CA 1
ATOM 2719 C C . LYS A 1 330 ? 11.139 2.010 -21.513 1.00 95.25 330 LYS A C 1
ATOM 2721 O O . LYS A 1 330 ? 10.376 2.722 -22.151 1.00 95.25 330 LYS A O 1
ATOM 2726 N N . LYS A 1 331 ? 11.805 2.489 -20.462 1.00 92.75 331 LYS A N 1
ATOM 2727 C CA . LYS A 1 331 ? 11.702 3.894 -20.032 1.00 92.75 331 LYS A CA 1
ATOM 2728 C C . LYS A 1 331 ? 12.187 4.898 -21.089 1.00 92.75 331 LYS A C 1
ATOM 2730 O O . LYS A 1 331 ? 11.678 6.013 -21.113 1.00 92.75 331 LYS A O 1
ATOM 2735 N N . TYR A 1 332 ? 13.102 4.497 -21.977 1.00 93.38 332 TYR A N 1
ATOM 2736 C CA . TYR A 1 332 ? 13.585 5.324 -23.087 1.00 93.38 332 TYR A CA 1
ATOM 2737 C C . TYR A 1 332 ? 12.609 5.365 -24.267 1.00 93.38 332 TYR A C 1
ATOM 2739 O O . TYR A 1 332 ? 12.733 6.236 -25.110 1.00 93.38 332 TYR A O 1
ATOM 2747 N N . TYR A 1 333 ? 11.589 4.500 -24.295 1.00 94.38 333 TYR A N 1
ATOM 2748 C CA . TYR A 1 333 ? 10.601 4.465 -25.379 1.00 94.38 333 TYR A CA 1
ATOM 2749 C C . TYR A 1 333 ? 9.621 5.646 -25.349 1.00 94.38 333 TYR A C 1
ATOM 2751 O O . TYR A 1 333 ? 8.829 5.808 -26.270 1.00 94.38 333 TYR A O 1
ATOM 2759 N N . ARG A 1 334 ? 9.647 6.459 -24.282 1.00 92.50 334 ARG A N 1
ATOM 2760 C CA . ARG A 1 334 ? 8.918 7.736 -24.228 1.00 92.50 334 ARG A CA 1
ATOM 2761 C C . ARG A 1 334 ? 9.536 8.795 -25.145 1.00 92.50 334 ARG A C 1
ATOM 2763 O O . ARG A 1 334 ? 8.851 9.742 -25.500 1.00 92.50 334 ARG A O 1
ATOM 2770 N N . ASP A 1 335 ? 10.816 8.640 -25.467 1.00 93.38 335 ASP A N 1
ATOM 2771 C CA . ASP A 1 335 ? 11.592 9.517 -26.334 1.00 93.38 335 ASP A CA 1
ATOM 2772 C C . ASP A 1 335 ? 11.748 8.822 -27.693 1.00 93.38 335 ASP A C 1
ATOM 2774 O O . ASP A 1 335 ? 12.350 7.747 -27.784 1.00 93.38 335 ASP A O 1
ATOM 2778 N N . THR A 1 336 ? 11.145 9.400 -28.733 1.00 94.38 336 THR A N 1
ATOM 2779 C CA . THR A 1 336 ? 11.075 8.790 -30.066 1.00 94.38 336 THR A CA 1
ATOM 2780 C C . THR A 1 336 ? 12.464 8.562 -30.663 1.00 94.38 336 THR A C 1
ATOM 2782 O O . THR A 1 336 ? 12.708 7.479 -31.187 1.00 94.38 336 THR A O 1
ATOM 2785 N N . GLU A 1 337 ? 13.399 9.501 -30.498 1.00 94.50 337 GLU A N 1
ATOM 2786 C CA . GLU A 1 337 ? 14.755 9.396 -31.058 1.00 94.50 337 GLU A CA 1
ATOM 2787 C C . GLU A 1 337 ? 15.554 8.276 -30.381 1.00 94.50 337 GLU A C 1
ATOM 2789 O O . GLU A 1 337 ? 16.206 7.458 -31.038 1.00 94.50 337 GLU A O 1
ATOM 2794 N N . LYS A 1 338 ? 15.463 8.179 -29.048 1.00 95.06 338 LYS A N 1
ATOM 2795 C CA . LYS A 1 338 ? 16.117 7.095 -28.296 1.00 95.06 338 LYS A CA 1
ATOM 2796 C C . LYS A 1 338 ? 15.514 5.737 -28.624 1.00 95.06 338 LYS A C 1
ATOM 2798 O O . LYS A 1 338 ? 16.241 4.748 -28.715 1.00 95.06 338 LYS A O 1
ATOM 2803 N N . LYS A 1 339 ? 14.191 5.681 -28.788 1.00 96.25 339 LYS A N 1
ATOM 2804 C CA . LYS A 1 339 ? 13.460 4.482 -29.204 1.00 96.25 339 LYS A CA 1
ATOM 2805 C C . LYS A 1 339 ? 13.917 4.012 -30.589 1.00 96.25 339 LYS A C 1
ATOM 2807 O O . LYS A 1 339 ? 14.240 2.835 -30.721 1.00 96.25 339 LYS A O 1
ATOM 2812 N N . ASP A 1 340 ? 13.991 4.917 -31.567 1.00 96.69 340 ASP A N 1
ATOM 2813 C CA . ASP A 1 340 ? 14.437 4.619 -32.937 1.00 96.69 340 ASP A CA 1
ATOM 2814 C C . ASP A 1 340 ? 15.900 4.148 -32.956 1.00 96.69 340 ASP A C 1
ATOM 2816 O O . ASP A 1 340 ? 16.223 3.137 -33.575 1.00 96.69 340 ASP A O 1
ATOM 2820 N N . THR A 1 341 ? 16.770 4.799 -32.176 1.00 97.44 341 THR A N 1
ATOM 2821 C CA . THR A 1 341 ? 18.179 4.394 -32.018 1.00 97.44 341 THR A CA 1
ATOM 2822 C C . THR A 1 341 ? 18.301 2.963 -31.477 1.00 97.44 341 THR A C 1
ATOM 2824 O O . THR A 1 341 ? 19.074 2.148 -31.985 1.00 97.44 341 THR A O 1
ATOM 2827 N N . ILE A 1 342 ? 17.529 2.624 -30.438 1.00 97.75 342 ILE A N 1
ATOM 2828 C CA . ILE A 1 342 ? 17.510 1.271 -29.861 1.00 97.75 342 ILE A CA 1
ATOM 2829 C C . ILE A 1 342 ? 16.981 0.249 -30.877 1.00 97.75 342 ILE A C 1
ATOM 2831 O O . ILE A 1 342 ? 17.522 -0.857 -30.957 1.00 97.75 342 ILE A O 1
ATOM 2835 N N . GLU A 1 343 ? 15.937 0.598 -31.632 1.00 97.75 343 GLU A N 1
ATOM 2836 C CA . GLU A 1 343 ? 15.373 -0.251 -32.686 1.00 97.75 343 GLU A CA 1
ATOM 2837 C C . GLU A 1 343 ? 16.415 -0.558 -33.766 1.00 97.75 343 GLU A C 1
ATOM 2839 O O . GLU A 1 343 ? 16.659 -1.730 -34.063 1.00 97.75 343 GLU A O 1
ATOM 2844 N N . GLU A 1 344 ? 17.091 0.468 -34.288 1.00 97.75 344 GLU A N 1
ATOM 2845 C CA . GLU A 1 344 ? 18.131 0.324 -35.307 1.00 97.75 344 GLU A CA 1
ATOM 2846 C C . GLU A 1 344 ? 19.270 -0.587 -34.828 1.00 97.75 344 GLU A C 1
ATOM 2848 O O . GLU A 1 344 ? 19.649 -1.539 -35.522 1.00 97.75 344 GLU A O 1
ATOM 2853 N N . ILE A 1 345 ? 19.771 -0.355 -33.607 1.00 97.75 345 ILE A N 1
ATOM 2854 C CA . ILE A 1 345 ? 20.813 -1.188 -32.996 1.00 97.75 345 ILE A CA 1
ATOM 2855 C C . ILE A 1 345 ? 20.343 -2.641 -32.902 1.00 97.75 345 ILE A C 1
ATOM 2857 O O . ILE A 1 345 ? 21.052 -3.547 -33.340 1.00 97.75 345 ILE A O 1
ATOM 2861 N N . MET A 1 346 ? 19.158 -2.886 -32.343 1.00 97.88 346 MET A N 1
ATOM 2862 C CA . MET A 1 346 ? 18.656 -4.241 -32.118 1.00 97.88 346 MET A CA 1
ATOM 2863 C C . MET A 1 346 ? 18.410 -4.999 -33.426 1.00 97.88 346 MET A C 1
ATOM 2865 O O . MET A 1 346 ? 18.835 -6.149 -33.543 1.00 97.88 346 MET A O 1
ATOM 2869 N N . LEU A 1 347 ? 17.783 -4.367 -34.423 1.00 97.44 347 LEU A N 1
ATOM 2870 C CA . LEU A 1 347 ? 17.564 -4.973 -35.741 1.00 97.44 347 LEU A CA 1
ATOM 2871 C C . LEU A 1 347 ? 18.891 -5.254 -36.455 1.00 97.44 347 LEU A C 1
ATOM 2873 O O . LEU A 1 347 ? 19.060 -6.318 -37.055 1.00 97.44 347 LEU A O 1
ATOM 2877 N N . GLY A 1 348 ? 19.855 -4.334 -36.351 1.00 96.81 348 GLY A N 1
ATOM 2878 C CA . GLY A 1 348 ? 21.207 -4.525 -36.868 1.00 96.81 348 GLY A CA 1
ATOM 2879 C C . GLY A 1 348 ? 21.919 -5.717 -36.224 1.00 96.81 348 GLY A C 1
ATOM 2880 O O . GLY A 1 348 ? 22.522 -6.526 -36.930 1.00 96.81 348 GLY A O 1
ATOM 2881 N N . LEU A 1 349 ? 21.820 -5.869 -34.898 1.00 96.44 349 LEU A N 1
ATOM 2882 C CA . LEU A 1 349 ? 22.409 -6.999 -34.174 1.00 96.44 349 LEU A CA 1
ATOM 2883 C C . LEU A 1 349 ? 21.738 -8.330 -34.533 1.00 96.44 349 LEU A C 1
ATOM 2885 O O . LEU A 1 349 ? 22.454 -9.304 -34.749 1.00 96.44 349 LEU A O 1
ATOM 2889 N N . VAL A 1 350 ? 20.405 -8.375 -34.659 1.00 96.56 350 VAL A N 1
ATOM 2890 C CA . VAL A 1 350 ? 19.682 -9.586 -35.095 1.00 96.56 350 VAL A CA 1
ATOM 2891 C C . VAL A 1 350 ? 20.182 -10.047 -36.462 1.00 96.56 350 VAL A C 1
ATOM 2893 O O . VAL A 1 350 ? 20.615 -11.188 -36.581 1.00 96.56 350 VAL A O 1
ATOM 2896 N N . ARG A 1 351 ? 20.234 -9.154 -37.462 1.00 96.06 351 ARG A N 1
ATOM 2897 C CA . ARG A 1 351 ? 20.716 -9.503 -38.814 1.00 96.06 351 ARG A CA 1
ATOM 2898 C C . ARG A 1 351 ? 22.141 -10.064 -38.796 1.00 96.06 351 ARG A C 1
ATOM 2900 O O . ARG A 1 351 ? 22.439 -11.038 -39.482 1.00 96.06 351 ARG A O 1
ATOM 2907 N N . LYS A 1 352 ? 23.041 -9.460 -38.013 1.00 95.06 352 LYS A N 1
ATOM 2908 C CA . LYS A 1 352 ? 24.433 -9.929 -37.900 1.00 95.06 352 LYS A CA 1
ATOM 2909 C C . LYS A 1 352 ? 24.533 -11.288 -37.210 1.00 95.06 352 LYS A C 1
ATOM 2911 O O . LYS A 1 352 ? 25.301 -12.138 -37.665 1.00 95.06 352 LYS A O 1
ATOM 2916 N N . LEU A 1 353 ? 23.745 -11.511 -36.159 1.00 94.88 353 LEU A N 1
ATOM 2917 C CA . LEU A 1 353 ? 23.685 -12.786 -35.448 1.00 94.88 353 LEU A CA 1
ATOM 2918 C C . LEU A 1 353 ? 23.079 -13.903 -36.309 1.00 94.88 353 LEU A C 1
ATOM 2920 O O . LEU A 1 353 ? 23.614 -15.006 -36.296 1.00 94.88 353 LEU A O 1
ATOM 2924 N N . GLU A 1 354 ? 22.031 -13.624 -37.087 1.00 93.62 354 GLU A N 1
ATOM 2925 C CA . GLU A 1 354 ? 21.431 -14.589 -38.022 1.00 93.62 354 GLU A CA 1
ATOM 2926 C C . GLU A 1 354 ? 22.415 -14.995 -39.130 1.00 93.62 354 GLU A C 1
ATOM 2928 O O . GLU A 1 354 ? 22.545 -16.178 -39.435 1.00 93.62 354 GLU A O 1
ATOM 2933 N N . ASN A 1 355 ? 23.159 -14.033 -39.690 1.00 91.94 355 ASN A N 1
ATOM 2934 C CA . ASN A 1 355 ? 24.069 -14.289 -40.811 1.00 91.94 355 ASN A CA 1
ATOM 2935 C C . ASN A 1 355 ? 25.423 -14.883 -40.394 1.00 91.94 355 ASN A C 1
ATOM 2937 O O . ASN A 1 355 ? 26.000 -15.681 -41.129 1.00 91.94 355 ASN A O 1
ATOM 2941 N N . SER A 1 356 ? 25.973 -14.452 -39.255 1.00 90.19 356 SER A N 1
ATOM 2942 C CA . SER A 1 356 ? 27.361 -14.754 -38.868 1.00 90.19 356 SER A CA 1
ATOM 2943 C C . SER A 1 356 ? 27.512 -15.327 -37.458 1.00 90.19 356 SER A C 1
ATOM 2945 O O . SER A 1 356 ? 28.588 -15.800 -37.103 1.00 90.19 356 SER A O 1
ATOM 2947 N N . GLY A 1 357 ? 26.475 -15.282 -36.618 1.00 91.31 357 GLY A N 1
ATOM 2948 C CA . GLY A 1 357 ? 26.586 -15.670 -35.208 1.00 91.31 357 GLY A CA 1
ATOM 2949 C C . GLY A 1 357 ? 27.510 -14.768 -34.378 1.00 91.31 357 GLY A C 1
ATOM 2950 O O . GLY A 1 357 ? 27.964 -15.188 -33.318 1.00 91.31 357 GLY A O 1
ATOM 2951 N N . SER A 1 358 ? 27.814 -13.554 -34.848 1.00 92.56 358 SER A N 1
ATOM 2952 C CA . SER A 1 358 ? 28.642 -12.563 -34.150 1.00 92.56 358 SER A CA 1
ATOM 2953 C C . SER A 1 358 ? 27.991 -11.178 -34.195 1.00 92.56 358 SER A C 1
ATOM 2955 O O . SER A 1 358 ? 27.318 -10.837 -35.169 1.00 92.56 358 SER A O 1
ATOM 2957 N N . PHE A 1 359 ? 28.205 -10.350 -33.167 1.00 91.00 359 PHE A N 1
ATOM 2958 C CA . PHE A 1 359 ? 27.737 -8.958 -33.169 1.00 91.00 359 PHE A CA 1
ATOM 2959 C C . PHE A 1 359 ? 28.496 -8.055 -34.153 1.00 91.00 359 PHE A C 1
ATOM 2961 O O . PHE A 1 359 ? 27.962 -7.021 -34.571 1.00 91.00 359 PHE A O 1
ATOM 2968 N N . ASP A 1 360 ? 29.710 -8.446 -34.543 1.00 85.75 360 ASP A N 1
ATOM 2969 C CA . ASP A 1 360 ? 30.576 -7.653 -35.420 1.00 85.75 360 ASP A CA 1
ATOM 2970 C C . ASP A 1 360 ? 30.482 -8.082 -36.890 1.00 85.75 360 ASP A C 1
ATOM 2972 O O . ASP A 1 360 ? 30.950 -7.372 -37.774 1.00 85.75 360 ASP A O 1
ATOM 2976 N N . GLY A 1 361 ? 29.798 -9.196 -37.177 1.00 79.44 361 GLY A N 1
ATOM 2977 C CA . GLY A 1 361 ? 29.635 -9.726 -38.534 1.00 79.44 361 GLY A CA 1
ATOM 2978 C C . GLY A 1 361 ? 30.745 -10.684 -38.978 1.00 79.44 361 GLY A C 1
ATOM 2979 O O . GLY A 1 361 ? 30.671 -11.212 -40.085 1.00 79.44 361 GLY A O 1
ATOM 2980 N N . ASN A 1 362 ? 31.749 -10.941 -38.130 1.00 76.31 362 ASN A N 1
ATOM 2981 C CA . ASN A 1 362 ? 32.839 -11.875 -38.410 1.00 76.31 362 ASN A CA 1
ATOM 2982 C C . ASN A 1 362 ? 32.900 -12.992 -37.357 1.00 76.31 362 ASN A C 1
ATOM 2984 O O . ASN A 1 362 ? 33.364 -12.802 -36.234 1.00 76.31 362 ASN A O 1
ATOM 2988 N N . ALA A 1 363 ? 32.450 -14.186 -37.744 1.00 68.81 363 ALA A N 1
ATOM 2989 C CA . ALA A 1 363 ? 32.387 -15.358 -36.872 1.00 68.81 363 ALA A CA 1
ATOM 2990 C C . ALA A 1 363 ? 33.762 -15.922 -36.474 1.00 68.81 363 ALA A C 1
ATOM 2992 O O . ALA A 1 363 ? 33.839 -16.713 -35.535 1.00 68.81 363 ALA A O 1
ATOM 2993 N N . LYS A 1 364 ? 34.825 -15.582 -37.219 1.00 66.12 364 LYS A N 1
ATOM 2994 C CA . LYS A 1 364 ? 36.149 -16.201 -37.060 1.00 66.12 364 LYS A CA 1
ATOM 2995 C C . LYS A 1 364 ? 36.886 -15.728 -35.807 1.00 66.12 364 LYS A C 1
ATOM 2997 O O . LYS A 1 364 ? 37.615 -16.522 -35.225 1.00 66.12 364 LYS A O 1
ATOM 3002 N N . ASP A 1 365 ? 36.646 -14.488 -35.380 1.00 64.81 365 ASP A N 1
ATOM 3003 C CA . ASP A 1 365 ? 37.415 -13.853 -34.302 1.00 64.81 365 ASP A CA 1
ATOM 3004 C C . ASP A 1 365 ? 36.662 -13.826 -32.958 1.00 64.81 365 ASP A C 1
ATOM 3006 O O . ASP A 1 365 ? 37.288 -13.822 -31.902 1.00 64.81 365 ASP A O 1
ATOM 3010 N N . SER A 1 366 ? 35.320 -13.837 -32.971 1.00 75.62 366 SER A N 1
ATOM 3011 C CA . SER A 1 366 ? 34.490 -13.849 -31.754 1.00 75.62 366 SER A CA 1
ATOM 3012 C C . SER A 1 366 ? 33.043 -14.263 -32.064 1.00 75.62 366 SER A C 1
ATOM 3014 O O . SER A 1 366 ? 32.218 -13.442 -32.482 1.00 75.62 366 SER A O 1
ATOM 3016 N N . ARG A 1 367 ? 32.724 -15.553 -31.891 1.00 89.00 367 ARG A N 1
ATOM 3017 C CA . ARG A 1 367 ? 31.361 -16.090 -32.046 1.00 89.00 367 ARG A CA 1
ATOM 3018 C C . ARG A 1 367 ? 30.581 -15.953 -30.738 1.00 89.00 367 ARG A C 1
ATOM 3020 O O . ARG A 1 367 ? 31.053 -16.367 -29.682 1.00 89.00 367 ARG A O 1
ATOM 3027 N N . GLU A 1 368 ? 29.369 -15.418 -30.824 1.00 94.19 368 GLU A N 1
ATOM 3028 C CA . GLU A 1 368 ? 28.471 -15.245 -29.682 1.00 94.19 368 GLU A CA 1
ATOM 3029 C C . GLU A 1 368 ? 27.752 -16.558 -29.326 1.00 94.19 368 GLU A C 1
ATOM 3031 O O . GLU A 1 368 ? 27.566 -17.426 -30.191 1.00 94.19 368 GLU A O 1
ATOM 3036 N N . PRO A 1 369 ? 27.310 -16.735 -28.067 1.00 93.94 369 PRO A N 1
ATOM 3037 C CA . PRO A 1 369 ? 26.510 -17.896 -27.707 1.00 93.94 369 PRO A CA 1
ATOM 3038 C C . PRO A 1 369 ? 25.175 -17.886 -28.480 1.00 93.94 369 PRO A C 1
ATOM 3040 O O . PRO A 1 369 ? 24.604 -16.814 -28.687 1.00 93.94 369 PRO A O 1
ATOM 3043 N N . PRO A 1 370 ? 24.603 -19.051 -28.852 1.00 93.56 370 PRO A N 1
ATOM 3044 C CA . PRO A 1 370 ? 23.303 -19.114 -29.541 1.00 93.56 370 PRO A CA 1
ATOM 3045 C C . PRO A 1 370 ? 22.170 -18.420 -28.771 1.00 93.56 370 PRO A C 1
ATOM 3047 O O . PRO A 1 370 ? 21.208 -17.919 -29.351 1.00 93.56 370 PRO A O 1
ATOM 3050 N N . THR A 1 371 ? 22.303 -18.345 -27.444 1.00 95.31 371 THR A N 1
ATOM 3051 C CA . THR A 1 371 ? 21.385 -17.609 -26.573 1.00 95.31 371 THR A CA 1
ATOM 3052 C C . THR A 1 371 ? 21.353 -16.110 -26.881 1.00 95.31 371 THR A C 1
ATOM 3054 O O . THR A 1 371 ? 20.312 -15.496 -26.678 1.00 95.31 371 THR A O 1
ATOM 3057 N N . ALA A 1 372 ? 22.424 -15.514 -27.418 1.00 96.69 372 ALA A N 1
ATOM 3058 C CA . ALA A 1 372 ? 22.422 -14.110 -27.824 1.00 96.69 372 ALA A CA 1
ATOM 3059 C C . ALA A 1 372 ? 21.369 -13.850 -28.911 1.00 96.69 372 ALA A C 1
ATOM 3061 O O . ALA A 1 372 ? 20.553 -12.947 -28.748 1.00 96.69 372 ALA A O 1
ATOM 3062 N N . LEU A 1 373 ? 21.314 -14.692 -29.955 1.00 97.19 373 LEU A N 1
ATOM 3063 C CA . LEU A 1 373 ? 20.281 -14.614 -30.995 1.00 97.19 373 LEU A CA 1
ATOM 3064 C C . LEU A 1 373 ? 18.882 -14.822 -30.414 1.00 97.19 373 LEU A C 1
ATOM 3066 O O . LEU A 1 373 ? 17.987 -14.021 -30.678 1.00 97.19 373 LEU A O 1
ATOM 3070 N N . LEU A 1 374 ? 18.707 -15.844 -29.572 1.00 98.00 374 LEU A N 1
ATOM 3071 C CA . LEU A 1 374 ? 17.436 -16.109 -28.897 1.00 98.00 374 LEU A CA 1
ATOM 3072 C C . LEU A 1 374 ? 16.909 -14.871 -28.151 1.00 98.00 374 LEU A C 1
ATOM 3074 O O . LEU A 1 374 ? 15.757 -14.475 -28.334 1.00 98.00 374 LEU A O 1
ATOM 3078 N N . TRP A 1 375 ? 17.750 -14.245 -27.324 1.00 98.12 375 TRP A N 1
ATOM 3079 C CA . TRP A 1 375 ? 17.358 -13.081 -26.532 1.00 98.12 375 TRP A CA 1
ATOM 3080 C C . TRP A 1 375 ? 17.203 -11.812 -27.377 1.00 98.12 375 TRP A C 1
ATOM 3082 O O . TRP A 1 375 ? 16.396 -10.952 -27.023 1.00 98.12 375 TRP A O 1
ATOM 3092 N N . SER A 1 376 ? 17.896 -11.704 -28.516 1.00 98.06 376 SER A N 1
ATOM 3093 C CA . SER A 1 376 ? 17.666 -10.624 -29.480 1.00 98.06 376 SER A CA 1
ATOM 3094 C C . SER A 1 376 ? 16.297 -10.745 -30.150 1.00 98.06 376 SER A C 1
ATOM 3096 O O . SER A 1 376 ? 15.556 -9.763 -30.189 1.00 98.06 376 SER A O 1
ATOM 3098 N N . LEU A 1 377 ? 15.922 -11.946 -30.606 1.00 98.44 377 LEU A N 1
ATOM 3099 C CA . LEU A 1 377 ? 14.594 -12.221 -31.171 1.00 98.44 377 LEU A CA 1
ATOM 3100 C C . LEU A 1 377 ? 13.490 -11.966 -30.134 1.00 98.44 377 LEU A C 1
ATOM 3102 O O . LEU A 1 377 ? 12.492 -11.309 -30.429 1.00 98.44 377 LEU A O 1
ATOM 3106 N N . TYR A 1 378 ? 13.701 -12.422 -28.896 1.00 98.56 378 TYR A N 1
ATOM 3107 C CA . TYR A 1 378 ? 12.787 -12.174 -27.781 1.00 98.56 378 TYR A CA 1
ATOM 3108 C C . TYR A 1 378 ? 12.599 -10.677 -27.492 1.00 98.56 378 TYR A C 1
ATOM 3110 O O . TYR A 1 378 ? 11.466 -10.225 -27.322 1.00 98.56 378 TYR A O 1
ATOM 3118 N N . TYR A 1 379 ? 13.683 -9.893 -27.477 1.00 98.62 379 TYR A N 1
ATOM 3119 C CA . TYR A 1 379 ? 13.607 -8.443 -27.293 1.00 98.62 379 TYR A CA 1
ATOM 3120 C C . TYR A 1 379 ? 12.796 -7.779 -28.411 1.00 98.62 379 TYR A C 1
ATOM 3122 O O . TYR A 1 379 ? 11.906 -6.981 -28.123 1.00 98.62 379 TYR A O 1
ATOM 3130 N N . ILE A 1 380 ? 13.077 -8.111 -29.678 1.00 98.31 380 ILE A N 1
ATOM 3131 C CA . ILE A 1 380 ? 12.370 -7.524 -30.825 1.00 98.31 380 ILE A CA 1
ATOM 3132 C C . ILE A 1 380 ? 10.873 -7.863 -30.789 1.00 98.31 380 ILE A C 1
ATOM 3134 O O . ILE A 1 380 ? 10.041 -6.997 -31.057 1.00 98.31 380 ILE A O 1
ATOM 3138 N N . ALA A 1 381 ? 10.505 -9.079 -30.375 1.00 98.56 381 ALA A N 1
ATOM 3139 C CA . ALA A 1 381 ? 9.102 -9.431 -30.179 1.00 98.56 381 ALA A CA 1
ATOM 3140 C C . ALA A 1 381 ? 8.414 -8.523 -29.141 1.00 98.56 381 ALA A C 1
ATOM 3142 O O . ALA A 1 381 ? 7.306 -8.042 -29.369 1.00 98.56 381 ALA A O 1
ATOM 3143 N N . GLN A 1 382 ? 9.077 -8.241 -28.014 1.00 98.50 382 GLN A N 1
ATOM 3144 C CA . GLN A 1 382 ? 8.552 -7.328 -26.991 1.00 98.50 382 GLN A CA 1
ATOM 3145 C C . GLN A 1 382 ? 8.499 -5.869 -27.467 1.00 98.50 382 GLN A C 1
ATOM 3147 O O . GLN A 1 382 ? 7.573 -5.141 -27.105 1.00 98.50 382 GLN A O 1
ATOM 3152 N N . HIS A 1 383 ? 9.473 -5.456 -28.277 1.00 98.06 383 HIS A N 1
ATOM 3153 C CA . HIS A 1 383 ? 9.520 -4.144 -28.909 1.00 98.06 383 HIS A CA 1
ATOM 3154 C C . HIS A 1 383 ? 8.316 -3.929 -29.835 1.00 98.06 383 HIS A C 1
ATOM 3156 O O . HIS A 1 383 ? 7.559 -2.982 -29.624 1.00 98.06 383 HIS A O 1
ATOM 3162 N N . TYR A 1 384 ? 8.066 -4.833 -30.786 1.00 98.38 384 TYR A N 1
ATOM 3163 C CA . TYR A 1 384 ? 6.929 -4.694 -31.701 1.00 98.38 384 TYR A CA 1
ATOM 3164 C C . TYR A 1 384 ? 5.571 -4.849 -30.998 1.00 98.38 384 TYR A C 1
ATOM 3166 O O . TYR A 1 384 ? 4.642 -4.108 -31.319 1.00 98.38 384 TYR A O 1
ATOM 3174 N N . ASP A 1 385 ? 5.466 -5.701 -29.966 1.00 98.12 385 ASP A N 1
ATOM 3175 C CA . ASP A 1 385 ? 4.267 -5.769 -29.109 1.00 98.12 385 ASP A CA 1
ATOM 3176 C C . ASP A 1 385 ? 3.968 -4.409 -28.465 1.00 98.12 385 ASP A C 1
ATOM 3178 O O . ASP A 1 385 ? 2.821 -3.967 -28.411 1.00 98.12 385 ASP A O 1
ATOM 3182 N N . PHE A 1 386 ? 5.011 -3.715 -28.001 1.00 96.88 386 PHE A N 1
ATOM 3183 C CA . PHE A 1 386 ? 4.881 -2.391 -27.404 1.00 96.88 386 PHE A CA 1
ATOM 3184 C C . PHE A 1 386 ? 4.496 -1.308 -28.420 1.00 96.88 386 PHE A C 1
ATOM 3186 O O . PHE A 1 386 ? 3.712 -0.428 -28.072 1.00 96.88 386 PHE A O 1
ATOM 3193 N N . LEU A 1 387 ? 4.996 -1.382 -29.658 1.00 96.12 387 LEU A N 1
ATOM 3194 C CA . LEU A 1 387 ? 4.594 -0.479 -30.747 1.00 96.12 387 LEU A CA 1
ATOM 3195 C C . LEU A 1 387 ? 3.178 -0.758 -31.274 1.00 96.12 387 LEU A C 1
ATOM 3197 O O . LEU A 1 387 ? 2.616 0.062 -31.994 1.00 96.12 387 LEU A O 1
ATOM 3201 N N . GLY A 1 388 ? 2.591 -1.902 -30.917 1.00 96.38 388 GLY A N 1
ATOM 3202 C CA . GLY A 1 388 ? 1.278 -2.332 -31.389 1.00 96.38 388 GLY A CA 1
ATOM 3203 C C . GLY A 1 388 ? 1.305 -3.113 -32.708 1.00 96.38 388 GLY A C 1
ATOM 3204 O O . GLY A 1 388 ? 0.243 -3.575 -33.137 1.00 96.38 388 GLY A O 1
ATOM 3205 N N . ASP A 1 389 ? 2.483 -3.327 -33.302 1.00 97.38 389 ASP A N 1
ATOM 3206 C CA . ASP A 1 389 ? 2.692 -4.182 -34.478 1.00 97.38 389 ASP A CA 1
ATOM 3207 C C . ASP A 1 389 ? 2.735 -5.657 -34.046 1.00 97.38 389 ASP A C 1
ATOM 3209 O O . ASP A 1 389 ? 3.778 -6.279 -33.830 1.00 97.38 389 ASP A O 1
ATOM 3213 N N . ARG A 1 390 ? 1.540 -6.208 -33.831 1.00 96.56 390 ARG A N 1
ATOM 3214 C CA . ARG A 1 390 ? 1.358 -7.549 -33.262 1.00 96.56 390 ARG A CA 1
ATOM 3215 C C . ARG A 1 390 ? 1.771 -8.653 -34.229 1.00 96.56 390 ARG A C 1
ATOM 3217 O O . ARG A 1 390 ? 2.205 -9.706 -33.775 1.00 96.56 390 ARG A O 1
ATOM 3224 N N . GLU A 1 391 ? 1.660 -8.420 -35.534 1.00 97.12 391 GLU A N 1
ATOM 3225 C CA . GLU A 1 391 ? 2.030 -9.403 -36.554 1.00 97.12 391 GLU A CA 1
ATOM 3226 C C . GLU A 1 391 ? 3.540 -9.636 -36.556 1.00 97.12 391 GLU A C 1
ATOM 3228 O O . GLU A 1 391 ? 3.982 -10.778 -36.410 1.00 97.12 391 GLU A O 1
ATOM 3233 N N . LYS A 1 392 ? 4.344 -8.561 -36.589 1.00 97.56 392 LYS A N 1
ATOM 3234 C CA . LYS A 1 392 ? 5.802 -8.695 -36.454 1.00 97.56 392 LYS A CA 1
ATOM 3235 C C . LYS A 1 392 ? 6.192 -9.283 -35.108 1.00 97.56 392 LYS A C 1
ATOM 3237 O O . LYS A 1 392 ? 7.065 -10.145 -35.045 1.00 97.56 392 LYS A O 1
ATOM 3242 N N . ALA A 1 393 ? 5.539 -8.859 -34.026 1.00 98.50 393 ALA A N 1
ATOM 3243 C CA . ALA A 1 393 ? 5.808 -9.410 -32.702 1.00 98.50 393 ALA A CA 1
ATOM 3244 C C . ALA A 1 393 ? 5.606 -10.939 -32.658 1.00 98.50 393 ALA A C 1
ATOM 3246 O O . ALA A 1 393 ? 6.428 -11.650 -32.072 1.00 98.50 393 ALA A O 1
ATOM 3247 N N . LEU A 1 394 ? 4.547 -11.448 -33.305 1.00 98.38 394 LEU A N 1
ATOM 3248 C CA . LEU A 1 394 ? 4.276 -12.883 -33.424 1.00 98.38 394 LEU A CA 1
ATOM 3249 C C . LEU A 1 394 ? 5.301 -13.616 -34.299 1.00 98.38 394 LEU A C 1
ATOM 3251 O O . LEU A 1 394 ? 5.718 -14.713 -33.932 1.00 98.38 394 LEU A O 1
ATOM 3255 N N . ASP A 1 395 ? 5.745 -13.023 -35.408 1.00 98.31 395 ASP A N 1
ATOM 3256 C CA . ASP A 1 395 ? 6.796 -13.615 -36.248 1.00 98.31 395 ASP A CA 1
ATOM 3257 C C . ASP A 1 395 ? 8.109 -13.784 -35.463 1.00 98.31 395 ASP A C 1
ATOM 3259 O O . ASP A 1 395 ? 8.666 -14.882 -35.371 1.00 98.31 395 ASP A O 1
ATOM 3263 N N . TYR A 1 396 ? 8.564 -12.721 -34.794 1.00 98.56 396 TYR A N 1
ATOM 3264 C CA . TYR A 1 396 ? 9.802 -12.756 -34.013 1.00 98.56 396 TYR A CA 1
ATOM 3265 C C . TYR A 1 396 ? 9.730 -13.702 -32.812 1.00 98.56 396 TYR A C 1
ATOM 3267 O O . TYR A 1 396 ? 10.689 -14.438 -32.555 1.00 98.56 396 TYR A O 1
ATOM 3275 N N . ILE A 1 397 ? 8.605 -13.742 -32.084 1.00 98.62 397 ILE A N 1
ATOM 3276 C CA . ILE A 1 397 ? 8.480 -14.683 -30.962 1.00 98.62 397 ILE A CA 1
ATOM 3277 C C . ILE A 1 397 ? 8.411 -16.129 -31.456 1.00 98.62 397 ILE A C 1
ATOM 3279 O O . ILE A 1 397 ? 8.960 -17.015 -30.803 1.00 98.62 397 ILE A O 1
ATOM 3283 N N . GLN A 1 398 ? 7.808 -16.384 -32.621 1.00 98.44 398 GLN A N 1
ATOM 3284 C CA . GLN A 1 398 ? 7.769 -17.722 -33.201 1.00 98.44 398 GLN A CA 1
ATOM 3285 C C . GLN A 1 398 ? 9.160 -18.176 -33.655 1.00 98.44 398 GLN A C 1
ATOM 3287 O O . GLN A 1 398 ? 9.529 -19.322 -33.401 1.00 98.44 398 GLN A O 1
ATOM 3292 N N . LYS A 1 399 ? 9.971 -17.280 -34.235 1.00 98.25 399 LYS A N 1
ATOM 3293 C CA . LYS A 1 399 ? 11.393 -17.544 -34.520 1.00 98.25 399 LYS A CA 1
ATOM 3294 C C . LYS A 1 399 ? 12.163 -17.914 -33.250 1.00 98.25 399 LYS A C 1
ATOM 3296 O O . LYS A 1 399 ? 12.883 -18.910 -33.246 1.00 98.25 399 LYS A O 1
ATOM 3301 N N . ALA A 1 400 ? 11.960 -17.175 -32.157 1.00 98.31 400 ALA A N 1
ATOM 3302 C CA . ALA A 1 400 ? 12.582 -17.484 -30.868 1.00 98.31 400 ALA A CA 1
ATOM 3303 C C . ALA A 1 400 ? 12.144 -18.860 -30.320 1.00 98.31 400 ALA A C 1
ATOM 3305 O O . ALA A 1 400 ? 12.984 -19.640 -29.872 1.00 98.31 400 ALA A O 1
ATOM 3306 N N . ILE A 1 401 ? 10.848 -19.189 -30.396 1.00 98.38 401 ILE A N 1
ATOM 3307 C CA . ILE A 1 401 ? 10.305 -20.492 -29.966 1.00 98.38 401 ILE A CA 1
ATOM 3308 C C . ILE A 1 401 ? 10.869 -21.632 -30.817 1.00 98.38 401 ILE A C 1
ATOM 3310 O O . ILE A 1 401 ? 11.241 -22.667 -30.271 1.00 98.38 401 ILE A O 1
ATOM 3314 N N . ASN A 1 402 ? 10.962 -21.449 -32.136 1.00 98.12 402 ASN A N 1
ATOM 3315 C CA . ASN A 1 402 ? 11.532 -22.447 -33.041 1.00 98.12 402 ASN A CA 1
ATOM 3316 C C . ASN A 1 402 ? 13.020 -22.688 -32.743 1.00 98.12 402 ASN A C 1
ATOM 3318 O O . ASN A 1 402 ? 13.475 -23.826 -32.808 1.00 98.12 402 ASN A O 1
ATOM 3322 N N . HIS A 1 403 ? 13.762 -21.637 -32.379 1.00 96.94 403 HIS A N 1
ATOM 3323 C CA . HIS A 1 403 ? 15.161 -21.744 -31.970 1.00 96.94 403 HIS A CA 1
ATOM 3324 C C . HIS A 1 403 ? 15.323 -22.482 -30.630 1.00 96.94 403 HIS A C 1
ATOM 3326 O O . HIS A 1 403 ? 16.225 -23.305 -30.474 1.00 96.94 403 HIS A O 1
ATOM 3332 N N . THR A 1 404 ? 14.489 -22.190 -29.625 1.00 97.50 404 THR A N 1
ATOM 3333 C CA . THR A 1 404 ? 14.581 -22.836 -28.302 1.00 97.50 404 THR A CA 1
ATOM 3334 C C . THR A 1 404 ? 13.197 -23.005 -27.657 1.0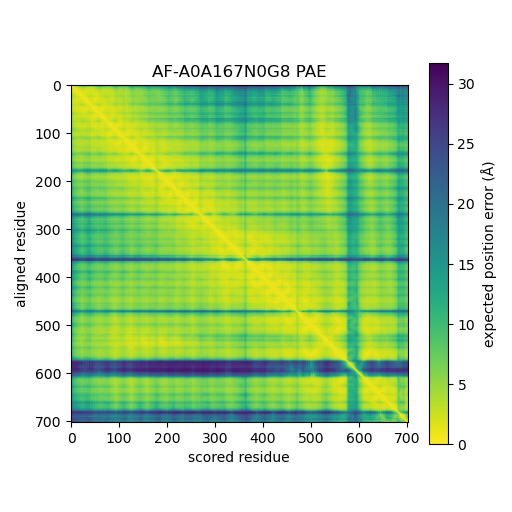0 97.50 404 THR A C 1
ATOM 3336 O O . THR A 1 404 ? 12.747 -22.138 -26.906 1.00 97.50 404 THR A O 1
ATOM 3339 N N . PRO A 1 405 ? 12.513 -24.145 -27.879 1.00 97.12 405 PRO A N 1
ATOM 3340 C CA . PRO A 1 405 ? 11.108 -24.329 -27.500 1.00 97.12 405 PRO A CA 1
ATOM 3341 C C . PRO A 1 405 ? 10.883 -24.660 -26.018 1.00 97.12 405 PRO A C 1
ATOM 3343 O O . PRO A 1 405 ? 9.750 -24.960 -25.638 1.00 97.12 405 PRO A O 1
ATOM 3346 N N . THR A 1 406 ? 11.928 -24.642 -25.191 1.00 96.56 406 THR A N 1
ATOM 3347 C CA . THR A 1 406 ? 11.898 -25.026 -23.770 1.00 96.56 406 THR A CA 1
ATOM 3348 C C . THR A 1 406 ? 11.816 -23.835 -22.810 1.00 96.56 406 THR A C 1
ATOM 3350 O O . THR A 1 406 ? 11.652 -24.038 -21.612 1.00 96.56 406 THR A O 1
ATOM 3353 N N . ILE A 1 407 ? 11.901 -22.598 -23.310 1.00 97.31 407 ILE A N 1
ATOM 3354 C CA . ILE A 1 407 ? 11.917 -21.387 -22.478 1.00 97.31 407 ILE A CA 1
ATOM 3355 C C . ILE A 1 407 ? 10.493 -20.884 -22.219 1.00 97.31 407 ILE A C 1
ATOM 3357 O O . ILE A 1 407 ? 9.748 -20.563 -23.150 1.00 97.31 407 ILE A O 1
ATOM 3361 N N . VAL A 1 408 ? 10.126 -20.776 -20.942 1.00 97.69 408 VAL A N 1
ATOM 3362 C CA . VAL A 1 408 ? 8.784 -20.388 -20.482 1.00 97.69 408 VAL A CA 1
ATOM 3363 C C . VAL A 1 408 ? 8.418 -18.972 -20.942 1.00 97.69 408 VAL A C 1
ATOM 3365 O O . VAL A 1 408 ? 7.315 -18.743 -21.449 1.00 97.69 408 VAL A O 1
ATOM 3368 N N . GLU A 1 409 ? 9.351 -18.025 -20.832 1.00 97.56 409 GLU A N 1
ATOM 3369 C CA . GLU A 1 409 ? 9.160 -16.605 -21.140 1.00 97.56 409 GLU A CA 1
ATOM 3370 C C . GLU A 1 409 ? 8.718 -16.355 -22.584 1.00 97.56 409 GLU A C 1
ATOM 3372 O O . GLU A 1 409 ? 7.968 -15.403 -22.842 1.00 97.56 409 GLU A O 1
ATOM 3377 N N . LEU A 1 410 ? 9.137 -17.215 -23.520 1.00 98.44 410 LEU A N 1
ATOM 3378 C CA . LEU A 1 410 ? 8.774 -17.096 -24.929 1.00 98.44 410 LEU A CA 1
ATOM 3379 C C . LEU A 1 410 ? 7.271 -17.297 -25.117 1.00 98.44 410 LEU A C 1
ATOM 3381 O O . LEU A 1 410 ? 6.592 -16.447 -25.693 1.00 98.44 410 LEU A O 1
ATOM 3385 N N . TYR A 1 411 ? 6.725 -18.368 -24.542 1.00 98.62 411 TYR A N 1
ATOM 3386 C CA . TYR A 1 411 ? 5.291 -18.652 -24.589 1.00 98.62 411 TYR A CA 1
ATOM 3387 C C . TYR A 1 411 ? 4.488 -17.649 -23.758 1.00 98.62 411 TYR A C 1
ATOM 3389 O O . TYR A 1 411 ? 3.408 -17.230 -24.171 1.00 98.62 411 TYR A O 1
ATOM 3397 N N . MET A 1 412 ? 5.014 -17.188 -22.617 1.00 98.50 412 MET A N 1
ATOM 3398 C CA . MET A 1 412 ? 4.363 -16.120 -21.848 1.00 98.50 412 MET A CA 1
ATOM 3399 C C . MET A 1 412 ? 4.253 -14.814 -22.649 1.00 98.50 412 MET A C 1
ATOM 3401 O O . MET A 1 412 ? 3.256 -14.093 -22.529 1.00 98.50 412 MET A O 1
ATOM 3405 N N . THR A 1 413 ? 5.265 -14.500 -23.459 1.00 98.38 413 THR A N 1
ATOM 3406 C CA . THR A 1 413 ? 5.281 -13.319 -24.332 1.00 98.38 413 THR A CA 1
ATOM 3407 C C . THR A 1 413 ? 4.385 -13.516 -25.548 1.00 98.38 413 THR A C 1
ATOM 3409 O O . THR A 1 413 ? 3.569 -12.641 -25.821 1.00 98.38 413 THR A O 1
ATOM 3412 N N . GLN A 1 414 ? 4.401 -14.689 -26.186 1.00 98.62 414 GLN A N 1
ATOM 3413 C CA . GLN A 1 414 ? 3.454 -15.038 -27.251 1.00 98.62 414 GLN A CA 1
ATOM 3414 C C . GLN A 1 414 ? 1.999 -14.899 -26.775 1.00 98.62 414 GLN A C 1
ATOM 3416 O O . GLN A 1 414 ? 1.189 -14.227 -27.410 1.00 98.62 414 GLN A O 1
ATOM 3421 N N . ALA A 1 415 ? 1.675 -15.442 -25.599 1.00 98.56 415 ALA A N 1
ATOM 3422 C CA . ALA A 1 415 ? 0.357 -15.286 -24.993 1.00 98.56 415 ALA A CA 1
ATOM 3423 C C . ALA A 1 415 ? 0.009 -13.811 -24.717 1.00 98.56 415 ALA A C 1
ATOM 3425 O O . ALA A 1 415 ? -1.140 -13.399 -24.866 1.00 98.56 415 ALA A O 1
ATOM 3426 N N . ARG A 1 416 ? 0.978 -12.985 -24.299 1.00 98.44 416 ARG A N 1
ATOM 3427 C CA . ARG A 1 416 ? 0.769 -11.543 -24.092 1.00 98.44 416 ARG A CA 1
ATOM 3428 C C . ARG A 1 416 ? 0.416 -10.818 -25.389 1.00 98.44 416 ARG A C 1
ATOM 3430 O O . ARG A 1 416 ? -0.537 -10.039 -25.346 1.00 98.44 416 ARG A O 1
ATOM 3437 N N . ILE A 1 417 ? 1.128 -11.106 -26.477 1.00 98.50 417 ILE A N 1
ATOM 3438 C CA . ILE A 1 417 ? 0.895 -10.519 -27.803 1.00 98.50 417 ILE A CA 1
ATOM 3439 C C . ILE A 1 417 ? -0.513 -10.878 -28.295 1.00 98.50 417 ILE A C 1
ATOM 3441 O O . ILE A 1 417 ? -1.310 -9.989 -28.590 1.00 98.50 417 ILE A O 1
ATOM 3445 N N . LEU A 1 418 ? -0.878 -12.166 -28.245 1.00 98.31 418 LEU A N 1
ATOM 3446 C CA . LEU A 1 418 ? -2.221 -12.650 -28.607 1.00 98.31 418 LEU A CA 1
ATOM 3447 C C . LEU A 1 418 ? -3.323 -11.970 -27.780 1.00 98.31 418 LEU A C 1
ATOM 3449 O O . LEU A 1 418 ? -4.337 -11.516 -28.305 1.00 98.31 418 LEU A O 1
ATOM 3453 N N . LYS A 1 419 ? -3.089 -11.797 -26.475 1.00 97.69 419 LYS A N 1
ATOM 3454 C CA . LYS A 1 419 ? -4.015 -11.074 -25.596 1.00 97.69 419 LYS A CA 1
ATOM 3455 C C . LYS A 1 419 ? -4.148 -9.597 -25.995 1.00 97.69 419 LYS A C 1
ATOM 3457 O O . LYS A 1 419 ? -5.240 -9.052 -25.886 1.00 97.69 419 LYS A O 1
ATOM 3462 N N . HIS A 1 420 ? -3.081 -8.926 -26.436 1.00 97.38 420 HIS A N 1
ATOM 3463 C CA . HIS A 1 420 ? -3.183 -7.558 -26.963 1.00 97.38 420 HIS A CA 1
ATOM 3464 C C . HIS A 1 420 ? -3.893 -7.493 -28.319 1.00 97.38 420 HIS A C 1
ATOM 3466 O O . HIS A 1 420 ? -4.434 -6.438 -28.647 1.00 97.38 420 HIS A O 1
ATOM 3472 N N . GLN A 1 421 ? -3.876 -8.570 -29.109 1.00 96.06 421 GLN A N 1
ATOM 3473 C CA . GLN A 1 421 ? -4.636 -8.708 -30.358 1.00 96.06 421 GLN A CA 1
ATOM 3474 C C . GLN A 1 421 ? -6.137 -8.935 -30.119 1.00 96.06 421 GLN A C 1
ATOM 3476 O O . GLN A 1 421 ? -6.939 -8.717 -31.017 1.00 96.06 421 GLN A O 1
ATOM 3481 N N . GLY A 1 422 ? -6.522 -9.329 -28.901 1.00 96.00 422 GLY A N 1
ATOM 3482 C CA . GLY A 1 422 ? -7.907 -9.627 -28.531 1.00 96.00 422 GLY A CA 1
ATOM 3483 C C . GLY A 1 422 ? -8.254 -11.117 -28.576 1.00 96.00 422 GLY A C 1
ATOM 3484 O O . GLY A 1 422 ? -9.326 -11.494 -28.111 1.00 96.00 422 GLY A O 1
ATOM 3485 N N . ASP A 1 423 ? -7.339 -11.978 -29.034 1.00 97.19 423 ASP A N 1
ATOM 3486 C CA . ASP A 1 423 ? -7.509 -13.435 -29.013 1.00 97.19 423 ASP A CA 1
ATOM 3487 C C . ASP A 1 423 ? -7.186 -13.997 -27.617 1.00 97.19 423 ASP A C 1
ATOM 3489 O O . ASP A 1 423 ? -6.096 -14.502 -27.324 1.00 97.19 423 ASP A O 1
ATOM 3493 N N . LEU A 1 424 ? -8.152 -13.844 -26.710 1.00 97.12 424 LEU A N 1
ATOM 3494 C CA . LEU A 1 424 ? -8.021 -14.250 -25.311 1.00 97.12 424 LEU A CA 1
ATOM 3495 C C . LEU A 1 424 ? -7.973 -15.775 -25.144 1.00 97.12 424 LEU A C 1
ATOM 3497 O O . LEU A 1 424 ? -7.268 -16.268 -24.261 1.00 97.12 424 LEU A O 1
ATOM 3501 N N . GLU A 1 425 ? -8.688 -16.520 -25.984 1.00 97.19 425 GLU A N 1
ATOM 3502 C CA . GLU A 1 425 ? -8.755 -17.980 -25.914 1.00 97.19 425 GLU A CA 1
ATOM 3503 C C . GLU A 1 425 ? -7.419 -18.616 -26.308 1.00 97.19 425 GLU A C 1
ATOM 3505 O O . GLU A 1 425 ? -6.865 -19.429 -25.557 1.00 97.19 425 GLU A O 1
ATOM 3510 N N . THR A 1 426 ? -6.840 -18.218 -27.443 1.00 97.94 426 THR A N 1
ATOM 3511 C CA . THR A 1 426 ? -5.519 -18.713 -27.848 1.00 97.94 426 THR A CA 1
ATOM 3512 C C . THR A 1 426 ? -4.443 -18.239 -26.882 1.00 97.94 426 THR A C 1
ATOM 3514 O O . THR A 1 426 ? -3.593 -19.039 -26.486 1.00 97.94 426 THR A O 1
ATOM 3517 N N . ALA A 1 427 ? -4.517 -16.994 -26.400 1.00 98.50 427 ALA A N 1
ATOM 3518 C CA . ALA A 1 427 ? -3.611 -16.509 -25.365 1.00 98.50 427 ALA A CA 1
ATOM 3519 C C . ALA A 1 427 ? -3.635 -17.394 -24.105 1.00 98.50 427 ALA A C 1
ATOM 3521 O O . ALA A 1 427 ? -2.577 -17.724 -23.564 1.00 98.50 427 ALA A O 1
ATOM 3522 N N . ALA A 1 428 ? -4.815 -17.817 -23.639 1.00 98.31 428 ALA A N 1
ATOM 3523 C CA . ALA A 1 428 ? -4.942 -18.706 -22.485 1.00 98.31 428 ALA A CA 1
ATOM 3524 C C . ALA A 1 428 ? -4.377 -20.109 -22.757 1.00 98.31 428 ALA A C 1
ATOM 3526 O O . ALA A 1 428 ? -3.678 -20.669 -21.907 1.00 98.31 428 ALA A O 1
ATOM 3527 N N . ARG A 1 429 ? -4.606 -20.661 -23.957 1.00 98.38 429 ARG A N 1
ATOM 3528 C CA . ARG A 1 429 ? -4.029 -21.951 -24.376 1.00 98.38 429 ARG A CA 1
ATOM 3529 C C . ARG A 1 429 ? -2.499 -21.909 -24.404 1.00 98.38 429 ARG A C 1
ATOM 3531 O O . ARG A 1 429 ? -1.857 -22.794 -23.836 1.00 98.38 429 ARG A O 1
ATOM 3538 N N . VAL A 1 430 ? -1.917 -20.864 -24.992 1.00 98.50 430 VAL A N 1
ATOM 3539 C CA . VAL A 1 430 ? -0.460 -20.664 -25.049 1.00 98.50 430 VAL A CA 1
ATOM 3540 C C . VAL A 1 430 ? 0.122 -20.440 -23.650 1.00 98.50 430 VAL A C 1
ATOM 3542 O O . VAL A 1 430 ? 1.143 -21.034 -23.311 1.00 98.50 430 VAL A O 1
ATOM 3545 N N . MET A 1 431 ? -0.548 -19.671 -22.786 1.00 98.50 431 MET A N 1
ATOM 3546 C CA . MET A 1 431 ? -0.102 -19.492 -21.400 1.00 98.50 431 MET A CA 1
ATOM 3547 C C . MET A 1 431 ? -0.125 -20.812 -20.609 1.00 98.50 431 MET A C 1
ATOM 3549 O O . MET A 1 431 ? 0.772 -21.076 -19.812 1.00 98.50 431 MET A O 1
ATOM 3553 N N . ASN A 1 432 ? -1.104 -21.688 -20.859 1.00 98.25 432 ASN A N 1
ATOM 3554 C CA . ASN A 1 432 ? -1.125 -23.023 -20.256 1.00 98.25 432 ASN A CA 1
ATOM 3555 C C . ASN A 1 432 ? -0.016 -23.928 -20.804 1.00 98.25 432 ASN A C 1
ATOM 3557 O O . ASN A 1 432 ? 0.502 -24.760 -20.065 1.00 98.25 432 ASN A O 1
ATOM 3561 N N . ARG A 1 433 ? 0.381 -23.765 -22.073 1.00 97.88 433 ARG A N 1
ATOM 3562 C CA . ARG A 1 433 ? 1.583 -24.422 -22.605 1.00 97.88 433 ARG A CA 1
ATOM 3563 C C . ARG A 1 433 ? 2.830 -23.948 -21.860 1.00 97.88 433 ARG A C 1
ATOM 3565 O O . ARG A 1 433 ? 3.593 -24.801 -21.429 1.00 97.88 433 ARG A O 1
ATOM 3572 N N . ALA A 1 434 ? 2.976 -22.641 -21.627 1.00 98.06 434 ALA A N 1
ATOM 3573 C CA . ALA A 1 434 ? 4.065 -22.085 -20.817 1.00 98.06 434 ALA A CA 1
ATOM 3574 C C . ALA A 1 434 ? 4.103 -22.717 -19.414 1.00 98.06 434 ALA A C 1
ATOM 3576 O O . ALA A 1 434 ? 5.128 -23.234 -18.992 1.00 98.06 434 ALA A O 1
ATOM 3577 N N . ARG A 1 435 ? 2.951 -22.776 -18.732 1.00 98.00 435 ARG A N 1
ATOM 3578 C CA . ARG A 1 435 ? 2.803 -23.414 -17.412 1.00 98.00 435 ARG A CA 1
ATOM 3579 C C . ARG A 1 435 ? 3.156 -24.902 -17.411 1.00 98.00 435 ARG A C 1
ATOM 3581 O O . ARG A 1 435 ? 3.654 -25.411 -16.422 1.00 98.00 435 ARG A O 1
ATOM 3588 N N . LYS A 1 436 ? 2.874 -25.636 -18.487 1.00 97.81 436 LYS A N 1
ATOM 3589 C CA . LYS A 1 436 ? 3.201 -27.070 -18.559 1.00 97.81 436 LYS A CA 1
ATOM 3590 C C . LYS A 1 436 ? 4.702 -27.342 -18.691 1.00 97.81 436 LYS A C 1
ATOM 3592 O O . LYS A 1 436 ? 5.100 -28.471 -18.433 1.00 97.81 436 LYS A O 1
ATOM 3597 N N . LEU A 1 437 ? 5.503 -26.348 -19.082 1.00 97.62 437 LEU A N 1
ATOM 3598 C CA . LEU A 1 437 ? 6.964 -26.468 -19.105 1.00 97.62 437 LEU A CA 1
ATOM 3599 C C . LEU A 1 437 ? 7.564 -26.427 -17.696 1.00 97.62 437 LEU A C 1
ATOM 3601 O O . LEU A 1 437 ? 8.581 -27.069 -17.465 1.00 97.62 437 LEU A O 1
ATOM 3605 N N . ASP A 1 438 ? 6.914 -25.727 -16.764 1.00 96.94 438 ASP A N 1
ATOM 3606 C CA . ASP A 1 438 ? 7.295 -25.698 -15.354 1.00 96.94 438 ASP A CA 1
ATOM 3607 C C . ASP A 1 438 ? 6.049 -25.707 -14.456 1.00 96.94 438 ASP A C 1
ATOM 3609 O O . ASP A 1 438 ? 5.389 -24.690 -14.229 1.00 96.94 438 ASP A O 1
ATOM 3613 N N . LEU A 1 439 ? 5.719 -26.897 -13.948 1.00 96.06 439 LEU A N 1
ATOM 3614 C CA . LEU A 1 439 ? 4.573 -27.108 -13.064 1.00 96.06 439 LEU A CA 1
ATOM 3615 C C . LEU A 1 439 ? 4.828 -26.651 -11.619 1.00 96.06 439 LEU A C 1
ATOM 3617 O O . LEU A 1 439 ? 3.872 -26.612 -10.843 1.00 96.06 439 LEU A O 1
ATOM 3621 N N . GLN A 1 440 ? 6.075 -26.337 -11.254 1.00 96.19 440 GLN A N 1
ATOM 3622 C CA . GLN A 1 440 ? 6.456 -25.917 -9.903 1.00 96.19 440 GLN A CA 1
ATOM 3623 C C . GLN A 1 440 ? 6.396 -24.392 -9.739 1.00 96.19 440 GLN A C 1
ATOM 3625 O O . GLN A 1 440 ? 6.188 -23.900 -8.629 1.00 96.19 440 GLN A O 1
ATOM 3630 N N . ASP A 1 441 ? 6.516 -23.635 -10.832 1.00 97.12 441 ASP A N 1
ATOM 3631 C CA . ASP A 1 441 ? 6.477 -22.174 -10.796 1.00 97.12 441 ASP A CA 1
ATOM 3632 C C . ASP A 1 441 ? 5.056 -21.623 -10.523 1.00 97.12 441 ASP A C 1
ATOM 3634 O O . ASP A 1 441 ? 4.144 -21.628 -11.366 1.00 97.12 441 ASP A O 1
ATOM 3638 N N . ARG A 1 442 ? 4.883 -21.057 -9.320 1.00 96.69 442 ARG A N 1
ATOM 3639 C CA . ARG A 1 442 ? 3.638 -20.407 -8.881 1.00 96.69 442 ARG A CA 1
ATOM 3640 C C . ARG A 1 442 ? 3.307 -19.139 -9.673 1.00 96.69 442 ARG A C 1
ATOM 3642 O O . ARG A 1 442 ? 2.124 -18.850 -9.872 1.00 96.69 442 ARG A O 1
ATOM 3649 N N . PHE A 1 443 ? 4.293 -18.361 -10.116 1.00 97.19 443 PHE A N 1
ATOM 3650 C CA . PHE A 1 443 ? 4.075 -17.153 -10.916 1.00 97.19 443 PHE A CA 1
ATOM 3651 C C . PHE A 1 443 ? 3.491 -17.503 -12.288 1.00 97.19 443 PHE A C 1
ATOM 3653 O O . PHE A 1 443 ? 2.493 -16.900 -12.701 1.00 97.19 443 PHE A O 1
ATOM 3660 N N . VAL A 1 444 ? 4.053 -18.506 -12.966 1.00 97.44 444 VAL A N 1
ATOM 3661 C CA . VAL A 1 444 ? 3.566 -18.960 -14.279 1.00 97.44 444 VAL A CA 1
ATOM 3662 C C . VAL A 1 444 ? 2.172 -19.575 -14.144 1.00 97.44 444 VAL A C 1
ATOM 3664 O O . VAL A 1 444 ? 1.280 -19.253 -14.938 1.00 97.44 444 VAL A O 1
ATOM 3667 N N . ASN A 1 445 ? 1.928 -20.371 -13.095 1.00 98.00 445 ASN A N 1
ATOM 3668 C CA . ASN A 1 445 ? 0.585 -20.861 -12.776 1.00 98.00 445 ASN A CA 1
ATOM 3669 C C . ASN A 1 445 ? -0.403 -19.704 -12.551 1.00 98.00 445 ASN A C 1
ATOM 3671 O O . ASN A 1 445 ? -1.437 -19.656 -13.214 1.00 98.00 445 ASN A O 1
ATOM 3675 N N . SER A 1 446 ? -0.053 -18.721 -11.718 1.00 97.62 446 SER A N 1
ATOM 3676 C CA . SER A 1 446 ? -0.909 -17.560 -11.430 1.00 97.62 446 SER A CA 1
ATOM 3677 C C . SER A 1 446 ? -1.219 -16.746 -12.692 1.00 97.62 446 SER A C 1
ATOM 3679 O O . SER A 1 446 ? -2.352 -16.305 -12.901 1.00 97.62 446 SER A O 1
ATOM 3681 N N . LYS A 1 447 ? -0.240 -16.577 -13.593 1.00 98.06 447 LYS A N 1
ATOM 3682 C CA . LYS A 1 447 ? -0.456 -15.952 -14.907 1.00 98.06 447 LYS A CA 1
ATOM 3683 C C . LYS A 1 447 ? -1.391 -16.770 -15.790 1.00 98.06 447 LYS A C 1
ATOM 3685 O O . LYS A 1 447 ? -2.265 -16.180 -16.421 1.00 98.06 447 LYS A O 1
ATOM 3690 N N . CYS A 1 448 ? -1.248 -18.092 -15.820 1.00 98.38 448 CYS A N 1
ATOM 3691 C CA . CYS A 1 448 ? -2.159 -18.972 -16.546 1.00 98.38 448 CYS A CA 1
ATOM 3692 C C . CYS A 1 448 ? -3.589 -18.878 -16.004 1.00 98.38 448 CYS A C 1
ATOM 3694 O O . CYS A 1 448 ? -4.510 -18.638 -16.780 1.00 98.38 448 CYS A O 1
ATOM 3696 N N . THR A 1 449 ? -3.767 -18.961 -14.685 1.00 97.88 449 THR A N 1
ATOM 3697 C CA . THR A 1 449 ? -5.049 -18.776 -13.987 1.00 97.88 449 THR A CA 1
ATOM 3698 C C . THR A 1 449 ? -5.717 -17.464 -14.391 1.00 97.88 449 THR A C 1
ATOM 3700 O O . THR A 1 449 ? -6.868 -17.443 -14.825 1.00 97.88 449 THR A O 1
ATOM 3703 N N . LYS A 1 450 ? -4.954 -16.368 -14.374 1.00 98.06 450 LYS A N 1
ATOM 3704 C CA . LYS A 1 450 ? -5.420 -15.050 -14.807 1.00 98.06 450 LYS A CA 1
ATOM 3705 C C . LYS A 1 450 ? -5.882 -15.018 -16.269 1.00 98.06 450 LYS A C 1
ATOM 3707 O O . LYS A 1 450 ? -6.884 -14.387 -16.595 1.00 98.06 450 LYS A O 1
ATOM 3712 N N . TYR A 1 451 ? -5.145 -15.665 -17.169 1.00 98.44 451 TYR A N 1
ATOM 3713 C CA . TYR A 1 451 ? -5.498 -15.714 -18.591 1.00 98.44 451 TYR A CA 1
ATOM 3714 C C . TYR A 1 451 ? -6.744 -16.573 -18.834 1.00 98.44 451 TYR A C 1
ATOM 3716 O O . TYR A 1 451 ? -7.591 -16.180 -19.632 1.00 98.44 451 TYR A O 1
ATOM 3724 N N . MET A 1 452 ? -6.900 -17.678 -18.099 1.00 98.06 452 MET A N 1
ATOM 3725 C CA . MET A 1 452 ? -8.106 -18.511 -18.141 1.00 98.06 452 MET A CA 1
ATOM 3726 C C . MET A 1 452 ? -9.354 -17.715 -17.744 1.00 98.06 452 MET A C 1
ATOM 3728 O O . MET A 1 452 ? -10.344 -17.759 -18.469 1.00 98.06 452 MET A O 1
ATOM 3732 N N . MET A 1 453 ? -9.294 -16.918 -16.668 1.00 96.19 453 MET A N 1
ATOM 3733 C CA . MET A 1 453 ? -10.413 -16.051 -16.258 1.00 96.19 453 MET A CA 1
ATOM 3734 C C . MET A 1 453 ? -10.782 -15.027 -17.331 1.00 96.19 453 MET A C 1
ATOM 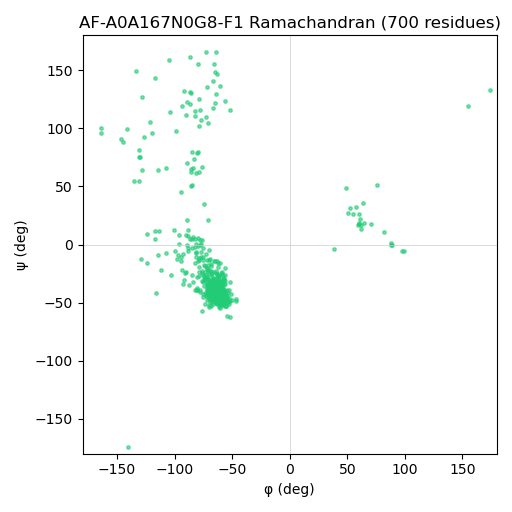3736 O O . MET A 1 453 ? -11.952 -14.869 -17.665 1.00 96.19 453 MET A O 1
ATOM 3740 N N . ARG A 1 454 ? -9.784 -14.365 -17.928 1.00 96.25 454 ARG A N 1
ATOM 3741 C CA . ARG A 1 454 ? -10.009 -13.362 -18.985 1.00 96.25 454 ARG A CA 1
ATOM 3742 C C . ARG A 1 454 ? -10.633 -13.954 -20.246 1.00 96.25 454 ARG A C 1
ATOM 3744 O O . ARG A 1 454 ? -11.403 -13.268 -20.915 1.00 96.25 454 ARG A O 1
ATOM 3751 N N . ALA A 1 455 ? -10.314 -15.210 -20.544 1.00 96.25 455 ALA A N 1
ATOM 3752 C CA . ALA A 1 455 ? -10.926 -15.985 -21.617 1.00 96.25 455 ALA A CA 1
ATOM 3753 C C . ALA A 1 455 ? -12.304 -16.575 -21.242 1.00 96.25 455 ALA A C 1
ATOM 3755 O O . ALA A 1 455 ? -12.926 -17.223 -22.072 1.00 96.25 455 ALA A O 1
ATOM 3756 N N . GLY A 1 456 ? -12.797 -16.361 -20.016 1.00 93.50 456 GLY A N 1
ATOM 3757 C CA . GLY A 1 456 ? -14.101 -16.851 -19.548 1.00 93.50 456 GLY A CA 1
ATOM 3758 C C . GLY A 1 456 ? -14.089 -18.257 -18.931 1.00 93.50 456 GLY A C 1
ATOM 3759 O O . GLY A 1 456 ? -15.134 -18.732 -18.481 1.00 93.50 456 GLY A O 1
ATOM 3760 N N . TYR A 1 457 ? -12.927 -18.915 -18.838 1.00 95.50 457 TYR A N 1
ATOM 3761 C CA . TYR A 1 457 ? -12.759 -20.254 -18.258 1.00 95.50 457 TYR A CA 1
ATOM 3762 C C . TYR A 1 457 ? -12.558 -20.210 -16.735 1.00 95.50 457 TYR A C 1
ATOM 3764 O O . TYR A 1 457 ? -11.513 -20.610 -16.216 1.00 95.50 457 TYR A O 1
ATOM 3772 N N . ILE A 1 458 ? -13.564 -19.719 -16.009 1.00 92.44 458 ILE A N 1
ATOM 3773 C CA . ILE A 1 458 ? -13.489 -19.496 -14.554 1.00 92.44 458 ILE A CA 1
ATOM 3774 C C . ILE A 1 458 ? -13.245 -20.807 -13.786 1.00 92.44 458 ILE A C 1
ATOM 3776 O O . ILE A 1 458 ? -12.350 -20.861 -12.946 1.00 92.44 458 ILE A O 1
ATOM 3780 N N . VAL A 1 459 ? -13.957 -21.889 -14.125 1.00 91.06 459 VAL A N 1
ATOM 3781 C CA . VAL A 1 459 ? -13.806 -23.206 -13.470 1.00 91.06 459 VAL A CA 1
ATOM 3782 C C . VAL A 1 459 ? -12.372 -23.730 -13.596 1.00 91.06 459 VAL A C 1
ATOM 3784 O O . VAL A 1 459 ? -11.721 -24.024 -12.596 1.00 91.06 459 VAL A O 1
ATOM 3787 N N . LYS A 1 460 ? -11.816 -23.730 -14.815 1.00 93.94 460 LYS A N 1
ATOM 3788 C CA . LYS A 1 460 ? -10.420 -24.136 -15.055 1.00 93.94 460 LYS A CA 1
ATOM 3789 C C . LYS A 1 460 ? -9.428 -23.249 -14.302 1.00 93.94 460 LYS A C 1
ATOM 3791 O O . LYS A 1 460 ? -8.401 -23.730 -13.836 1.00 93.94 460 LYS A O 1
ATOM 3796 N N . ALA A 1 461 ? -9.705 -21.951 -14.177 1.00 94.56 461 ALA A N 1
ATOM 3797 C CA . ALA A 1 461 ? -8.856 -21.051 -13.406 1.00 94.56 461 ALA A CA 1
ATOM 3798 C C . ALA A 1 461 ? -8.827 -21.429 -11.912 1.00 94.56 461 ALA A C 1
ATOM 3800 O O . ALA A 1 461 ? -7.749 -21.469 -11.318 1.00 94.56 461 ALA A O 1
ATOM 3801 N N . LYS A 1 462 ? -9.982 -21.769 -11.321 1.00 91.31 462 LYS A N 1
ATOM 3802 C CA . LYS A 1 462 ? -10.070 -22.265 -9.936 1.00 91.31 462 LYS A CA 1
ATOM 3803 C C . LYS A 1 462 ? -9.273 -23.563 -9.752 1.00 91.31 462 LYS A C 1
ATOM 3805 O O . LYS A 1 462 ? -8.499 -23.670 -8.803 1.00 91.31 462 LYS A O 1
ATOM 3810 N N . GLU A 1 463 ? -9.392 -24.512 -10.682 1.00 92.06 463 GLU A N 1
ATOM 3811 C CA . GLU A 1 463 ? -8.621 -25.766 -10.658 1.00 92.06 463 GLU A CA 1
ATOM 3812 C C . GLU A 1 463 ? -7.108 -25.517 -10.687 1.00 92.06 463 GLU A C 1
ATOM 3814 O O . GLU A 1 463 ? -6.367 -26.087 -9.886 1.00 92.06 463 GLU A O 1
ATOM 3819 N N . LEU A 1 464 ? -6.646 -24.630 -11.576 1.00 93.44 464 LEU A N 1
ATOM 3820 C CA . LEU A 1 464 ? -5.230 -24.276 -11.679 1.00 93.44 464 LEU A CA 1
ATOM 3821 C C . LEU A 1 464 ? -4.701 -23.635 -10.396 1.00 93.44 464 LEU A C 1
ATOM 3823 O O . LEU A 1 464 ? -3.586 -23.954 -9.982 1.00 93.44 464 LEU A O 1
ATOM 3827 N N . PHE A 1 465 ? -5.493 -22.770 -9.760 1.00 91.69 465 PHE A N 1
ATOM 3828 C CA . PHE A 1 465 ? -5.141 -22.165 -8.478 1.00 91.69 465 PHE A CA 1
ATOM 3829 C C . PHE A 1 465 ? -5.056 -23.210 -7.359 1.00 91.69 465 PHE A C 1
ATOM 3831 O O . PHE A 1 465 ? -4.101 -23.209 -6.581 1.00 91.69 465 PHE A O 1
ATOM 3838 N N . LYS A 1 466 ? -6.007 -24.153 -7.323 1.00 91.62 466 LYS A N 1
ATOM 3839 C CA . LYS A 1 466 ? -6.062 -25.236 -6.331 1.00 91.62 466 LYS A CA 1
ATOM 3840 C C . LYS A 1 466 ? -4.819 -26.129 -6.345 1.00 91.62 466 LYS A C 1
ATOM 3842 O O . LYS A 1 466 ? -4.488 -26.700 -5.312 1.00 91.62 466 LYS A O 1
ATOM 3847 N N . MET A 1 467 ? -4.089 -26.205 -7.460 1.00 90.56 467 MET A N 1
ATOM 3848 C CA . MET A 1 467 ? -2.825 -26.954 -7.539 1.00 90.56 467 MET A CA 1
ATOM 3849 C C . MET A 1 467 ? -1.766 -26.482 -6.528 1.00 90.56 467 MET A C 1
ATOM 3851 O O . MET A 1 467 ? -0.917 -27.275 -6.136 1.00 90.56 467 MET A O 1
ATOM 3855 N N . PHE A 1 468 ? -1.812 -25.210 -6.116 1.00 91.62 468 PHE A N 1
ATOM 3856 C CA . PHE A 1 468 ? -0.889 -24.618 -5.139 1.00 91.62 468 PHE A CA 1
ATOM 3857 C C . PHE A 1 468 ? -1.497 -24.509 -3.732 1.00 91.62 468 PHE A C 1
ATOM 3859 O O . PHE A 1 468 ? -0.944 -23.828 -2.869 1.00 91.62 468 PHE A O 1
ATOM 3866 N N . LEU A 1 469 ? -2.633 -25.171 -3.499 1.00 87.50 469 LEU A N 1
ATOM 3867 C CA . LEU A 1 469 ? -3.277 -25.284 -2.196 1.00 87.50 469 LEU A CA 1
ATOM 3868 C C . LEU A 1 469 ? -3.069 -26.688 -1.603 1.00 87.50 469 LEU A C 1
ATOM 3870 O O . LEU A 1 469 ? -2.804 -27.657 -2.315 1.00 87.50 469 LEU A O 1
ATOM 3874 N N . GLY A 1 470 ? -3.201 -26.814 -0.280 1.00 76.94 470 GLY A N 1
ATOM 3875 C CA . GLY A 1 470 ? -3.129 -28.110 0.396 1.00 76.94 470 GLY A CA 1
ATOM 3876 C C . GLY A 1 470 ? -4.286 -29.038 -0.006 1.00 76.94 470 GLY A C 1
ATOM 3877 O O . GLY A 1 470 ? -5.404 -28.595 -0.246 1.00 76.94 470 GLY A O 1
ATOM 3878 N N . LYS A 1 471 ? -4.061 -30.362 -0.029 1.00 72.38 471 LYS A N 1
ATOM 3879 C CA . LYS A 1 471 ? -5.046 -31.361 -0.517 1.00 72.38 471 LYS A CA 1
ATOM 3880 C C . LYS A 1 471 ? -6.419 -31.332 0.181 1.00 72.38 471 LYS A C 1
ATOM 3882 O O . LYS A 1 471 ? -7.378 -31.860 -0.371 1.00 72.38 471 LYS A O 1
ATOM 3887 N N . ARG A 1 472 ? -6.513 -30.760 1.387 1.00 65.19 472 ARG A N 1
ATOM 3888 C CA . ARG A 1 472 ? -7.737 -30.700 2.210 1.00 65.19 472 ARG A CA 1
ATOM 3889 C C . ARG A 1 472 ? -8.238 -29.273 2.463 1.00 65.19 472 ARG A C 1
ATOM 3891 O O . ARG A 1 472 ? -9.080 -29.078 3.329 1.00 65.19 472 ARG A O 1
ATOM 3898 N N . THR A 1 473 ? -7.717 -28.269 1.757 1.00 73.94 473 THR A N 1
ATOM 3899 C CA . THR A 1 473 ? -8.087 -26.873 2.023 1.00 73.94 473 THR A CA 1
ATOM 3900 C C . THR A 1 473 ? -9.269 -26.438 1.162 1.00 73.94 473 THR A C 1
ATOM 3902 O O . THR A 1 473 ? -9.271 -26.631 -0.056 1.00 73.94 473 THR A O 1
ATOM 3905 N N . ASN A 1 474 ? -10.261 -25.806 1.790 1.00 82.31 474 ASN A N 1
ATOM 3906 C CA . ASN A 1 474 ? -11.334 -25.120 1.078 1.00 82.31 474 ASN A CA 1
ATOM 3907 C C . A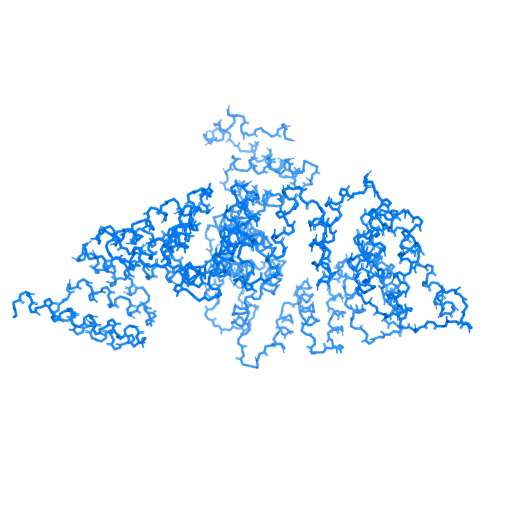SN A 1 474 ? -10.736 -23.936 0.297 1.00 82.31 474 ASN A C 1
ATOM 3909 O O . ASN A 1 474 ? -10.102 -23.061 0.886 1.00 82.31 474 ASN A O 1
ATOM 3913 N N . THR A 1 475 ? -10.921 -23.915 -1.026 1.00 80.75 475 THR A N 1
ATOM 3914 C CA . THR A 1 475 ? -10.305 -22.910 -1.906 1.00 80.75 475 THR A CA 1
ATOM 3915 C C . THR A 1 475 ? -10.759 -21.494 -1.575 1.00 80.75 475 THR A C 1
ATOM 3917 O O . THR A 1 475 ? -9.920 -20.597 -1.523 1.00 80.75 475 THR A O 1
ATOM 3920 N N . ARG A 1 476 ? -12.055 -21.292 -1.305 1.00 80.94 476 ARG A N 1
ATOM 3921 C CA . ARG A 1 476 ? -12.600 -19.981 -0.938 1.00 80.94 476 ARG A CA 1
ATOM 3922 C C . ARG A 1 476 ? -12.022 -19.506 0.388 1.00 80.94 476 ARG A C 1
ATOM 3924 O O . ARG A 1 476 ? -11.495 -18.403 0.438 1.00 80.94 476 ARG A O 1
ATOM 3931 N N . LYS A 1 477 ? -12.031 -20.353 1.421 1.00 84.19 477 LYS A N 1
ATOM 3932 C CA . LYS A 1 477 ? -11.429 -20.021 2.719 1.00 84.19 477 LYS A CA 1
ATOM 3933 C C . LYS A 1 477 ? -9.952 -19.649 2.567 1.00 84.19 477 LYS A C 1
ATOM 3935 O O . LYS A 1 477 ? -9.551 -18.584 3.004 1.00 84.19 477 LYS A O 1
ATOM 3940 N N . SER A 1 478 ? -9.166 -20.444 1.840 1.00 86.81 478 SER A N 1
ATOM 3941 C CA . SER A 1 478 ? -7.754 -20.124 1.599 1.00 86.81 478 SER A CA 1
ATOM 3942 C C . SER A 1 478 ? -7.544 -18.805 0.845 1.00 86.81 478 SER A C 1
ATOM 3944 O O . SER A 1 478 ? -6.571 -18.106 1.110 1.00 86.81 478 SER A O 1
ATOM 3946 N N . LEU A 1 479 ? -8.421 -18.451 -0.101 1.00 87.31 479 LEU A N 1
ATOM 3947 C CA . LEU A 1 479 ? -8.362 -17.159 -0.796 1.00 87.31 479 LEU A CA 1
ATOM 3948 C C . LEU A 1 479 ? -8.612 -15.981 0.151 1.00 87.31 479 LEU A C 1
ATOM 3950 O O . LEU A 1 479 ? -7.949 -14.953 -0.003 1.00 87.31 479 LEU A O 1
ATOM 3954 N N . LEU A 1 480 ? -9.548 -16.143 1.090 1.00 88.44 480 LEU A N 1
ATOM 3955 C CA . LEU A 1 480 ? -9.880 -15.150 2.111 1.00 88.44 480 LEU A CA 1
ATOM 3956 C C . LEU A 1 480 ? -8.755 -15.023 3.141 1.00 88.44 480 LEU A C 1
ATOM 3958 O O . LEU A 1 480 ? -8.235 -13.927 3.313 1.00 88.44 480 LEU A O 1
ATOM 3962 N N . ASP A 1 481 ? -8.305 -16.140 3.717 1.00 87.88 481 ASP A N 1
ATOM 3963 C CA . ASP A 1 481 ? -7.239 -16.179 4.728 1.00 87.88 481 ASP A CA 1
ATOM 3964 C C . ASP A 1 481 ? -5.923 -15.578 4.192 1.00 87.88 481 ASP A C 1
ATOM 3966 O O . ASP A 1 481 ? -5.210 -14.878 4.903 1.00 87.88 481 ASP A O 1
ATOM 3970 N N . MET A 1 482 ? -5.594 -15.819 2.914 1.00 91.81 482 MET A N 1
ATOM 3971 C CA . MET A 1 482 ? -4.411 -15.235 2.258 1.00 91.81 482 MET A CA 1
ATOM 3972 C C . MET A 1 482 ? -4.651 -13.833 1.676 1.00 91.81 482 MET A C 1
ATOM 3974 O O . MET A 1 482 ? -3.740 -13.275 1.059 1.00 91.81 482 MET A O 1
ATOM 3978 N N . GLN A 1 483 ? -5.878 -13.310 1.757 1.00 94.81 483 GLN A N 1
ATOM 3979 C CA . GLN A 1 483 ? -6.292 -12.026 1.182 1.00 94.81 483 GLN A CA 1
ATOM 3980 C C . GLN A 1 483 ? -5.871 -11.873 -0.293 1.00 94.81 483 GLN A C 1
ATOM 3982 O O . GLN A 1 483 ? -5.272 -10.879 -0.721 1.00 94.81 483 GLN A O 1
ATOM 3987 N N . CYS A 1 484 ? -6.149 -12.899 -1.108 1.00 95.50 484 CYS A N 1
ATOM 3988 C CA . CYS A 1 484 ? -5.639 -13.032 -2.476 1.00 95.50 484 CYS A CA 1
ATOM 3989 C C . CYS A 1 484 ? -6.362 -12.112 -3.488 1.00 95.50 484 CYS A C 1
ATOM 3991 O O . CYS A 1 484 ? -7.038 -12.563 -4.417 1.00 95.50 484 CYS A O 1
ATOM 3993 N N . GLN A 1 485 ? -6.188 -10.795 -3.336 1.00 97.19 485 GLN A N 1
ATOM 3994 C CA . GLN A 1 485 ? -6.905 -9.742 -4.070 1.00 97.19 485 GLN A CA 1
ATOM 3995 C C . GLN A 1 485 ? -6.857 -9.890 -5.595 1.00 97.19 485 GLN A C 1
ATOM 3997 O O . GLN A 1 485 ? -7.852 -9.639 -6.270 1.00 97.19 485 GLN A O 1
ATOM 4002 N N . TRP A 1 486 ? -5.716 -10.296 -6.164 1.00 97.12 486 TRP A N 1
ATOM 4003 C CA . TRP A 1 486 ? -5.582 -10.395 -7.621 1.00 97.12 486 TRP A CA 1
ATOM 4004 C C . TRP A 1 486 ? -6.501 -11.465 -8.221 1.00 97.12 486 TRP A C 1
ATOM 4006 O O . TRP A 1 486 ? -6.988 -11.271 -9.334 1.00 97.12 486 TRP A O 1
ATOM 4016 N N . PHE A 1 487 ? -6.712 -12.580 -7.510 1.00 96.69 487 PHE A N 1
ATOM 4017 C CA . PHE A 1 487 ? -7.551 -13.685 -7.968 1.00 96.69 487 PHE A CA 1
ATOM 4018 C C . PHE A 1 487 ? -9.016 -13.279 -7.873 1.00 96.69 487 PHE A C 1
ATOM 4020 O O . PHE A 1 487 ? -9.734 -13.336 -8.867 1.00 96.69 487 PHE A O 1
ATOM 4027 N N . ILE A 1 488 ? -9.419 -12.783 -6.700 1.00 96.06 488 ILE A N 1
ATOM 4028 C CA . ILE A 1 488 ? -10.791 -12.355 -6.413 1.00 96.06 488 ILE A CA 1
ATOM 4029 C C . ILE A 1 488 ? -11.216 -11.239 -7.372 1.00 96.06 488 ILE A C 1
ATOM 4031 O O . ILE A 1 488 ? -12.316 -11.276 -7.916 1.00 96.06 488 ILE A O 1
ATOM 4035 N N . LEU A 1 489 ? -10.319 -10.289 -7.660 1.00 97.62 489 LEU A N 1
ATOM 4036 C CA . LEU A 1 489 ? -10.593 -9.210 -8.605 1.00 97.62 489 LEU A CA 1
ATOM 4037 C C . LEU A 1 489 ? -10.808 -9.727 -10.030 1.00 97.62 489 LEU A C 1
ATOM 4039 O O . LEU A 1 489 ? -11.746 -9.303 -10.698 1.00 97.62 489 LEU A O 1
ATOM 4043 N N . GLU A 1 490 ? -9.926 -10.595 -10.530 1.00 97.62 490 GLU A N 1
ATOM 4044 C CA . GLU A 1 490 ? -10.054 -11.112 -11.899 1.00 97.62 490 GLU A CA 1
ATOM 4045 C C . GLU A 1 490 ? -11.259 -12.051 -12.034 1.00 97.62 490 GLU A C 1
ATOM 4047 O O . GLU A 1 490 ? -11.897 -12.051 -13.084 1.00 97.62 490 GLU A O 1
ATOM 4052 N N . GLU A 1 491 ? -11.622 -12.776 -10.974 1.00 95.75 491 GLU A N 1
ATOM 4053 C CA . GLU A 1 491 ? -12.854 -13.560 -10.920 1.00 95.75 491 GLU A CA 1
ATOM 4054 C C . GLU A 1 491 ? -14.097 -12.653 -10.94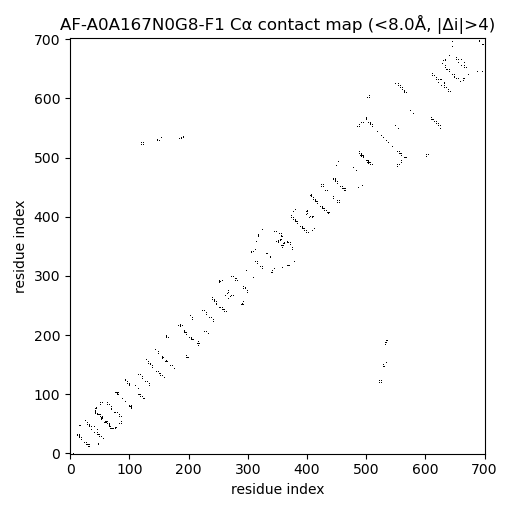5 1.00 95.75 491 GLU A C 1
ATOM 4056 O O . GLU A 1 491 ? -14.985 -12.864 -11.770 1.00 95.75 491 GLU A O 1
ATOM 4061 N N . GLY A 1 492 ? -14.137 -11.597 -10.123 1.00 95.50 492 GLY A N 1
ATOM 4062 C CA . GLY A 1 492 ? -15.233 -10.622 -10.120 1.00 95.50 492 GLY A CA 1
ATOM 4063 C C . GLY A 1 492 ? -15.407 -9.922 -11.472 1.00 95.50 492 GLY A C 1
ATOM 4064 O O . GLY A 1 492 ? -16.520 -9.803 -11.979 1.00 95.50 492 GLY A O 1
ATOM 4065 N N . LEU A 1 493 ? -14.302 -9.537 -12.119 1.00 97.06 493 LEU A N 1
ATOM 4066 C CA . LEU A 1 493 ? -14.321 -8.975 -13.475 1.00 97.06 493 LEU A CA 1
ATOM 4067 C C . LEU A 1 493 ? -14.787 -9.992 -14.531 1.00 97.06 493 LEU A C 1
ATOM 4069 O O . LEU A 1 493 ? -15.464 -9.608 -15.486 1.00 97.06 493 LEU A O 1
ATOM 4073 N N . ALA A 1 494 ? -14.437 -11.272 -14.382 1.00 95.75 494 ALA A N 1
ATOM 4074 C CA . ALA A 1 494 ? -14.888 -12.324 -15.288 1.00 95.75 494 ALA A CA 1
ATOM 4075 C C . ALA A 1 494 ? -16.397 -12.584 -15.153 1.00 95.75 494 ALA A C 1
ATOM 4077 O O . ALA A 1 494 ? -17.076 -12.698 -16.173 1.00 95.75 494 ALA A O 1
ATOM 4078 N N . TYR A 1 495 ? -16.935 -12.610 -13.928 1.00 93.00 495 TYR A N 1
ATOM 4079 C CA . TYR A 1 495 ? -18.382 -12.706 -13.704 1.00 93.00 495 TYR A CA 1
ATOM 4080 C C . TYR A 1 495 ? -19.128 -11.473 -14.200 1.00 93.00 495 TYR A C 1
ATOM 4082 O O . TYR A 1 495 ? -20.158 -11.624 -14.850 1.00 93.00 495 TYR A O 1
ATOM 4090 N N . LEU A 1 496 ? -18.576 -10.273 -13.991 1.00 91.81 496 LEU A N 1
ATOM 4091 C CA . LEU A 1 496 ? -19.159 -9.038 -14.514 1.00 91.81 496 LEU A CA 1
ATOM 4092 C C . LEU A 1 496 ? -19.283 -9.084 -16.044 1.00 91.81 496 LEU A C 1
ATOM 4094 O O . LEU A 1 496 ? -20.314 -8.709 -16.589 1.00 91.81 496 LEU A O 1
ATOM 4098 N N . LYS A 1 497 ? -18.258 -9.595 -16.741 1.00 92.56 497 LYS A N 1
ATOM 4099 C CA . LYS A 1 497 ? -18.284 -9.776 -18.202 1.00 92.56 497 LYS A CA 1
ATOM 4100 C C . LYS A 1 497 ? -19.297 -10.835 -18.660 1.00 92.56 497 LYS A C 1
ATOM 4102 O O . LYS A 1 497 ? -19.787 -10.744 -19.777 1.00 92.56 497 LYS A O 1
ATOM 4107 N N . LYS A 1 498 ? -19.582 -11.835 -17.823 1.00 90.19 498 LYS A N 1
ATOM 4108 C CA . LYS A 1 498 ? -20.627 -12.845 -18.049 1.00 90.19 498 LYS A CA 1
ATOM 4109 C C . LYS A 1 498 ? -22.023 -12.387 -17.599 1.00 90.19 498 LYS A C 1
ATOM 4111 O O . LYS A 1 498 ? -22.932 -13.205 -17.601 1.00 90.19 498 LYS A O 1
ATOM 4116 N N . GLU A 1 499 ? -22.173 -11.134 -17.161 1.00 88.88 499 GLU A N 1
ATOM 4117 C CA . GLU A 1 499 ? -23.431 -10.580 -16.632 1.00 88.88 499 GLU A CA 1
ATOM 4118 C C . GLU A 1 499 ? -23.963 -11.316 -15.386 1.00 88.88 499 GLU A C 1
ATOM 4120 O O . GLU A 1 499 ? -25.107 -11.144 -14.976 1.00 88.88 499 GLU A O 1
ATOM 4125 N N . ASN A 1 500 ? -23.105 -12.084 -14.705 1.00 87.12 500 ASN A N 1
ATOM 4126 C CA . ASN A 1 500 ? -23.421 -12.656 -13.401 1.00 87.12 500 ASN A CA 1
ATOM 4127 C C . ASN A 1 500 ? -23.106 -11.621 -12.313 1.00 87.12 500 ASN A C 1
ATOM 4129 O O . ASN A 1 500 ? -22.046 -11.645 -11.677 1.00 87.12 500 ASN A O 1
ATOM 4133 N N . TYR A 1 501 ? -24.021 -10.666 -12.138 1.00 86.62 501 TYR A N 1
ATOM 4134 C CA . TYR A 1 501 ? -23.830 -9.542 -11.220 1.00 86.62 501 TYR A CA 1
ATOM 4135 C C . TYR A 1 501 ? -23.748 -9.984 -9.754 1.00 86.62 501 TYR A C 1
ATOM 4137 O O . TYR A 1 501 ? -22.977 -9.392 -9.006 1.00 86.62 501 TYR A O 1
ATOM 4145 N N . ALA A 1 502 ? -24.446 -11.060 -9.372 1.00 83.44 502 ALA A N 1
ATOM 4146 C CA . ALA A 1 502 ? -24.422 -11.641 -8.026 1.00 83.44 502 ALA A CA 1
ATOM 4147 C C . ALA A 1 502 ? -22.994 -11.965 -7.575 1.00 83.44 502 ALA A C 1
ATOM 4149 O O . ALA A 1 502 ? -22.455 -11.381 -6.632 1.00 83.44 502 ALA A O 1
ATOM 4150 N N . LYS A 1 503 ? -22.343 -12.856 -8.334 1.00 86.56 503 LYS A N 1
ATOM 4151 C CA . LYS A 1 503 ? -20.989 -13.321 -8.040 1.00 86.56 503 LYS A CA 1
ATOM 4152 C C . LYS A 1 503 ? -19.971 -12.202 -8.237 1.00 86.56 503 LYS A C 1
ATOM 4154 O O . LYS A 1 503 ? -18.985 -12.141 -7.509 1.00 86.56 503 LYS A O 1
ATOM 4159 N N . ALA A 1 504 ? -20.192 -11.295 -9.191 1.00 90.62 504 ALA A N 1
ATOM 4160 C CA . ALA A 1 504 ? -19.325 -10.133 -9.371 1.00 90.62 504 ALA A CA 1
ATOM 4161 C C . ALA A 1 504 ? -19.329 -9.222 -8.130 1.00 90.62 504 ALA A C 1
ATOM 4163 O O . ALA A 1 504 ? -18.261 -8.898 -7.610 1.00 90.62 504 ALA A O 1
ATOM 4164 N N . ILE A 1 505 ? -20.516 -8.854 -7.636 1.00 90.81 505 ILE A N 1
ATOM 4165 C CA . ILE A 1 505 ? -20.695 -7.999 -6.455 1.00 90.81 505 ILE A CA 1
ATOM 4166 C C . ILE A 1 505 ? -20.092 -8.661 -5.216 1.00 90.81 505 ILE A C 1
ATOM 4168 O O . ILE A 1 505 ? -19.299 -8.021 -4.530 1.00 90.81 505 ILE A O 1
ATOM 4172 N N . ASP A 1 506 ? -20.372 -9.945 -4.979 1.00 89.94 506 ASP A N 1
ATOM 4173 C CA . ASP A 1 506 ? -19.808 -10.702 -3.853 1.00 89.94 506 ASP A CA 1
ATOM 4174 C C . ASP A 1 506 ? -18.264 -10.675 -3.856 1.00 89.94 506 ASP A C 1
ATOM 4176 O O . ASP A 1 506 ? -17.622 -10.422 -2.833 1.00 89.94 506 ASP A O 1
ATOM 4180 N N . ARG A 1 507 ? -17.630 -10.829 -5.029 1.00 93.62 507 ARG A N 1
ATOM 4181 C CA . ARG A 1 507 ? -16.164 -10.715 -5.161 1.00 93.62 507 ARG A CA 1
ATOM 4182 C C . ARG A 1 507 ? -15.655 -9.296 -4.902 1.00 93.62 507 ARG A C 1
ATOM 4184 O O . ARG A 1 507 ? -14.614 -9.145 -4.267 1.00 93.62 507 ARG A O 1
ATOM 4191 N N . PHE A 1 508 ? -16.347 -8.254 -5.360 1.00 96.00 508 PHE A N 1
ATOM 4192 C CA . PHE A 1 508 ? -15.918 -6.876 -5.092 1.00 96.00 508 PHE A CA 1
ATOM 4193 C C . PHE A 1 508 ? -16.128 -6.464 -3.628 1.00 96.00 508 PHE A C 1
ATOM 4195 O O . PHE A 1 508 ? -15.266 -5.782 -3.076 1.00 96.00 508 PHE A O 1
ATOM 4202 N N . LEU A 1 509 ? -17.201 -6.929 -2.982 1.00 94.06 509 LEU A N 1
ATOM 4203 C CA . LEU A 1 509 ? -17.429 -6.766 -1.542 1.00 94.06 509 LEU A CA 1
ATOM 4204 C C . LEU A 1 509 ? -16.367 -7.489 -0.716 1.00 94.06 509 LEU A C 1
ATOM 4206 O O . LEU A 1 509 ? -15.871 -6.930 0.252 1.00 94.06 509 LEU A O 1
ATOM 4210 N N . THR A 1 510 ? -15.955 -8.684 -1.145 1.00 94.44 510 THR A N 1
ATOM 4211 C CA . THR A 1 510 ? -14.830 -9.403 -0.526 1.00 94.44 510 THR A CA 1
ATOM 4212 C C . THR A 1 510 ? -13.532 -8.589 -0.592 1.00 94.44 510 THR A C 1
ATOM 4214 O O . THR A 1 510 ? -12.717 -8.622 0.322 1.00 94.44 510 THR A O 1
ATOM 4217 N N . ILE A 1 511 ? -13.304 -7.840 -1.677 1.00 96.38 511 ILE A N 1
ATOM 4218 C CA . ILE A 1 511 ? -12.142 -6.949 -1.737 1.00 96.38 511 ILE A CA 1
ATOM 4219 C C . ILE A 1 511 ? -12.314 -5.795 -0.755 1.00 96.38 511 ILE A C 1
ATOM 4221 O O . ILE A 1 511 ? -11.359 -5.519 -0.045 1.00 96.38 511 ILE A O 1
ATOM 4225 N N . ASP A 1 512 ? -13.479 -5.138 -0.694 1.00 95.12 512 ASP A N 1
ATOM 4226 C CA . ASP A 1 512 ? -13.720 -4.057 0.279 1.00 95.12 512 ASP A CA 1
ATOM 4227 C C . ASP A 1 512 ? -13.554 -4.535 1.726 1.00 95.12 512 ASP A C 1
ATOM 4229 O O . ASP A 1 512 ? -12.928 -3.825 2.512 1.00 95.12 512 ASP A O 1
ATOM 4233 N N . SER A 1 513 ? -13.996 -5.758 2.052 1.00 93.56 513 SER A N 1
ATOM 4234 C CA . SER A 1 513 ? -13.827 -6.323 3.392 1.00 93.56 513 SER A CA 1
ATOM 4235 C C . SER A 1 513 ? -12.359 -6.413 3.792 1.00 93.56 513 SER A C 1
ATOM 4237 O O . SER A 1 513 ? -12.039 -6.005 4.894 1.00 93.56 513 SER A O 1
ATOM 4239 N N . PHE A 1 514 ? -11.442 -6.784 2.890 1.00 95.69 514 PHE A N 1
ATOM 4240 C CA . PHE A 1 514 ? -10.009 -6.768 3.217 1.00 95.69 514 PHE A CA 1
ATOM 4241 C C . PHE A 1 514 ? -9.497 -5.378 3.617 1.00 95.69 514 PHE A C 1
ATOM 4243 O O . PHE A 1 514 ? -8.633 -5.275 4.478 1.00 95.69 514 PHE A O 1
ATOM 4250 N N . TYR A 1 515 ? -10.009 -4.301 3.009 1.00 94.94 515 TYR A N 1
ATOM 4251 C CA . TYR A 1 515 ? -9.621 -2.935 3.393 1.00 94.94 515 TYR A CA 1
ATOM 4252 C C . TYR A 1 515 ? -10.272 -2.486 4.702 1.00 94.94 515 TYR A C 1
ATOM 4254 O O . TYR A 1 515 ? -9.730 -1.595 5.353 1.00 94.94 515 TYR A O 1
ATOM 4262 N N . ASN A 1 516 ? -11.413 -3.067 5.078 1.00 91.81 516 ASN A N 1
ATOM 4263 C CA . ASN A 1 516 ? -11.976 -2.893 6.414 1.00 91.81 516 ASN A CA 1
ATOM 4264 C C . ASN A 1 516 ? -11.130 -3.664 7.434 1.00 91.81 516 ASN A C 1
ATOM 4266 O O . ASN A 1 516 ? -10.652 -3.042 8.369 1.00 91.81 516 ASN A O 1
ATOM 4270 N N . ASP A 1 517 ? -10.790 -4.928 7.162 1.00 91.31 517 ASP A N 1
ATOM 4271 C CA . ASP A 1 517 ? -9.925 -5.743 8.024 1.00 91.31 517 ASP A CA 1
ATOM 4272 C C . ASP A 1 517 ? -8.563 -5.069 8.267 1.00 91.31 517 ASP A C 1
ATOM 4274 O O . ASP A 1 517 ? -8.072 -5.044 9.392 1.00 91.31 517 ASP A O 1
ATOM 4278 N N . PHE A 1 518 ? -7.930 -4.497 7.231 1.00 92.56 518 PHE A N 1
ATOM 4279 C CA . PHE A 1 518 ? -6.677 -3.745 7.399 1.00 92.56 518 PHE A CA 1
ATOM 4280 C C . PHE A 1 518 ? -6.842 -2.573 8.358 1.00 92.56 518 PHE A C 1
ATOM 4282 O O . PHE A 1 518 ? -6.040 -2.426 9.277 1.00 92.56 518 PHE A O 1
ATOM 4289 N N . LYS A 1 519 ? -7.914 -1.799 8.173 1.00 89.94 519 LYS A N 1
ATOM 4290 C CA . LYS A 1 519 ? -8.207 -0.660 9.028 1.00 89.94 519 LYS A CA 1
ATOM 4291 C C . LYS A 1 519 ? -8.495 -1.101 10.461 1.00 89.94 519 LYS A C 1
ATOM 4293 O O . LYS A 1 519 ? -7.991 -0.493 11.392 1.00 89.94 519 LYS A O 1
ATOM 4298 N N . ASP A 1 520 ? -9.270 -2.157 10.658 1.00 87.38 520 ASP A N 1
ATOM 4299 C CA . ASP A 1 520 ? -9.650 -2.628 11.991 1.00 87.38 520 ASP A CA 1
ATOM 4300 C C . ASP A 1 520 ? -8.433 -3.164 12.763 1.00 87.38 520 ASP A C 1
ATOM 4302 O O . ASP A 1 520 ? -8.274 -2.889 13.955 1.00 87.38 520 ASP A O 1
ATOM 4306 N N . ASN A 1 521 ? -7.498 -3.816 12.061 1.00 89.06 521 ASN A N 1
ATOM 4307 C CA . ASN A 1 521 ? -6.223 -4.263 12.626 1.00 89.06 521 ASN A CA 1
ATOM 4308 C C . ASN A 1 521 ? -5.331 -3.105 13.123 1.00 89.06 521 ASN A C 1
ATOM 4310 O O . ASN A 1 521 ? -4.408 -3.347 13.902 1.00 89.06 521 ASN A O 1
ATOM 4314 N N . GLU A 1 522 ? -5.598 -1.854 12.728 1.00 91.38 522 GLU A N 1
ATOM 4315 C CA . GLU A 1 522 ? -4.895 -0.666 13.227 1.00 91.38 522 GLU A CA 1
ATOM 4316 C C . GLU A 1 522 ? -5.112 -0.459 14.736 1.00 91.38 522 GLU A C 1
ATOM 4318 O O . GLU A 1 522 ? -4.211 0.018 15.428 1.00 91.38 522 GLU A O 1
ATOM 4323 N N . PHE A 1 523 ? -6.286 -0.826 15.271 1.00 90.31 523 PHE A N 1
ATOM 4324 C CA . PHE A 1 523 ? -6.693 -0.434 16.624 1.00 90.31 523 PHE A CA 1
ATOM 4325 C C . PHE A 1 523 ? -5.716 -0.917 17.708 1.00 90.31 523 PHE A C 1
ATOM 4327 O O . PHE A 1 523 ? -5.277 -0.130 18.550 1.00 90.31 523 PHE A O 1
ATOM 4334 N N . GLY A 1 524 ? -5.303 -2.188 17.647 1.00 87.50 524 GLY A N 1
ATOM 4335 C CA . GLY A 1 524 ? -4.333 -2.762 18.588 1.00 87.50 524 GLY A CA 1
ATOM 4336 C C . GLY A 1 524 ? -2.912 -2.203 18.438 1.00 87.50 524 GLY A C 1
ATOM 4337 O O . GLY A 1 524 ? -2.093 -2.326 19.347 1.00 87.50 524 GLY A O 1
ATOM 4338 N N . ILE A 1 525 ? -2.606 -1.554 17.310 1.00 92.88 525 ILE A N 1
ATOM 4339 C CA . ILE A 1 525 ? -1.273 -1.014 17.027 1.00 92.88 525 ILE A CA 1
ATOM 4340 C C . ILE A 1 525 ? -1.044 0.313 17.764 1.00 92.88 525 ILE A C 1
ATOM 4342 O O . ILE A 1 525 ? 0.097 0.624 18.109 1.00 92.88 525 ILE A O 1
ATOM 4346 N N . HIS A 1 526 ? -2.104 1.073 18.069 1.00 93.75 526 HIS A N 1
ATOM 4347 C CA . HIS A 1 526 ? -1.998 2.355 18.774 1.00 93.75 526 HIS A CA 1
ATOM 4348 C C . HIS A 1 526 ? -1.262 2.230 20.111 1.00 93.75 526 HIS A C 1
ATOM 4350 O O . HIS A 1 526 ? -0.301 2.955 20.354 1.00 93.75 526 HIS A O 1
ATOM 4356 N N . SER A 1 527 ? -1.685 1.307 20.975 1.00 90.81 527 SER A N 1
ATOM 4357 C CA . SER A 1 527 ? -1.034 1.072 22.268 1.00 90.81 527 SER A CA 1
ATOM 4358 C C . SER A 1 527 ? 0.321 0.384 22.095 1.00 90.81 527 SER A C 1
ATOM 4360 O O . SER A 1 527 ? 1.303 0.791 22.717 1.00 90.81 527 SER A O 1
ATOM 4362 N N . TYR A 1 528 ? 0.403 -0.602 21.197 1.00 92.81 528 TYR A N 1
ATOM 4363 C CA . TYR A 1 528 ? 1.626 -1.359 20.941 1.00 92.81 528 TYR A CA 1
ATOM 4364 C C . TYR A 1 528 ? 2.800 -0.464 20.527 1.00 92.81 528 TYR A C 1
ATOM 4366 O O . TYR A 1 528 ? 3.883 -0.554 21.103 1.00 92.81 528 TYR A O 1
ATOM 4374 N N . CYS A 1 529 ? 2.600 0.430 19.556 1.00 94.75 529 CYS A N 1
ATOM 4375 C CA . CYS A 1 529 ? 3.664 1.299 19.059 1.00 94.75 529 CYS A CA 1
ATOM 4376 C C . CYS A 1 529 ? 4.138 2.326 20.091 1.00 94.75 529 CYS A C 1
ATOM 4378 O O . CYS A 1 529 ? 5.315 2.682 20.077 1.00 94.75 529 CYS A O 1
ATOM 4380 N N . LEU A 1 530 ? 3.247 2.783 20.976 1.00 92.12 530 LEU A N 1
ATOM 4381 C CA . LEU A 1 530 ? 3.596 3.692 22.071 1.00 92.12 530 LEU A CA 1
ATOM 4382 C C . LEU A 1 530 ? 4.345 2.985 23.201 1.00 92.12 530 LEU A C 1
ATOM 4384 O O . LEU A 1 530 ? 5.134 3.623 23.881 1.00 92.12 530 LEU A O 1
ATOM 4388 N N . HIS A 1 531 ? 4.116 1.685 23.388 1.00 89.00 531 HIS A N 1
ATOM 4389 C CA . HIS A 1 531 ? 4.840 0.873 24.363 1.00 89.00 531 HIS A CA 1
ATOM 4390 C C . HIS A 1 531 ? 6.188 0.357 23.822 1.00 89.00 531 HIS A C 1
ATOM 4392 O O . HIS A 1 531 ? 7.137 0.187 24.577 1.00 89.00 531 HIS A O 1
ATOM 4398 N N . LYS A 1 532 ? 6.285 0.090 22.513 1.00 90.25 532 LYS A N 1
ATOM 4399 C CA . LYS A 1 532 ? 7.513 -0.373 21.833 1.00 90.25 532 LYS A CA 1
ATOM 4400 C C . LYS A 1 532 ? 8.320 0.744 21.173 1.00 90.25 532 LYS A C 1
ATOM 4402 O O . LYS A 1 532 ? 9.210 0.456 20.382 1.00 90.25 532 LYS A O 1
ATOM 4407 N N . ASN A 1 533 ? 7.948 1.999 21.408 1.00 91.88 533 ASN A N 1
ATOM 4408 C CA . ASN A 1 533 ? 8.631 3.198 20.927 1.00 91.88 533 ASN A CA 1
ATOM 4409 C C . ASN A 1 533 ? 8.945 3.223 19.419 1.00 91.88 533 ASN A C 1
ATOM 4411 O O . ASN A 1 533 ? 9.841 3.930 18.973 1.00 91.88 533 ASN A O 1
ATOM 4415 N N . THR A 1 534 ? 8.167 2.530 18.583 1.00 93.94 534 THR A N 1
ATOM 4416 C CA . THR A 1 534 ? 8.366 2.487 17.119 1.00 93.94 534 THR A CA 1
ATOM 4417 C C . THR A 1 534 ? 7.688 3.674 16.424 1.00 93.94 534 THR A C 1
ATOM 4419 O O . THR A 1 534 ? 6.917 3.530 15.473 1.00 93.94 534 THR A O 1
ATOM 4422 N N . LEU A 1 535 ? 7.969 4.885 16.910 1.00 95.94 535 LEU A N 1
ATOM 4423 C CA . LEU A 1 535 ? 7.175 6.097 16.661 1.00 95.94 535 LEU A CA 1
ATOM 4424 C C . LEU A 1 535 ? 7.211 6.557 15.203 1.00 95.94 535 LEU A C 1
ATOM 4426 O O . LEU A 1 535 ? 6.178 6.882 14.612 1.00 95.94 535 LEU A O 1
ATOM 4430 N N . ARG A 1 536 ? 8.400 6.528 14.591 1.00 96.31 536 ARG A N 1
ATOM 4431 C CA . ARG A 1 536 ? 8.592 6.890 13.177 1.00 96.31 536 ARG A CA 1
ATOM 4432 C C . ARG A 1 536 ? 7.779 5.974 12.266 1.00 96.31 536 ARG A C 1
ATOM 4434 O O . ARG A 1 536 ? 7.174 6.435 11.297 1.00 96.31 536 ARG A O 1
ATOM 4441 N N . THR A 1 537 ? 7.749 4.681 12.582 1.00 96.62 537 THR A N 1
ATOM 4442 C CA . THR A 1 537 ? 6.955 3.679 11.860 1.00 96.62 537 THR A CA 1
ATOM 4443 C C . THR A 1 537 ? 5.468 3.864 12.124 1.00 96.62 537 THR A C 1
ATOM 4445 O O . THR A 1 537 ? 4.694 3.836 11.175 1.00 96.62 537 THR A O 1
ATOM 4448 N N . TYR A 1 538 ? 5.072 4.140 13.366 1.00 97.25 538 TYR A N 1
ATOM 4449 C CA . TYR A 1 538 ? 3.681 4.378 13.741 1.00 97.25 538 TYR A CA 1
ATOM 4450 C C . TYR A 1 538 ? 3.065 5.559 12.985 1.00 97.25 538 TYR A C 1
ATOM 4452 O O . TYR A 1 538 ? 2.041 5.413 12.326 1.00 97.25 538 TYR A O 1
ATOM 4460 N N . VAL A 1 539 ? 3.735 6.712 12.963 1.00 96.62 539 VAL A N 1
ATOM 4461 C CA . VAL A 1 539 ? 3.256 7.882 12.210 1.00 96.62 539 VAL A CA 1
ATOM 4462 C C . VAL A 1 539 ? 3.183 7.596 10.704 1.00 96.62 539 VAL A C 1
ATOM 4464 O O . VAL A 1 539 ? 2.254 8.047 10.030 1.00 96.62 539 VAL A O 1
ATOM 4467 N N . LYS A 1 540 ? 4.145 6.842 10.150 1.00 96.06 540 LYS A N 1
ATOM 4468 C CA . LYS A 1 540 ? 4.105 6.408 8.742 1.00 96.06 540 LYS A CA 1
ATOM 4469 C C . LYS A 1 540 ? 2.939 5.454 8.476 1.00 96.06 540 LYS A C 1
ATOM 4471 O O . LYS A 1 540 ? 2.304 5.590 7.433 1.00 96.06 540 LYS A O 1
ATOM 4476 N N . LEU A 1 541 ? 2.652 4.538 9.401 1.00 95.75 541 LEU A N 1
ATOM 4477 C CA . LEU A 1 541 ? 1.528 3.609 9.330 1.00 95.75 541 LEU A CA 1
ATOM 4478 C C . LEU A 1 541 ? 0.200 4.369 9.302 1.00 95.75 541 LEU A C 1
ATOM 4480 O O . LEU A 1 541 ? -0.560 4.165 8.368 1.00 95.75 541 LEU A O 1
ATOM 4484 N N . LEU A 1 542 ? -0.036 5.306 10.228 1.00 95.25 542 LEU A N 1
ATOM 4485 C CA . LEU A 1 542 ? -1.273 6.106 10.256 1.00 95.25 542 LEU A CA 1
ATOM 4486 C C . LEU A 1 542 ? -1.506 6.852 8.930 1.00 95.25 542 LEU A C 1
ATOM 4488 O O . LEU A 1 542 ? -2.599 6.826 8.367 1.00 95.25 542 LEU A O 1
ATOM 4492 N N . LYS A 1 543 ? -0.449 7.467 8.379 1.00 93.75 543 LYS A N 1
ATOM 4493 C CA . LYS A 1 543 ? -0.508 8.143 7.071 1.00 93.75 543 LYS A CA 1
ATOM 4494 C C . LYS A 1 543 ? -0.767 7.169 5.917 1.00 93.75 543 LYS A C 1
ATOM 4496 O O . LYS A 1 543 ? -1.406 7.540 4.934 1.00 93.75 543 LYS A O 1
ATOM 4501 N N . TRP A 1 544 ? -0.235 5.951 5.997 1.00 94.00 544 TRP A N 1
ATOM 4502 C CA . TRP A 1 544 ? -0.470 4.909 5.000 1.00 94.00 544 TRP A CA 1
ATOM 4503 C C . TRP A 1 544 ? -1.911 4.388 5.064 1.00 94.00 544 TRP A C 1
ATOM 4505 O O . TRP A 1 544 ? -2.558 4.330 4.016 1.00 94.00 544 TRP A O 1
ATOM 4515 N N . GLU A 1 545 ? -2.426 4.123 6.267 1.00 92.62 545 GLU A N 1
ATOM 4516 C CA . GLU A 1 545 ? -3.810 3.719 6.564 1.00 92.62 545 GLU A CA 1
ATOM 4517 C C . GLU A 1 545 ? -4.832 4.684 5.945 1.00 92.62 545 GLU A C 1
ATOM 4519 O O . GLU A 1 545 ? -5.731 4.276 5.201 1.00 92.62 545 GLU A O 1
ATOM 4524 N N . ASP A 1 546 ? -4.605 5.994 6.098 1.00 91.81 546 ASP A N 1
ATOM 4525 C CA . ASP A 1 546 ? -5.441 7.050 5.505 1.00 91.81 546 ASP A CA 1
ATOM 4526 C C . ASP A 1 546 ? -5.485 7.003 3.962 1.00 91.81 546 ASP A C 1
ATOM 4528 O O . ASP A 1 546 ? -6.354 7.602 3.318 1.00 91.81 546 ASP A O 1
ATOM 4532 N N . THR A 1 547 ? -4.559 6.270 3.337 1.00 93.00 547 THR A N 1
ATOM 4533 C CA . THR A 1 547 ? -4.439 6.122 1.883 1.00 93.00 547 THR A CA 1
ATOM 4534 C C . THR A 1 547 ? -4.643 4.701 1.369 1.00 93.00 547 THR A C 1
ATOM 4536 O O . THR A 1 547 ? -4.540 4.496 0.158 1.00 93.00 547 THR A O 1
ATOM 4539 N N . LEU A 1 548 ? -4.995 3.732 2.222 1.00 93.75 548 LEU A N 1
ATOM 4540 C CA . LEU A 1 548 ? -5.146 2.316 1.860 1.00 93.75 548 LEU A CA 1
ATOM 4541 C C . LEU A 1 548 ? -5.951 2.099 0.573 1.00 93.75 548 LEU A C 1
ATOM 4543 O O . LEU A 1 548 ? -5.525 1.412 -0.358 1.00 93.75 548 LEU A O 1
ATOM 4547 N N . ARG A 1 549 ? -7.106 2.759 0.478 1.00 95.44 549 ARG A N 1
ATOM 4548 C CA . ARG A 1 549 ? -8.035 2.648 -0.657 1.00 95.44 549 ARG A CA 1
ATOM 4549 C C . ARG A 1 549 ? -7.526 3.293 -1.959 1.00 95.44 549 ARG A C 1
ATOM 4551 O O . ARG A 1 549 ? -8.143 3.105 -3.004 1.00 95.44 549 ARG A O 1
ATOM 4558 N N . LYS A 1 550 ? -6.369 3.976 -1.961 1.00 95.75 550 LYS A N 1
ATOM 4559 C CA . LYS A 1 550 ? -5.654 4.364 -3.199 1.00 95.75 550 LYS A CA 1
ATOM 4560 C C . LYS A 1 550 ? -5.050 3.157 -3.921 1.00 95.75 550 LYS A C 1
ATOM 4562 O O . LYS A 1 550 ? -4.618 3.276 -5.069 1.00 95.75 550 LYS A O 1
ATOM 4567 N N . HIS A 1 551 ? -4.997 1.992 -3.273 1.00 96.62 551 HIS A N 1
ATOM 4568 C CA . HIS A 1 551 ? -4.397 0.808 -3.861 1.00 96.62 551 HIS A CA 1
ATOM 4569 C C . HIS A 1 551 ? -5.122 0.378 -5.161 1.00 96.62 551 HIS A C 1
ATOM 4571 O O . HIS A 1 551 ? -6.358 0.330 -5.203 1.00 96.62 551 HIS A O 1
ATOM 4577 N N . PRO A 1 552 ? -4.395 0.011 -6.241 1.00 97.12 552 PRO A N 1
ATOM 4578 C CA . PRO A 1 552 ? -5.005 -0.276 -7.542 1.00 97.12 552 PRO A CA 1
ATOM 4579 C C . PRO A 1 552 ? -6.043 -1.404 -7.554 1.00 97.12 552 PRO A C 1
ATOM 4581 O O . PRO A 1 552 ? -6.891 -1.425 -8.448 1.00 97.12 552 PRO A O 1
ATOM 4584 N N . TYR A 1 553 ? -5.974 -2.361 -6.621 1.00 97.31 553 TYR A N 1
ATOM 4585 C CA . TYR A 1 553 ? -6.996 -3.406 -6.510 1.00 97.31 553 TYR A CA 1
ATOM 4586 C C . TYR A 1 553 ? -8.317 -2.858 -5.974 1.00 97.31 553 TYR A C 1
ATOM 4588 O O . TYR A 1 553 ? -9.346 -3.165 -6.572 1.00 97.31 553 TYR A O 1
ATOM 4596 N N . TYR A 1 554 ? -8.289 -1.991 -4.955 1.00 97.69 554 TYR A N 1
ATOM 4597 C CA . TYR A 1 554 ? -9.491 -1.320 -4.462 1.00 97.69 554 TYR A CA 1
ATOM 4598 C C . TYR A 1 554 ? -10.152 -0.490 -5.557 1.00 97.69 554 TYR A C 1
ATOM 4600 O O . TYR A 1 554 ? -11.322 -0.689 -5.860 1.00 97.69 554 TYR A O 1
ATOM 4608 N N . ILE A 1 555 ? -9.382 0.380 -6.222 1.00 97.81 555 ILE A N 1
ATOM 4609 C CA . ILE A 1 555 ? -9.903 1.259 -7.280 1.00 97.81 555 ILE A CA 1
ATOM 4610 C C . ILE A 1 555 ? -10.601 0.440 -8.374 1.00 97.81 555 ILE A C 1
ATOM 4612 O O . ILE A 1 555 ? -11.679 0.805 -8.839 1.00 97.81 555 ILE A O 1
ATOM 4616 N N . LYS A 1 556 ? -10.008 -0.683 -8.795 1.00 97.94 556 LYS A N 1
ATOM 4617 C CA . LYS A 1 556 ? -10.612 -1.561 -9.807 1.00 97.94 556 LYS A CA 1
ATOM 4618 C C . LYS A 1 556 ? -11.849 -2.290 -9.289 1.00 97.94 556 LYS A C 1
ATOM 4620 O O . LYS A 1 556 ? -12.807 -2.414 -10.046 1.00 97.94 556 LYS A O 1
ATOM 4625 N N . ALA A 1 557 ? -11.828 -2.755 -8.042 1.00 98.00 557 ALA A N 1
ATOM 4626 C CA . ALA A 1 557 ? -12.962 -3.423 -7.419 1.00 98.00 557 ALA A CA 1
ATOM 4627 C C . ALA A 1 557 ? -14.147 -2.469 -7.240 1.00 98.00 557 ALA A C 1
ATOM 4629 O O . ALA A 1 557 ? -15.242 -2.797 -7.673 1.00 98.00 557 ALA A O 1
ATOM 4630 N N . ALA A 1 558 ? -13.919 -1.260 -6.721 1.00 98.12 558 ALA A N 1
ATOM 4631 C CA . ALA A 1 558 ? -14.941 -0.231 -6.552 1.00 98.12 558 ALA A CA 1
ATOM 4632 C C . ALA A 1 558 ? -15.581 0.158 -7.891 1.00 98.12 558 ALA A C 1
ATOM 4634 O O . ALA A 1 558 ? -16.802 0.166 -8.019 1.00 98.12 558 ALA A O 1
ATOM 4635 N N . LYS A 1 559 ? -14.769 0.386 -8.932 1.00 98.12 559 LYS A N 1
ATOM 4636 C CA . LYS A 1 559 ? -15.280 0.621 -10.293 1.00 98.12 559 LYS A CA 1
ATOM 4637 C C . LYS A 1 559 ? -16.103 -0.559 -10.814 1.00 98.12 559 LYS A C 1
ATOM 4639 O O . LYS A 1 559 ? -17.132 -0.348 -11.448 1.00 98.12 559 LYS A O 1
ATOM 4644 N N . GLY A 1 560 ? -15.646 -1.787 -10.571 1.00 97.56 560 GLY A N 1
ATOM 4645 C CA . GLY A 1 560 ? -16.365 -3.009 -10.930 1.00 97.56 560 GLY A CA 1
ATOM 4646 C C . GLY A 1 560 ? -17.708 -3.137 -10.207 1.00 97.56 560 GLY A C 1
ATOM 4647 O O . GLY A 1 560 ? -18.713 -3.408 -10.856 1.00 97.56 560 GLY A O 1
ATOM 4648 N N . ALA A 1 561 ? -17.736 -2.866 -8.901 1.00 96.94 561 ALA A N 1
ATOM 4649 C CA . ALA A 1 561 ? -18.935 -2.888 -8.071 1.00 96.94 561 ALA A CA 1
ATOM 4650 C C . ALA A 1 561 ? -19.958 -1.848 -8.534 1.00 96.94 561 ALA A C 1
ATOM 4652 O O . ALA A 1 561 ? -21.111 -2.197 -8.762 1.00 96.94 561 ALA A O 1
ATOM 4653 N N . ILE A 1 562 ? -19.535 -0.597 -8.760 1.00 97.75 562 ILE A N 1
ATOM 4654 C CA . ILE A 1 562 ? -20.426 0.467 -9.250 1.00 97.75 562 ILE A CA 1
ATOM 4655 C C . ILE A 1 562 ? -21.035 0.073 -10.601 1.00 97.75 562 ILE A C 1
ATOM 4657 O O . ILE A 1 562 ? -22.243 0.192 -10.783 1.00 97.75 562 ILE A O 1
ATOM 4661 N N . LYS A 1 563 ? -20.230 -0.463 -11.532 1.00 97.00 563 LYS A N 1
ATOM 4662 C CA . LYS A 1 563 ? -20.733 -0.967 -12.822 1.00 97.00 563 LYS A CA 1
ATOM 4663 C C . LYS A 1 563 ? -21.739 -2.107 -12.644 1.00 97.00 563 LYS A C 1
ATOM 4665 O O . LYS A 1 563 ? -22.759 -2.111 -13.325 1.00 97.00 563 LYS A O 1
ATOM 4670 N N . ALA A 1 564 ? -21.475 -3.045 -11.735 1.00 93.69 564 ALA A N 1
ATOM 4671 C CA . ALA A 1 564 ? -22.386 -4.149 -11.445 1.00 93.69 564 ALA A CA 1
ATOM 4672 C C . ALA A 1 564 ? -23.722 -3.654 -10.862 1.00 93.69 564 ALA A C 1
ATOM 4674 O O . ALA A 1 564 ? -24.774 -4.078 -11.326 1.00 93.69 564 ALA A O 1
ATOM 4675 N N . TYR A 1 565 ? -23.697 -2.710 -9.915 1.00 94.31 565 TYR A N 1
ATOM 4676 C CA . TYR A 1 565 ? -24.910 -2.122 -9.339 1.00 94.31 565 TYR A CA 1
ATOM 4677 C C . TYR A 1 565 ? -25.696 -1.264 -10.338 1.00 94.31 565 TYR A C 1
ATOM 4679 O O . TYR A 1 565 ? -26.921 -1.331 -10.361 1.00 94.31 565 TYR A O 1
ATOM 4687 N N . LEU A 1 566 ? -25.022 -0.497 -11.201 1.00 93.06 566 LEU A N 1
ATOM 4688 C CA . LEU A 1 566 ? -25.677 0.233 -12.294 1.00 93.06 566 LEU A CA 1
ATOM 4689 C C . LEU A 1 566 ? -26.356 -0.723 -13.286 1.00 93.06 566 LEU A C 1
ATOM 4691 O O . LEU A 1 566 ? -27.461 -0.445 -13.757 1.00 93.06 566 LEU A O 1
ATOM 4695 N N . ALA A 1 567 ? -25.720 -1.852 -13.601 1.00 90.44 567 ALA A N 1
ATOM 4696 C CA . ALA A 1 567 ? -26.323 -2.878 -14.446 1.00 90.44 567 ALA A CA 1
ATOM 4697 C C . ALA A 1 567 ? -27.523 -3.545 -13.752 1.00 90.44 567 ALA A C 1
ATOM 4699 O O . ALA A 1 567 ? -28.570 -3.714 -14.375 1.00 90.44 567 ALA A O 1
ATOM 4700 N N . LEU A 1 568 ? -27.408 -3.837 -12.453 1.00 86.50 568 LEU A N 1
ATOM 4701 C CA . LEU A 1 568 ? -28.491 -4.399 -11.647 1.00 86.50 568 LEU A CA 1
ATOM 4702 C C . LEU A 1 568 ? -29.704 -3.455 -11.565 1.00 86.50 568 LEU A C 1
ATOM 4704 O O . LEU A 1 568 ? -30.823 -3.903 -11.790 1.00 86.50 568 LEU A O 1
ATOM 4708 N N . ASP A 1 569 ? -29.490 -2.156 -11.332 1.00 88.88 569 ASP A N 1
ATOM 4709 C CA . ASP A 1 569 ? -30.543 -1.124 -11.353 1.00 88.88 569 ASP A CA 1
ATOM 4710 C C . ASP A 1 569 ? -31.263 -1.070 -12.710 1.00 88.88 569 ASP A C 1
ATOM 4712 O O . ASP A 1 569 ? -32.492 -1.021 -12.769 1.00 88.88 569 ASP A O 1
ATOM 4716 N N . ALA A 1 570 ? -30.509 -1.122 -13.813 1.00 86.75 570 ALA A N 1
ATOM 4717 C CA . ALA A 1 570 ? -31.091 -1.134 -15.153 1.00 86.75 570 ALA A CA 1
ATOM 4718 C C . ALA A 1 570 ? -31.922 -2.404 -15.394 1.00 86.75 570 ALA A C 1
ATOM 4720 O O . ALA A 1 570 ? -33.048 -2.320 -15.882 1.00 86.75 570 ALA A O 1
ATOM 4721 N N . ALA A 1 571 ? -31.400 -3.570 -15.003 1.00 81.00 571 ALA A N 1
ATOM 4722 C CA . ALA A 1 571 ? -32.109 -4.837 -15.123 1.00 81.00 571 ALA A CA 1
ATOM 4723 C C . ALA A 1 571 ? -33.394 -4.850 -14.277 1.00 81.00 571 ALA A C 1
ATOM 4725 O O . ALA A 1 571 ? -34.446 -5.260 -14.761 1.00 81.00 571 ALA A O 1
ATOM 4726 N N . GLN A 1 572 ? -33.353 -4.387 -13.023 1.00 80.44 572 GLN A N 1
ATOM 4727 C CA . GLN A 1 572 ? -34.532 -4.305 -12.148 1.00 80.44 572 GLN A CA 1
ATOM 4728 C C . GLN A 1 572 ? -35.640 -3.406 -12.725 1.00 80.44 572 GLN A C 1
ATOM 4730 O O . GLN A 1 572 ? -36.813 -3.731 -12.577 1.00 80.44 572 GLN A O 1
ATOM 4735 N N . LYS A 1 573 ? -35.289 -2.330 -13.440 1.00 78.88 573 LYS A N 1
ATOM 4736 C CA . LYS A 1 573 ? -36.263 -1.454 -14.121 1.00 78.88 573 LYS A CA 1
ATOM 4737 C C . LYS A 1 573 ? -36.882 -2.076 -15.378 1.00 78.88 573 LYS A C 1
ATOM 4739 O O . LYS A 1 573 ? -37.999 -1.712 -15.731 1.00 78.88 573 LYS A O 1
ATOM 4744 N N . LEU A 1 574 ? -36.166 -2.977 -16.055 1.00 70.12 574 LEU A N 1
ATOM 4745 C CA . LEU A 1 574 ? -36.634 -3.644 -17.276 1.00 70.12 574 LEU A CA 1
ATOM 4746 C C . LEU A 1 574 ? -37.588 -4.818 -16.989 1.00 70.12 574 LEU A C 1
ATOM 4748 O O . LEU A 1 574 ? -38.582 -4.955 -17.694 1.00 70.12 574 LEU A O 1
ATOM 4752 N N . ASP A 1 575 ? -37.339 -5.618 -15.943 1.00 59.28 575 ASP A N 1
ATOM 4753 C CA . ASP A 1 575 ? -38.210 -6.748 -15.559 1.00 59.28 575 ASP A CA 1
ATOM 4754 C C . ASP A 1 575 ? -39.014 -6.462 -14.279 1.00 59.28 575 ASP A C 1
ATOM 4756 O O . ASP A 1 575 ? -38.855 -7.137 -13.263 1.00 59.28 575 ASP A O 1
ATOM 4760 N N . ALA A 1 576 ? -39.935 -5.502 -14.315 1.00 55.81 576 ALA A N 1
ATOM 4761 C CA . ALA A 1 576 ? -40.858 -5.248 -13.201 1.00 55.81 576 ALA A CA 1
ATOM 4762 C C . ALA A 1 576 ? -41.940 -6.352 -13.004 1.00 55.81 576 ALA A C 1
ATOM 4764 O O . ALA A 1 576 ? -42.986 -6.084 -12.418 1.00 55.81 576 ALA A O 1
ATOM 4765 N N . THR A 1 577 ? -41.730 -7.581 -13.503 1.00 55.03 577 THR A N 1
ATOM 4766 C CA . THR A 1 577 ? -42.682 -8.713 -13.424 1.00 55.03 577 THR A CA 1
ATOM 4767 C C . THR A 1 577 ? -42.113 -9.891 -12.617 1.00 55.03 577 THR A C 1
ATOM 4769 O O . THR A 1 577 ? -40.924 -10.200 -12.714 1.00 55.03 577 THR A O 1
ATOM 4772 N N . GLU A 1 578 ? -42.961 -10.586 -11.841 1.00 49.06 578 GLU A N 1
ATOM 4773 C CA . GLU A 1 578 ? -42.577 -11.716 -10.961 1.00 49.06 578 GLU A CA 1
ATOM 4774 C C . GLU A 1 578 ? -41.870 -12.876 -11.701 1.00 49.06 578 GLU A C 1
ATOM 4776 O O . GLU A 1 578 ? -40.994 -13.539 -11.141 1.00 49.06 578 GLU A O 1
ATOM 4781 N N . GLU A 1 579 ? -42.172 -13.104 -12.984 1.00 48.00 579 GLU A N 1
ATOM 4782 C CA . GLU A 1 579 ? -41.534 -14.155 -13.795 1.00 48.00 579 GLU A CA 1
ATOM 4783 C C . GLU A 1 579 ? -40.075 -13.836 -14.178 1.00 48.00 579 GLU A C 1
ATOM 4785 O O . GLU A 1 579 ? -39.250 -14.749 -14.306 1.00 48.00 579 GLU A O 1
ATOM 4790 N N . GLY A 1 580 ? -39.724 -12.552 -14.323 1.00 52.31 580 GLY A N 1
ATOM 4791 C CA . GLY A 1 580 ? -38.355 -12.109 -14.607 1.00 52.31 580 GLY A CA 1
ATOM 4792 C C . GLY A 1 580 ? -37.421 -12.293 -13.408 1.00 52.31 580 GLY A C 1
ATOM 4793 O O . GLY A 1 580 ? -36.274 -12.719 -13.570 1.00 52.31 580 GLY A O 1
ATOM 4794 N N . ALA A 1 581 ? -37.935 -12.078 -12.193 1.00 48.31 581 ALA A N 1
ATOM 4795 C CA . ALA A 1 581 ? -37.214 -12.330 -10.945 1.00 48.31 581 ALA A CA 1
ATOM 4796 C C . ALA A 1 581 ? -36.884 -13.827 -10.759 1.00 48.31 581 ALA A C 1
ATOM 4798 O O . ALA A 1 581 ? -35.740 -14.181 -10.462 1.00 48.31 581 ALA A O 1
ATOM 4799 N N . ASN A 1 582 ? -37.838 -14.719 -11.050 1.00 44.94 582 ASN A N 1
ATOM 4800 C CA . ASN A 1 582 ? -37.646 -16.172 -10.955 1.00 44.94 582 ASN A CA 1
ATOM 4801 C C . ASN A 1 582 ? -36.686 -16.744 -12.020 1.00 44.94 582 ASN A C 1
ATOM 4803 O O . ASN A 1 582 ? -35.951 -17.697 -11.744 1.00 44.94 582 ASN A O 1
ATOM 4807 N N . ARG A 1 583 ? -36.614 -16.162 -13.230 1.00 51.59 583 ARG A N 1
ATOM 4808 C CA . ARG A 1 583 ? -35.597 -16.549 -14.237 1.00 51.59 583 ARG A CA 1
ATOM 4809 C C . ARG A 1 583 ? -34.173 -16.200 -13.799 1.00 51.59 583 ARG A C 1
ATOM 4811 O O . ARG A 1 583 ? -33.261 -16.991 -14.041 1.00 51.59 583 ARG A O 1
ATOM 4818 N N . ARG A 1 584 ? -33.977 -15.061 -13.122 1.00 54.69 584 ARG A N 1
ATOM 4819 C CA . ARG A 1 584 ? -32.666 -14.660 -12.578 1.00 54.69 584 ARG A CA 1
ATOM 4820 C C . ARG A 1 584 ? -32.196 -15.631 -11.505 1.00 54.69 584 ARG A C 1
ATOM 4822 O O . ARG A 1 584 ? -31.073 -16.118 -11.605 1.00 54.69 584 ARG A O 1
ATOM 4829 N N . LEU A 1 585 ? -33.073 -15.982 -10.562 1.00 45.31 585 LEU A N 1
ATOM 4830 C CA . LEU A 1 585 ? -32.789 -16.958 -9.507 1.00 45.31 585 LEU A CA 1
ATOM 4831 C C . LEU A 1 585 ? -32.315 -18.298 -10.102 1.00 45.31 585 LEU A C 1
ATOM 4833 O O . LEU A 1 585 ? -31.266 -18.816 -9.728 1.00 45.31 585 LEU A O 1
ATOM 4837 N N . ASN A 1 586 ? -33.011 -18.797 -11.129 1.00 43.28 586 ASN A N 1
ATOM 4838 C CA . ASN A 1 586 ? -32.668 -20.063 -11.785 1.00 43.28 586 ASN A CA 1
ATOM 4839 C C . ASN A 1 586 ? -31.356 -20.022 -12.593 1.00 43.28 586 ASN A C 1
ATOM 4841 O O . ASN A 1 586 ? -30.638 -21.020 -12.628 1.00 43.28 586 ASN A O 1
ATOM 4845 N N . SER A 1 587 ? -30.998 -18.883 -13.201 1.00 50.56 587 SER A N 1
ATOM 4846 C CA . SER A 1 587 ? -29.706 -18.724 -13.896 1.00 50.56 587 SER A CA 1
ATOM 4847 C C . SER A 1 587 ? -28.501 -18.632 -12.947 1.00 50.56 587 SER A C 1
ATOM 4849 O O . SER A 1 587 ? -27.398 -19.042 -13.306 1.00 50.56 587 SER A O 1
ATOM 4851 N N . VAL A 1 588 ? -28.705 -18.132 -11.722 1.00 48.03 588 VAL A N 1
ATOM 4852 C CA . VAL A 1 588 ? -27.665 -18.033 -10.683 1.00 48.03 588 VAL A CA 1
ATOM 4853 C C . VAL A 1 588 ? -27.396 -19.401 -10.042 1.00 48.03 588 VAL A C 1
ATOM 4855 O O . VAL A 1 588 ? -26.254 -19.698 -9.691 1.00 48.03 588 VAL A O 1
ATOM 4858 N N . LEU A 1 589 ? -28.419 -20.257 -9.958 1.00 44.59 589 LEU A N 1
ATOM 4859 C CA . LEU A 1 589 ? -28.361 -21.577 -9.320 1.00 44.59 589 LEU A CA 1
ATOM 4860 C C . LEU A 1 589 ? -27.718 -22.689 -10.179 1.00 44.59 589 LEU A C 1
ATOM 4862 O O . LEU A 1 589 ? -27.383 -23.739 -9.636 1.00 44.59 589 LEU A O 1
ATOM 4866 N N . GLN A 1 590 ? -27.529 -22.500 -11.493 1.00 43.44 590 GLN A N 1
ATOM 4867 C CA . GLN A 1 590 ? -27.131 -23.594 -12.404 1.00 43.44 590 GLN A CA 1
ATOM 4868 C C . GLN A 1 590 ? -25.629 -23.733 -12.724 1.00 43.44 590 GLN A C 1
ATOM 4870 O O . GLN A 1 590 ? -25.254 -24.676 -13.418 1.00 43.44 590 GLN A O 1
ATOM 4875 N N . GLU A 1 591 ? -24.736 -22.894 -12.190 1.00 44.62 591 GLU A N 1
ATOM 4876 C CA . GLU A 1 591 ? -23.286 -23.029 -12.435 1.00 44.62 591 GLU A CA 1
ATOM 4877 C C . GLU A 1 591 ? -22.466 -22.983 -11.135 1.00 44.62 591 GLU A C 1
ATOM 4879 O O . GLU A 1 591 ? -21.953 -21.930 -10.760 1.00 44.62 591 GLU A O 1
ATOM 4884 N N . ASP A 1 592 ? -22.389 -24.114 -10.426 1.00 40.97 592 ASP A N 1
ATOM 4885 C CA . ASP A 1 592 ? -21.230 -24.636 -9.664 1.00 40.97 592 ASP A CA 1
ATOM 4886 C C . ASP A 1 592 ? -21.738 -25.567 -8.538 1.00 40.97 592 ASP A C 1
ATOM 4888 O O . ASP A 1 592 ? -22.474 -25.152 -7.649 1.00 40.97 592 ASP A O 1
ATOM 4892 N N . GLY A 1 593 ? -21.337 -26.842 -8.565 1.00 40.00 593 GLY A N 1
ATOM 4893 C CA . GLY A 1 593 ? -21.764 -27.888 -7.621 1.00 40.00 593 GLY A CA 1
ATOM 4894 C C . GLY A 1 593 ? -21.152 -27.819 -6.212 1.00 40.00 593 GLY A C 1
ATOM 4895 O O . GLY A 1 593 ? -20.893 -28.868 -5.627 1.00 40.00 593 GLY A O 1
ATOM 4896 N N . GLU A 1 594 ? -20.894 -26.629 -5.663 1.00 40.94 594 GLU A N 1
ATOM 4897 C CA . GLU A 1 594 ? -20.498 -26.471 -4.255 1.00 40.94 594 GLU A CA 1
ATOM 4898 C C . GLU A 1 594 ? -21.720 -26.067 -3.409 1.00 40.94 594 GLU A C 1
ATOM 4900 O O . GLU A 1 594 ? -22.112 -24.906 -3.346 1.00 40.94 594 GLU A O 1
ATOM 4905 N N . LEU A 1 595 ? -22.335 -27.064 -2.765 1.00 33.31 595 LEU A N 1
ATOM 4906 C CA . LEU A 1 595 ? -23.361 -26.905 -1.729 1.00 33.31 595 LEU A CA 1
ATOM 4907 C C . LEU A 1 595 ? -22.704 -26.537 -0.385 1.00 33.31 595 LEU A C 1
ATOM 4909 O O . LEU A 1 595 ? -21.980 -27.367 0.160 1.00 33.31 595 LEU A O 1
ATOM 4913 N N . SER A 1 596 ? -22.982 -25.342 0.152 1.00 36.47 596 SER A N 1
ATOM 4914 C CA . SER A 1 596 ? -23.027 -25.019 1.603 1.00 36.47 596 SER A CA 1
ATOM 4915 C C . SER A 1 596 ? -23.227 -23.511 1.816 1.00 36.47 596 SER A C 1
ATOM 4917 O O . SER A 1 596 ? -22.483 -22.768 1.177 1.00 36.47 596 SER A O 1
ATOM 4919 N N . ASP A 1 597 ? -24.152 -23.085 2.695 1.00 41.16 597 ASP A N 1
ATOM 4920 C CA . ASP A 1 597 ? -24.373 -21.774 3.385 1.00 41.16 597 ASP A CA 1
ATOM 4921 C C . ASP A 1 597 ? -24.146 -20.427 2.649 1.00 41.16 597 ASP A C 1
ATOM 4923 O O . ASP A 1 597 ? -24.379 -19.348 3.191 1.00 41.16 597 ASP A O 1
ATOM 4927 N N . THR A 1 598 ? -23.667 -20.448 1.413 1.00 45.72 598 THR A N 1
ATOM 4928 C CA . THR A 1 598 ? -23.141 -19.305 0.655 1.00 45.72 598 THR A CA 1
ATOM 4929 C C . THR A 1 598 ? -24.040 -18.929 -0.509 1.00 45.72 598 THR A C 1
ATOM 4931 O O . THR A 1 598 ? -24.029 -17.766 -0.907 1.00 45.72 598 THR A O 1
ATOM 4934 N N . GLN A 1 599 ? -24.876 -19.859 -0.984 1.00 48.12 599 GLN A N 1
ATOM 4935 C CA . GLN A 1 599 ? -25.958 -19.544 -1.917 1.00 48.12 599 GLN A CA 1
ATOM 4936 C C . GLN A 1 599 ? -26.873 -18.460 -1.327 1.00 48.12 599 GLN A C 1
ATOM 4938 O O . GLN A 1 599 ? -27.150 -17.492 -2.023 1.00 48.12 599 GLN A O 1
ATOM 4943 N N . ASP A 1 600 ? -27.188 -18.531 -0.027 1.00 46.75 600 ASP A N 1
ATOM 4944 C CA . ASP A 1 600 ? -28.040 -17.551 0.669 1.00 46.75 600 ASP A CA 1
ATOM 4945 C C . ASP A 1 600 ? -27.418 -16.147 0.792 1.00 46.75 600 ASP A C 1
ATOM 4947 O O . ASP A 1 600 ? -28.130 -15.143 0.819 1.00 46.75 600 ASP A O 1
ATOM 4951 N N . LYS A 1 601 ? -26.081 -16.033 0.869 1.00 54.50 601 LYS A N 1
ATOM 4952 C CA . LYS A 1 601 ? -25.398 -14.723 0.885 1.00 54.50 601 LYS A CA 1
ATOM 4953 C C . LYS A 1 601 ? -25.258 -14.137 -0.520 1.00 54.50 601 LYS A C 1
ATOM 4955 O O . LYS A 1 601 ? -25.418 -12.932 -0.683 1.00 54.50 601 LYS A O 1
ATOM 4960 N N . GLU A 1 602 ? -24.967 -14.968 -1.522 1.00 56.84 602 GLU A N 1
ATOM 4961 C CA . GLU A 1 602 ? -24.790 -14.531 -2.914 1.00 56.84 602 GLU A CA 1
ATOM 4962 C C . GLU A 1 602 ? -26.117 -14.082 -3.558 1.00 56.84 602 GLU A C 1
ATOM 4964 O O . GLU A 1 602 ? -26.120 -13.109 -4.317 1.00 56.84 602 GLU A O 1
ATOM 4969 N N . THR A 1 603 ? -27.247 -14.717 -3.220 1.00 54.28 603 THR A N 1
ATOM 4970 C CA . THR A 1 603 ? -28.593 -14.296 -3.663 1.00 54.28 603 THR A CA 1
ATOM 4971 C C . THR A 1 603 ? -29.014 -12.962 -3.048 1.00 54.28 603 THR A C 1
ATOM 4973 O O . THR A 1 603 ? -29.505 -12.087 -3.767 1.00 54.28 603 THR A O 1
ATOM 4976 N N . LYS A 1 604 ? -28.707 -12.736 -1.763 1.00 61.66 604 LYS A N 1
ATOM 4977 C CA . LYS A 1 604 ? -29.057 -11.505 -1.031 1.00 61.66 604 LYS A CA 1
ATOM 4978 C C . LYS A 1 604 ? -28.542 -10.220 -1.695 1.00 61.66 604 LYS A C 1
ATOM 4980 O O . LYS A 1 604 ? -29.183 -9.177 -1.598 1.00 61.66 604 LYS A O 1
ATOM 4985 N N . TYR A 1 605 ? -27.398 -10.266 -2.383 1.00 62.31 605 TYR A N 1
ATOM 4986 C CA . TYR A 1 605 ? -26.841 -9.084 -3.057 1.00 62.31 605 TYR A CA 1
ATOM 4987 C C . TYR A 1 605 ? -27.568 -8.717 -4.359 1.00 62.31 605 TYR A C 1
ATOM 4989 O O . TYR A 1 605 ? -27.565 -7.551 -4.744 1.00 62.31 605 TYR A O 1
ATOM 4997 N N . VAL A 1 606 ? -28.207 -9.680 -5.031 1.00 60.03 606 VAL A N 1
ATOM 4998 C CA . VAL A 1 606 ? -29.045 -9.429 -6.224 1.00 60.03 606 VAL A CA 1
ATOM 4999 C C . VAL A 1 606 ? -30.432 -8.932 -5.827 1.00 60.03 606 VAL A C 1
ATOM 5001 O O . VAL A 1 606 ? -31.063 -8.181 -6.570 1.00 60.03 606 VAL A O 1
ATOM 5004 N N . GLU A 1 607 ? -30.882 -9.328 -4.639 1.00 66.19 607 GLU A N 1
ATOM 5005 C CA . GLU A 1 607 ? -32.156 -8.939 -4.034 1.00 66.19 607 GLU A CA 1
ATOM 5006 C C . GLU A 1 607 ? -32.139 -7.530 -3.424 1.00 66.19 607 GLU A C 1
ATOM 5008 O O . GLU A 1 607 ? -33.161 -7.084 -2.904 1.00 66.19 607 GLU A O 1
ATOM 5013 N N . THR A 1 608 ? -31.014 -6.799 -3.488 1.00 79.81 608 THR A N 1
ATOM 5014 C CA . THR A 1 608 ? -30.987 -5.407 -3.018 1.00 79.81 608 THR A CA 1
ATOM 5015 C C . THR A 1 608 ? -32.058 -4.589 -3.735 1.00 79.81 608 THR A C 1
ATOM 5017 O O . THR A 1 608 ? -32.096 -4.496 -4.963 1.00 79.81 608 THR A O 1
ATOM 5020 N N . THR A 1 609 ? -32.933 -3.967 -2.953 1.00 81.06 609 THR A N 1
ATOM 5021 C CA . THR A 1 609 ? -33.959 -3.045 -3.450 1.00 81.06 609 THR A CA 1
ATOM 5022 C C . THR A 1 609 ? -33.393 -1.647 -3.695 1.00 81.06 609 THR A C 1
ATOM 5024 O O . THR A 1 609 ? -34.088 -0.781 -4.222 1.00 81.06 609 THR A O 1
ATOM 5027 N N . THR A 1 610 ? -32.140 -1.396 -3.296 1.00 88.44 610 THR A N 1
ATOM 5028 C CA . THR A 1 610 ? -31.487 -0.082 -3.356 1.00 88.44 610 THR A CA 1
ATOM 5029 C C . THR A 1 610 ? -30.095 -0.147 -4.003 1.00 88.44 610 THR A C 1
ATOM 5031 O O . THR A 1 610 ? -29.124 0.338 -3.415 1.00 88.44 610 THR A O 1
ATOM 5034 N N . PRO A 1 611 ? -29.958 -0.681 -5.234 1.00 89.69 611 PRO A N 1
ATOM 5035 C CA . PRO A 1 611 ? -28.654 -0.859 -5.884 1.00 89.69 611 PRO A CA 1
ATOM 5036 C C . PRO A 1 611 ? -27.863 0.449 -6.027 1.00 89.69 611 PRO A C 1
ATOM 5038 O O . PRO A 1 611 ? -26.640 0.461 -5.905 1.00 89.69 611 PRO A O 1
ATOM 5041 N N . LEU A 1 612 ? -28.545 1.580 -6.241 1.00 93.00 612 LEU A N 1
ATOM 5042 C CA . LEU A 1 612 ? -27.888 2.885 -6.340 1.00 93.00 612 LEU A CA 1
ATOM 5043 C C . LEU A 1 612 ? -27.349 3.389 -4.991 1.00 93.00 612 LEU A C 1
ATOM 5045 O O . LEU A 1 612 ? -26.356 4.108 -4.991 1.00 93.00 612 LEU A O 1
ATOM 5049 N N . GLU A 1 613 ? -27.960 3.026 -3.855 1.00 94.00 613 GLU A N 1
ATOM 5050 C CA . GLU A 1 613 ? -27.398 3.340 -2.527 1.00 94.00 613 GLU A CA 1
ATOM 5051 C C . GLU A 1 613 ? -26.163 2.485 -2.240 1.00 94.00 613 GLU A C 1
ATOM 5053 O O . GLU A 1 613 ? -25.157 2.977 -1.731 1.00 94.00 613 GLU A O 1
ATOM 5058 N N . ASP A 1 614 ? -26.196 1.212 -2.632 1.00 93.00 614 ASP A N 1
ATOM 5059 C CA . ASP A 1 614 ? -25.044 0.328 -2.479 1.00 93.00 614 ASP A CA 1
ATOM 5060 C C . ASP A 1 614 ? -23.875 0.744 -3.385 1.00 93.00 614 ASP A C 1
ATOM 5062 O O . ASP A 1 614 ? -22.716 0.676 -2.971 1.00 93.00 614 ASP A O 1
ATOM 5066 N N . ALA A 1 615 ? -24.156 1.279 -4.578 1.00 95.69 615 ALA A N 1
ATOM 5067 C CA . ALA A 1 615 ? -23.139 1.885 -5.435 1.00 95.69 615 ALA A CA 1
ATOM 5068 C C . ALA A 1 615 ? -22.453 3.094 -4.770 1.00 95.69 615 ALA A C 1
ATOM 5070 O O . ALA A 1 615 ? -21.240 3.267 -4.923 1.00 95.69 615 ALA A O 1
ATOM 5071 N N . LEU A 1 616 ? -23.190 3.913 -4.005 1.00 96.00 616 LEU A N 1
ATOM 5072 C CA . LEU A 1 616 ? -22.628 5.082 -3.318 1.00 96.00 616 LEU A CA 1
ATOM 5073 C C . LEU A 1 616 ? -21.592 4.702 -2.254 1.00 96.00 616 LEU A C 1
ATOM 5075 O O . LEU A 1 616 ? -20.578 5.392 -2.132 1.00 96.00 616 LEU A O 1
ATOM 5079 N N . LYS A 1 617 ? -21.768 3.558 -1.579 1.00 94.69 617 LYS A N 1
ATOM 5080 C CA . LYS A 1 617 ? -20.791 3.028 -0.606 1.00 94.69 617 LYS A CA 1
ATOM 5081 C C . LYS A 1 617 ? -19.403 2.809 -1.222 1.00 94.69 617 LYS A C 1
ATOM 5083 O O . LYS A 1 617 ? -18.399 2.949 -0.530 1.00 94.69 617 LYS A O 1
ATOM 5088 N N . PHE A 1 618 ? -19.335 2.515 -2.523 1.00 96.50 618 PHE A N 1
ATOM 5089 C CA . PHE A 1 618 ? -18.081 2.409 -3.279 1.00 96.50 618 PHE A CA 1
ATOM 5090 C C . PHE A 1 618 ? -17.674 3.721 -3.957 1.00 96.50 618 PHE A C 1
ATOM 5092 O O . PHE A 1 618 ? -16.480 4.003 -4.084 1.00 96.50 618 PHE A O 1
ATOM 5099 N N . LEU A 1 619 ? -18.644 4.523 -4.406 1.00 96.94 619 LEU A N 1
ATOM 5100 C CA . LEU A 1 619 ? -18.378 5.779 -5.100 1.00 96.94 619 LEU A CA 1
ATOM 5101 C C . LEU A 1 619 ? -17.730 6.817 -4.181 1.00 96.94 619 LEU A C 1
ATOM 5103 O O . LEU A 1 619 ? -16.763 7.455 -4.591 1.00 96.94 619 LEU A O 1
ATOM 5107 N N . GLU A 1 620 ? -18.224 6.986 -2.954 1.00 94.31 620 GLU A N 1
ATOM 5108 C CA . GLU A 1 620 ? -17.709 8.020 -2.051 1.00 94.31 620 GLU A CA 1
ATOM 5109 C C . GLU A 1 620 ? -16.225 7.817 -1.702 1.00 94.31 620 GLU A C 1
ATOM 5111 O O . GLU A 1 620 ? -15.447 8.765 -1.872 1.00 94.31 620 GLU A O 1
ATOM 5116 N N . PRO A 1 621 ? -15.762 6.617 -1.283 1.00 93.94 621 PRO A N 1
ATOM 5117 C CA . PRO A 1 621 ? -14.335 6.388 -1.090 1.00 93.94 621 PRO A CA 1
ATOM 5118 C C . PRO A 1 621 ? -13.546 6.559 -2.389 1.00 93.94 621 PRO A C 1
ATOM 5120 O O . PRO A 1 621 ? -12.463 7.141 -2.361 1.00 93.94 621 PRO A O 1
ATOM 5123 N N . LEU A 1 622 ? -14.087 6.113 -3.531 1.00 95.25 622 LEU A N 1
ATOM 5124 C CA . LEU A 1 622 ? -13.429 6.236 -4.833 1.00 95.25 622 LEU A CA 1
ATOM 5125 C C . LEU A 1 622 ? -13.196 7.705 -5.227 1.00 95.25 622 LEU A C 1
ATOM 5127 O O . LEU A 1 622 ? -12.106 8.041 -5.687 1.00 95.25 622 LEU A O 1
ATOM 5131 N N . GLN A 1 623 ? -14.174 8.587 -5.006 1.00 95.06 623 GLN A N 1
ATOM 5132 C CA . GLN A 1 623 ? -14.050 10.025 -5.271 1.00 95.06 623 GLN A CA 1
ATOM 5133 C C . GLN A 1 623 ? -13.018 10.705 -4.363 1.00 95.06 623 GLN A C 1
ATOM 5135 O O . GLN A 1 623 ? -12.349 11.635 -4.804 1.00 95.06 623 GLN A O 1
ATOM 5140 N N . ARG A 1 624 ? -12.840 10.224 -3.125 1.00 93.75 624 ARG A N 1
ATOM 5141 C CA . ARG A 1 624 ? -11.804 10.730 -2.206 1.00 93.75 624 ARG A CA 1
ATOM 5142 C C . ARG A 1 624 ? -10.399 10.271 -2.598 1.00 93.75 624 ARG A C 1
ATOM 5144 O O . ARG A 1 624 ? -9.455 11.049 -2.513 1.00 93.75 624 ARG A O 1
ATOM 5151 N N . VAL A 1 625 ? -10.245 9.009 -3.002 1.00 93.94 625 VAL A N 1
ATOM 5152 C CA . VAL A 1 625 ? -8.921 8.393 -3.221 1.00 93.94 625 VAL A CA 1
ATOM 5153 C C . VAL A 1 625 ? -8.423 8.468 -4.662 1.00 93.94 625 VAL A C 1
ATOM 5155 O O . VAL A 1 625 ? -7.218 8.375 -4.886 1.00 93.94 625 VAL A O 1
ATOM 5158 N N . ALA A 1 626 ? -9.320 8.642 -5.633 1.00 94.81 626 ALA A N 1
ATOM 5159 C CA . ALA A 1 626 ? -8.991 8.736 -7.051 1.00 94.81 626 ALA A CA 1
ATOM 5160 C C . ALA A 1 626 ? -9.742 9.886 -7.764 1.00 94.81 626 ALA A C 1
ATOM 5162 O O . ALA A 1 626 ? -10.408 9.628 -8.778 1.00 94.81 626 ALA A O 1
ATOM 5163 N N . PRO A 1 627 ? -9.639 11.138 -7.266 1.00 95.50 627 PRO A N 1
ATOM 5164 C CA . PRO A 1 627 ? -10.299 12.298 -7.867 1.00 95.50 627 PRO A CA 1
ATOM 5165 C C . PRO A 1 627 ? -9.718 12.663 -9.239 1.00 95.50 627 PRO A C 1
ATOM 5167 O O . PRO A 1 627 ? -10.430 13.217 -10.065 1.00 95.50 627 PRO A O 1
ATOM 5170 N N . ASP A 1 628 ? -8.469 12.302 -9.529 1.00 94.44 628 ASP A N 1
ATOM 5171 C CA . ASP A 1 628 ? -7.811 12.662 -10.794 1.00 94.44 628 ASP A CA 1
ATOM 5172 C C . ASP A 1 628 ? -8.171 11.713 -11.955 1.00 94.44 628 ASP A C 1
ATOM 5174 O O . ASP A 1 628 ? -7.719 11.882 -13.088 1.00 94.44 628 ASP A O 1
ATOM 5178 N N . LEU A 1 629 ? -8.969 10.669 -11.696 1.00 94.81 629 LEU A N 1
ATOM 5179 C CA . LEU A 1 629 ? -9.378 9.709 -12.718 1.00 94.81 629 LEU A CA 1
ATOM 5180 C C . LEU A 1 629 ? -10.715 10.111 -13.339 1.00 94.81 629 LEU A C 1
ATOM 5182 O O . LEU A 1 629 ? -11.754 10.068 -12.686 1.00 94.81 629 LEU A O 1
ATOM 5186 N N . LEU A 1 630 ? -10.713 10.355 -14.651 1.00 94.69 630 LEU A N 1
ATOM 5187 C CA . LEU A 1 630 ? -11.923 10.697 -15.407 1.00 94.69 630 LEU A CA 1
ATOM 5188 C C . LEU A 1 630 ? -13.047 9.657 -15.237 1.00 94.69 630 LEU A C 1
ATOM 5190 O O . LEU A 1 630 ? -14.211 10.012 -15.077 1.00 94.69 630 LEU A O 1
ATOM 5194 N N . GLU A 1 631 ? -12.700 8.367 -15.205 1.00 95.31 631 GLU A N 1
ATOM 5195 C CA . GLU A 1 631 ? -13.663 7.272 -15.010 1.00 95.31 631 GLU A CA 1
ATOM 5196 C C . GLU A 1 631 ? -14.354 7.313 -13.634 1.00 95.31 631 GLU A C 1
ATOM 5198 O O . GLU A 1 631 ? -15.507 6.906 -13.532 1.00 95.31 631 GLU A O 1
ATOM 5203 N N . THR A 1 632 ? -13.690 7.816 -12.584 1.00 96.56 632 THR A N 1
ATOM 5204 C CA . THR A 1 632 ? -14.306 7.977 -11.253 1.00 96.56 632 THR A CA 1
ATOM 5205 C C . THR A 1 632 ? -15.506 8.917 -11.335 1.00 96.56 632 THR A C 1
ATOM 5207 O O . THR A 1 632 ? -16.588 8.599 -10.843 1.00 96.56 632 THR A O 1
ATOM 5210 N N . HIS A 1 633 ? -15.332 10.055 -12.007 1.00 97.12 633 HIS A N 1
ATOM 5211 C CA . HIS A 1 633 ? -16.394 11.045 -12.170 1.00 97.12 633 HIS A CA 1
ATOM 5212 C C . HIS A 1 633 ? -17.440 10.623 -13.193 1.00 97.12 633 HIS A C 1
ATOM 5214 O O . HIS A 1 633 ? -18.606 10.922 -12.984 1.00 97.12 633 HIS A O 1
ATOM 5220 N N . ALA A 1 634 ? -17.068 9.878 -14.237 1.00 96.88 634 ALA A N 1
ATOM 5221 C CA . ALA 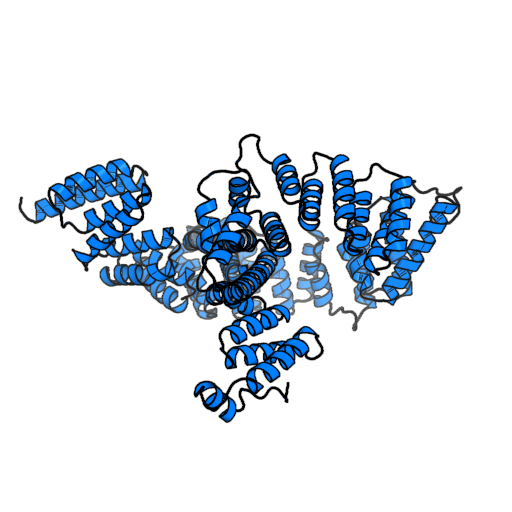A 1 634 ? -18.038 9.31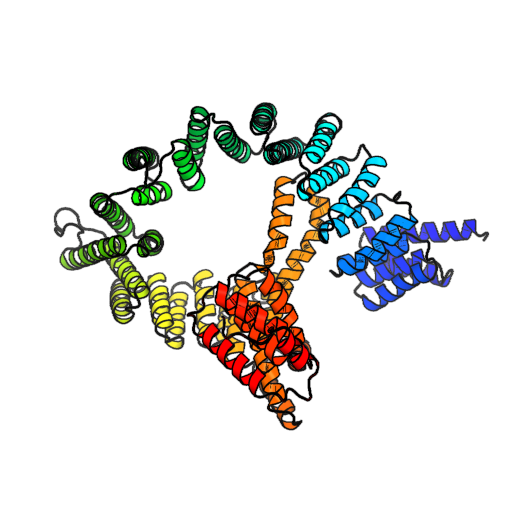3 -15.178 1.00 96.88 634 ALA A CA 1
ATOM 5222 C C . ALA A 1 634 ? -19.006 8.336 -14.484 1.00 96.88 634 ALA A C 1
ATOM 5224 O O . ALA A 1 634 ? -20.217 8.419 -14.674 1.00 96.88 634 ALA A O 1
ATOM 5225 N N . LEU A 1 635 ? -18.484 7.447 -13.630 1.00 97.25 635 LEU A N 1
ATOM 5226 C CA . LEU A 1 635 ? -19.311 6.534 -12.834 1.00 97.25 635 LEU A CA 1
ATOM 5227 C C . LEU A 1 635 ? -20.171 7.293 -11.819 1.00 97.25 635 LEU A C 1
ATOM 5229 O O . LEU A 1 635 ? -21.352 6.989 -11.666 1.00 97.25 635 LEU A O 1
ATOM 5233 N N . GLY A 1 636 ? -19.599 8.302 -11.154 1.00 96.81 636 GLY A N 1
ATOM 5234 C CA . GLY A 1 636 ? -20.355 9.143 -10.230 1.00 96.81 636 GLY A CA 1
ATOM 5235 C C . GLY A 1 636 ? -21.474 9.919 -10.914 1.00 96.81 636 GLY A C 1
ATOM 5236 O O . GLY A 1 636 ? -22.595 9.935 -10.416 1.00 96.81 636 GLY A O 1
ATOM 5237 N N . PHE A 1 637 ? -21.198 10.485 -12.090 1.00 96.75 637 PHE A N 1
ATOM 5238 C CA . PHE A 1 637 ? -22.187 11.144 -12.933 1.00 96.75 637 PHE A CA 1
ATOM 5239 C C . PHE A 1 637 ? -23.374 10.220 -13.207 1.00 96.75 637 PHE A C 1
ATOM 5241 O O . PHE A 1 637 ? -24.509 10.619 -12.978 1.00 96.75 637 PHE A O 1
ATOM 5248 N N . GLU A 1 638 ? -23.123 8.982 -13.635 1.00 95.69 638 GLU A N 1
ATOM 5249 C CA . GLU A 1 638 ? -24.190 8.038 -13.969 1.00 95.69 638 GLU A CA 1
ATOM 5250 C C . GLU A 1 638 ? -25.032 7.643 -12.743 1.00 95.69 638 GLU A C 1
ATOM 5252 O O . GLU A 1 638 ? -26.263 7.642 -12.818 1.00 95.69 638 GLU A O 1
ATOM 5257 N N . VAL A 1 639 ? -24.393 7.372 -11.597 1.00 96.56 639 VAL A N 1
ATOM 5258 C CA . VAL A 1 639 ? -25.094 7.068 -10.334 1.00 96.56 639 VAL A CA 1
ATOM 5259 C C . VAL A 1 639 ? -25.970 8.248 -9.905 1.00 96.56 639 VAL A C 1
ATOM 5261 O O . VAL A 1 639 ? -27.166 8.075 -9.664 1.00 96.56 639 VAL A O 1
ATOM 5264 N N . TYR A 1 640 ? -25.405 9.457 -9.844 1.00 95.69 640 TYR A N 1
ATOM 5265 C CA . TYR A 1 640 ? -26.137 10.651 -9.421 1.00 95.69 640 TYR A CA 1
ATOM 5266 C C . TYR A 1 640 ? -27.252 11.029 -10.399 1.00 95.69 640 TYR A C 1
ATOM 5268 O O . TYR A 1 640 ? -28.316 11.463 -9.953 1.00 95.69 640 TYR A O 1
ATOM 5276 N N . LEU A 1 641 ? -27.052 10.819 -11.703 1.00 91.94 641 LEU A N 1
ATOM 5277 C CA . LEU A 1 641 ? -28.060 11.096 -12.723 1.00 91.94 641 LEU A CA 1
ATOM 5278 C C . LEU A 1 641 ? -29.280 10.188 -12.535 1.00 91.94 641 LEU A C 1
ATOM 5280 O O . LEU A 1 641 ? -30.408 10.675 -12.507 1.00 91.94 641 LEU A O 1
ATOM 5284 N N . ARG A 1 642 ? -29.063 8.881 -12.326 1.00 91.06 642 ARG A N 1
ATOM 5285 C CA . ARG A 1 642 ? -30.143 7.905 -12.088 1.00 91.06 642 ARG A CA 1
ATOM 5286 C C . ARG A 1 642 ? -30.863 8.105 -10.753 1.00 91.06 642 ARG A C 1
ATOM 5288 O O . ARG A 1 642 ? -32.038 7.767 -10.657 1.00 91.06 642 ARG A O 1
ATOM 5295 N N . LYS A 1 643 ? -30.178 8.659 -9.746 1.00 91.44 643 LYS A N 1
ATOM 5296 C CA . LYS A 1 643 ? -30.767 9.085 -8.462 1.00 91.44 643 LYS A CA 1
ATOM 5297 C C . LYS A 1 643 ? -31.443 10.460 -8.516 1.00 91.44 643 LYS A C 1
ATOM 5299 O O . LYS A 1 643 ? -31.912 10.939 -7.488 1.00 91.44 643 LYS A O 1
ATOM 5304 N N . GLU A 1 644 ? -31.444 11.125 -9.671 1.00 89.56 644 GLU A N 1
ATOM 5305 C CA . GLU A 1 644 ? -31.975 12.484 -9.846 1.00 89.56 644 GLU A CA 1
ATOM 5306 C C . GLU A 1 644 ? -31.277 13.548 -8.975 1.00 89.56 644 GLU A C 1
ATOM 5308 O O . GLU A 1 644 ? -31.828 14.603 -8.651 1.00 89.56 644 GLU A O 1
ATOM 5313 N N . GLN A 1 645 ? -30.017 13.306 -8.613 1.00 89.56 645 GLN A N 1
ATOM 5314 C CA . GLN A 1 645 ? -29.165 14.244 -7.887 1.00 89.56 645 GLN A CA 1
ATOM 5315 C C . GLN A 1 645 ? -28.412 15.136 -8.887 1.00 89.56 645 GLN A C 1
ATOM 5317 O O . GLN A 1 645 ? -27.198 15.039 -9.084 1.00 89.56 645 GLN A O 1
ATOM 5322 N N . TRP A 1 646 ? -29.155 16.033 -9.542 1.00 85.50 646 TRP A N 1
ATOM 5323 C CA . TRP A 1 646 ? -28.677 16.853 -10.669 1.00 85.50 646 TRP A CA 1
ATOM 5324 C C . TRP A 1 646 ? -27.436 17.695 -10.346 1.00 85.50 646 TRP A C 1
ATOM 5326 O O . TRP A 1 646 ? -26.505 17.777 -11.143 1.00 85.50 646 TRP A O 1
ATOM 5336 N N . HIS A 1 647 ? -27.395 18.291 -9.152 1.00 85.75 647 HIS A N 1
ATOM 5337 C CA . HIS A 1 647 ? -26.278 19.125 -8.709 1.00 85.75 647 HIS A CA 1
ATOM 5338 C C . HIS A 1 647 ? -24.975 18.322 -8.541 1.00 85.75 647 HIS A C 1
ATOM 5340 O O . HIS A 1 647 ? -23.912 18.801 -8.932 1.00 85.75 647 HIS A O 1
ATOM 5346 N N . LEU A 1 648 ? -25.048 17.093 -8.014 1.00 91.06 648 LEU A N 1
ATOM 5347 C CA . LEU A 1 648 ? -23.892 16.197 -7.899 1.00 91.06 648 LEU A CA 1
ATOM 5348 C C . LEU A 1 648 ? -23.459 15.670 -9.269 1.00 91.06 648 LEU A C 1
ATOM 5350 O O . LEU A 1 648 ? -22.267 15.648 -9.562 1.00 91.06 648 LEU A O 1
ATOM 5354 N N . SER A 1 649 ? -24.420 15.365 -10.145 1.00 91.56 649 SER A N 1
ATOM 5355 C CA . SER A 1 649 ? -24.145 14.980 -11.536 1.00 91.56 649 SER A CA 1
ATOM 5356 C C . SER A 1 649 ? -23.369 16.080 -12.271 1.00 91.56 649 SER A C 1
ATOM 5358 O O . SER A 1 649 ? -22.326 15.822 -12.869 1.00 91.56 649 SER A O 1
ATOM 5360 N N . ARG A 1 650 ? -23.799 17.344 -12.153 1.00 89.38 650 ARG A N 1
ATOM 5361 C CA . ARG A 1 650 ? -23.069 18.482 -12.732 1.00 89.38 650 ARG A CA 1
ATOM 5362 C C . ARG A 1 650 ? -21.683 18.664 -12.115 1.00 89.38 650 ARG A C 1
ATOM 5364 O O . ARG A 1 650 ? -20.741 18.962 -12.842 1.00 89.38 650 ARG A O 1
ATOM 5371 N N . ARG A 1 651 ? -21.528 18.475 -10.799 1.00 92.25 651 ARG A N 1
ATOM 5372 C CA . ARG A 1 651 ? -20.202 18.513 -10.154 1.00 92.25 651 ARG A CA 1
ATOM 5373 C C . ARG A 1 651 ? -19.253 17.475 -10.752 1.00 92.25 651 ARG A C 1
ATOM 5375 O O . ARG A 1 651 ? -18.094 17.802 -10.982 1.00 92.25 651 ARG A O 1
ATOM 5382 N N . CYS A 1 652 ? -19.741 16.275 -11.066 1.00 94.81 652 CYS A N 1
ATOM 5383 C CA . CYS A 1 652 ? -18.947 15.279 -11.782 1.00 94.81 652 CYS A CA 1
ATOM 5384 C C . CYS A 1 652 ? -18.553 15.751 -13.190 1.00 94.81 652 CYS A C 1
ATOM 5386 O O . CYS A 1 652 ? -17.393 15.599 -13.556 1.00 94.81 652 CYS A O 1
ATOM 5388 N N . LEU A 1 653 ? -19.455 16.384 -13.952 1.00 93.69 653 LEU A N 1
ATOM 5389 C CA . LEU A 1 653 ? -19.113 16.949 -15.268 1.00 93.69 653 LEU A CA 1
ATOM 5390 C C . LEU A 1 653 ? -18.040 18.041 -15.187 1.00 93.69 653 LEU A C 1
ATOM 5392 O O . LEU A 1 653 ? -17.142 18.058 -16.023 1.00 93.69 653 LEU A O 1
ATOM 5396 N N . ILE A 1 654 ? -18.110 18.922 -14.185 1.00 92.75 654 ILE A N 1
ATOM 5397 C CA . ILE A 1 654 ? -17.087 19.954 -13.950 1.00 92.75 654 ILE A CA 1
ATOM 5398 C C . ILE A 1 654 ? -15.731 19.293 -13.699 1.00 92.75 654 ILE A C 1
ATOM 5400 O O . ILE A 1 654 ? -14.767 19.606 -14.390 1.00 92.75 654 ILE A O 1
ATOM 5404 N N . ALA A 1 655 ? -15.677 18.321 -12.787 1.00 94.00 655 ALA A N 1
ATOM 5405 C CA . ALA A 1 655 ? -14.439 17.609 -12.486 1.00 94.00 655 ALA A CA 1
ATOM 5406 C C . ALA A 1 655 ? -13.886 16.860 -13.716 1.00 94.00 655 ALA A C 1
ATOM 5408 O O . ALA A 1 655 ? -12.686 16.863 -13.970 1.00 94.00 655 ALA A O 1
ATOM 5409 N N . MET A 1 656 ? -14.751 16.258 -14.542 1.00 95.62 656 MET A N 1
ATOM 5410 C CA . MET A 1 656 ? -14.335 15.648 -15.813 1.00 95.62 656 MET A CA 1
ATOM 5411 C C . MET A 1 656 ? -13.779 16.678 -16.801 1.00 95.62 656 MET A C 1
ATOM 5413 O O . MET A 1 656 ? -12.797 16.387 -17.483 1.00 95.62 656 MET A O 1
ATOM 5417 N N . ALA A 1 657 ? -14.391 17.861 -16.881 1.00 92.75 657 ALA A N 1
ATOM 5418 C CA . ALA A 1 657 ? -13.953 18.946 -17.750 1.00 92.75 657 ALA A CA 1
ATOM 5419 C C . ALA A 1 657 ? -12.585 19.504 -17.323 1.00 92.75 657 ALA A C 1
ATOM 5421 O O . ALA A 1 657 ? -11.753 19.783 -18.183 1.00 92.75 657 ALA A O 1
ATOM 5422 N N . GLU A 1 658 ? -12.335 19.623 -16.017 1.00 94.25 658 GLU A N 1
ATOM 5423 C CA . GLU A 1 658 ? -11.034 20.018 -15.457 1.00 94.25 658 GLU A CA 1
ATOM 5424 C C . GLU A 1 658 ? -9.932 19.001 -15.790 1.00 94.25 658 GLU A C 1
ATOM 5426 O O . GLU A 1 658 ? -8.799 19.391 -16.062 1.00 94.25 658 GLU A O 1
ATOM 5431 N N . ILE A 1 659 ? -10.270 17.706 -15.836 1.00 94.25 659 ILE A N 1
ATOM 5432 C CA . ILE A 1 659 ? -9.325 16.642 -16.201 1.00 94.25 659 ILE A CA 1
ATOM 5433 C C . ILE A 1 659 ? -9.076 16.609 -17.716 1.00 94.25 659 ILE A C 1
ATOM 5435 O O . ILE A 1 659 ? -7.927 16.661 -18.152 1.00 94.25 659 ILE A O 1
ATOM 5439 N N . ASN A 1 660 ? -10.128 16.450 -18.535 1.00 92.31 660 ASN A N 1
ATOM 5440 C CA . ASN A 1 660 ? -10.016 16.411 -19.997 1.00 92.31 660 ASN A CA 1
ATOM 5441 C C . ASN A 1 660 ? -11.370 16.607 -20.718 1.00 92.31 660 ASN A C 1
ATOM 5443 O O . ASN A 1 660 ? -12.113 15.647 -20.946 1.00 92.31 660 ASN A O 1
ATOM 5447 N N . LYS A 1 661 ? -11.621 17.829 -21.208 1.00 92.12 661 LYS A N 1
ATOM 5448 C CA . LYS A 1 661 ? -12.812 18.193 -22.008 1.00 92.12 661 LYS A CA 1
ATOM 5449 C C . LYS A 1 661 ? -12.933 17.487 -23.363 1.00 92.12 661 LYS A C 1
ATOM 5451 O O . LYS A 1 661 ? -14.019 17.409 -23.921 1.00 92.12 661 LYS A O 1
ATOM 5456 N N . SER A 1 662 ? -11.828 16.999 -23.923 1.00 91.50 662 SER A N 1
ATOM 5457 C CA . SER A 1 662 ? -11.824 16.337 -25.238 1.00 91.50 662 SER A CA 1
ATOM 5458 C C . SER A 1 662 ? -12.093 14.832 -25.154 1.00 91.50 662 SER A C 1
ATOM 5460 O O . SER A 1 662 ? -12.215 14.159 -26.177 1.00 91.50 662 SER A O 1
ATOM 5462 N N . HIS A 1 663 ? -12.175 14.277 -23.942 1.00 93.50 663 HIS A N 1
ATOM 5463 C CA . HIS A 1 663 ? -12.323 12.841 -23.763 1.00 93.50 663 HIS A CA 1
ATOM 5464 C C . HIS A 1 663 ? -13.736 12.365 -24.160 1.00 93.50 663 HIS A C 1
ATOM 5466 O O . HIS A 1 663 ? -14.718 12.954 -23.699 1.00 93.50 663 HIS A O 1
ATOM 5472 N N . PRO A 1 664 ? -13.885 11.249 -24.907 1.00 93.69 664 PRO A N 1
ATOM 5473 C CA . PRO A 1 664 ? -15.192 10.760 -25.361 1.00 93.69 664 PRO A CA 1
ATOM 5474 C C . PRO A 1 664 ? -16.217 10.577 -24.237 1.00 93.69 664 PRO A C 1
ATOM 5476 O O . PRO A 1 664 ? -17.367 10.977 -24.375 1.00 93.69 664 PRO A O 1
ATOM 5479 N N . SER A 1 665 ? -15.799 10.033 -23.088 1.00 91.31 665 SER A N 1
ATOM 5480 C CA . SER A 1 665 ? -16.698 9.855 -21.939 1.00 91.31 665 SER A CA 1
ATOM 5481 C C . SER A 1 665 ? -17.254 11.175 -21.394 1.00 91.31 665 SER A C 1
ATOM 5483 O O . SER A 1 665 ? -18.397 11.191 -20.962 1.00 91.31 665 SER A O 1
ATOM 5485 N N . PHE A 1 666 ? -16.492 12.278 -21.425 1.00 93.31 666 PHE A N 1
ATOM 5486 C CA . PHE A 1 666 ? -17.010 13.587 -21.010 1.00 93.31 666 PHE A CA 1
ATOM 5487 C C . PHE A 1 666 ? -18.088 14.079 -21.973 1.00 93.31 666 PHE A C 1
ATOM 5489 O O . PHE A 1 666 ? -19.164 14.468 -21.527 1.00 93.31 666 PHE A O 1
ATOM 5496 N N . LEU A 1 667 ? -17.826 13.996 -23.280 1.00 92.00 667 LEU A N 1
ATOM 5497 C CA . LEU A 1 667 ? -18.775 14.414 -24.313 1.00 92.00 667 LEU A CA 1
ATOM 5498 C C . LEU A 1 667 ? -20.093 13.634 -24.206 1.00 92.00 667 LEU A C 1
ATOM 5500 O O . LEU A 1 667 ? -21.163 14.237 -24.203 1.00 92.00 667 LEU A O 1
ATOM 5504 N N . ILE A 1 668 ? -20.007 12.313 -24.013 1.00 93.12 668 ILE A N 1
ATOM 5505 C CA . ILE A 1 668 ? -21.173 11.439 -23.820 1.00 93.12 668 ILE A CA 1
ATOM 5506 C C . ILE A 1 668 ? -21.956 11.834 -22.561 1.00 93.12 668 ILE A C 1
ATOM 5508 O O . ILE A 1 668 ? -23.177 11.976 -22.617 1.00 93.12 668 ILE A O 1
ATOM 5512 N N . CYS A 1 669 ? -21.283 12.028 -21.421 1.00 92.19 669 CYS A N 1
ATOM 5513 C CA . CYS A 1 669 ? -21.954 12.421 -20.181 1.00 92.19 669 CYS A CA 1
ATOM 5514 C C . CYS A 1 669 ? -22.602 13.812 -20.297 1.00 92.19 669 CYS A C 1
ATOM 5516 O O . CYS A 1 669 ? -23.719 14.001 -19.819 1.00 92.19 669 CYS A O 1
ATOM 5518 N N . LYS A 1 670 ? -21.944 14.774 -20.957 1.00 91.19 670 LYS A N 1
ATOM 5519 C CA . LYS A 1 670 ? -22.493 16.118 -21.192 1.00 91.19 670 LYS A CA 1
ATOM 5520 C C . LYS A 1 670 ? -23.773 16.054 -22.027 1.00 91.19 670 LYS A C 1
ATOM 5522 O O . LYS A 1 670 ? -24.803 16.564 -21.594 1.00 91.19 670 LYS A O 1
ATOM 5527 N N . GLU A 1 671 ? -23.731 15.364 -23.164 1.00 90.50 671 GLU A N 1
ATOM 5528 C CA . GLU A 1 671 ? -24.896 15.193 -24.039 1.00 90.50 671 GLU A CA 1
ATOM 5529 C C . GLU A 1 671 ? -26.047 14.475 -23.311 1.00 90.50 671 GLU A C 1
ATOM 5531 O O . GLU A 1 671 ? -27.210 14.873 -23.408 1.00 90.50 671 GLU A O 1
ATOM 5536 N N . MET A 1 672 ? -25.729 13.440 -22.526 1.00 89.00 672 MET A N 1
ATOM 5537 C CA . MET A 1 672 ? -26.706 12.719 -21.707 1.00 89.00 672 MET A CA 1
ATOM 5538 C C . MET A 1 672 ? -27.362 13.635 -20.666 1.00 89.00 672 MET A C 1
ATOM 5540 O O . MET A 1 672 ? -28.578 13.565 -20.471 1.00 89.00 672 MET A O 1
ATOM 5544 N N . PHE A 1 673 ? -26.592 14.513 -20.019 1.00 89.19 673 PHE A N 1
ATOM 5545 C CA . PHE A 1 673 ? -27.115 15.479 -19.054 1.00 89.19 673 PHE A CA 1
ATOM 5546 C C . PHE A 1 673 ? -28.069 16.477 -19.719 1.00 89.19 673 PHE A C 1
ATOM 5548 O O . PHE A 1 673 ? -29.192 16.650 -19.247 1.00 89.19 673 PHE A O 1
ATOM 5555 N N . GLU A 1 674 ? -27.667 17.072 -20.844 1.00 86.56 674 GLU A N 1
ATOM 5556 C CA . GLU A 1 674 ? -28.474 18.040 -21.601 1.00 86.56 674 GLU A CA 1
ATOM 5557 C C . GLU A 1 674 ? -29.798 17.427 -22.084 1.00 86.56 674 GLU A C 1
ATOM 5559 O O . GLU A 1 674 ? -30.870 18.016 -21.902 1.00 86.56 674 GLU A O 1
ATOM 5564 N N . LYS A 1 675 ? -29.755 16.203 -22.628 1.00 86.44 675 LYS A N 1
ATOM 5565 C CA . LYS A 1 675 ? -30.953 15.451 -23.038 1.00 86.44 675 LYS A CA 1
ATOM 5566 C C . LYS A 1 675 ? -31.869 15.132 -21.857 1.00 86.44 675 LYS A C 1
ATOM 5568 O O . LYS A 1 675 ? -33.077 15.339 -21.934 1.00 86.44 675 LYS A O 1
ATOM 5573 N N . THR A 1 676 ? -31.309 14.667 -20.743 1.00 84.44 676 THR A N 1
ATOM 5574 C CA . THR A 1 676 ? -32.111 14.285 -19.571 1.00 84.44 676 THR A CA 1
ATOM 5575 C C . THR A 1 676 ? -32.798 15.504 -18.955 1.00 84.44 676 THR A C 1
ATOM 5577 O O . THR A 1 676 ? -34.000 15.467 -18.695 1.00 84.44 676 THR A O 1
ATOM 5580 N N . VAL A 1 677 ? -32.067 16.612 -18.789 1.00 77.50 677 VAL A N 1
ATOM 5581 C CA . VAL A 1 677 ? -32.597 17.861 -18.218 1.00 77.50 677 VAL A CA 1
ATOM 5582 C C . VAL A 1 677 ? -33.645 18.508 -19.128 1.00 77.50 677 VAL A C 1
ATOM 5584 O O . VAL A 1 677 ? -34.616 19.064 -18.621 1.00 77.50 677 VAL A O 1
ATOM 5587 N N . SER A 1 678 ? -33.486 18.425 -20.453 1.00 76.06 678 SER A N 1
ATOM 5588 C CA . SER A 1 678 ? -34.472 18.960 -21.408 1.00 76.06 678 SER A CA 1
ATOM 5589 C C . SER A 1 678 ? -35.740 18.107 -21.522 1.00 76.06 678 SER A C 1
ATOM 5591 O O . SER A 1 678 ? -36.813 18.656 -21.752 1.00 76.06 678 SER A O 1
ATOM 5593 N N . SER A 1 679 ? -35.639 16.787 -21.329 1.00 73.69 679 SER A N 1
ATOM 5594 C CA . SER A 1 679 ? -36.777 15.860 -21.430 1.00 73.69 679 SER A CA 1
ATOM 5595 C C . SER A 1 679 ? -37.735 15.876 -20.230 1.00 73.69 679 SER A C 1
ATOM 5597 O O . SER A 1 679 ? -38.890 15.477 -20.371 1.00 73.69 679 SER A O 1
ATOM 5599 N N . LYS A 1 680 ? -37.291 16.321 -19.046 1.00 70.88 680 LYS A N 1
ATOM 5600 C CA . LYS A 1 680 ? -38.136 16.353 -17.843 1.00 70.88 680 LYS A CA 1
ATOM 5601 C C . LYS A 1 680 ? -38.970 17.636 -17.766 1.00 70.88 680 LYS A C 1
ATOM 5603 O O . LYS A 1 680 ? -38.440 18.742 -17.853 1.00 70.88 680 LYS A O 1
ATOM 5608 N N . SER A 1 681 ? -40.274 17.469 -17.522 1.00 56.69 681 SER A N 1
ATOM 5609 C CA . SER A 1 681 ? -41.224 18.547 -17.217 1.00 56.69 681 SER A CA 1
ATOM 5610 C C . SER A 1 681 ? -40.693 19.427 -16.073 1.00 56.69 681 SER A C 1
ATOM 5612 O O . SER A 1 681 ? -40.500 18.979 -14.942 1.00 56.69 681 SER A O 1
ATOM 5614 N N . MET A 1 682 ? -40.425 20.700 -16.378 1.00 54.50 682 MET A N 1
ATOM 5615 C CA . MET A 1 682 ? -39.915 21.684 -15.411 1.00 54.50 682 MET A CA 1
ATOM 5616 C C . MET A 1 682 ? -40.994 22.188 -14.440 1.00 54.50 682 MET A C 1
ATOM 5618 O O . MET A 1 682 ? -40.670 22.879 -13.472 1.00 54.50 682 MET A O 1
ATOM 5622 N N . GLU A 1 683 ? -42.262 21.872 -14.703 1.00 48.97 683 GLU A N 1
ATOM 5623 C CA . GLU A 1 683 ? -43.408 22.339 -13.920 1.00 48.97 683 GLU A CA 1
ATOM 5624 C C . GLU A 1 683 ? -43.676 21.462 -12.689 1.00 48.97 683 GLU A C 1
ATOM 5626 O O . GLU A 1 683 ? -44.137 21.975 -11.673 1.00 48.97 683 GLU A O 1
ATOM 5631 N N . GLU A 1 684 ? -43.290 20.183 -12.723 1.00 51.81 684 GLU A N 1
ATOM 5632 C CA . GLU A 1 684 ? -43.585 19.216 -11.652 1.00 51.81 684 GLU A CA 1
ATOM 5633 C C . GLU A 1 684 ? -42.458 19.065 -10.614 1.00 51.81 684 GLU A C 1
ATOM 5635 O O . GLU A 1 684 ? -42.679 18.531 -9.529 1.00 51.81 684 GLU A O 1
ATOM 5640 N N . ASN A 1 685 ? -41.245 19.565 -10.892 1.00 65.00 685 ASN A N 1
ATOM 5641 C CA . ASN A 1 685 ? -40.093 19.395 -10.000 1.00 65.00 685 ASN A CA 1
ATOM 5642 C C . ASN A 1 685 ? -39.524 20.741 -9.511 1.00 65.00 685 ASN A C 1
ATOM 5644 O O . ASN A 1 685 ? -38.690 21.386 -10.157 1.00 65.00 685 ASN A O 1
ATOM 5648 N N . ALA A 1 686 ? -39.955 21.153 -8.313 1.00 65.25 686 ALA A N 1
ATOM 5649 C CA . ALA A 1 686 ? -39.548 22.404 -7.666 1.00 65.25 686 ALA A CA 1
ATOM 5650 C C . ALA A 1 686 ? -38.021 22.540 -7.482 1.00 65.25 686 ALA A C 1
ATOM 5652 O O . ALA A 1 686 ? -37.487 23.653 -7.526 1.00 65.25 686 ALA A O 1
ATOM 5653 N N . LEU A 1 687 ? -37.302 21.421 -7.321 1.00 66.81 687 LEU A N 1
ATOM 5654 C CA . LEU A 1 687 ? -35.844 21.404 -7.196 1.00 66.81 687 LEU A CA 1
ATOM 5655 C C . LEU A 1 687 ? -35.163 21.719 -8.536 1.00 66.81 687 LEU A C 1
ATOM 5657 O O . LEU A 1 687 ? -34.258 22.550 -8.569 1.00 66.81 687 LEU A O 1
ATOM 5661 N N . LEU A 1 688 ? -35.627 21.126 -9.643 1.00 68.44 688 LEU A N 1
ATOM 5662 C CA . LEU A 1 688 ? -35.149 21.430 -11.003 1.00 68.44 688 LEU A CA 1
ATOM 5663 C C . LEU A 1 688 ? -35.364 22.910 -11.350 1.00 68.44 688 LEU A C 1
ATOM 5665 O O . LEU A 1 688 ? -34.445 23.569 -11.841 1.00 68.44 688 LEU A O 1
ATOM 5669 N N . LYS A 1 689 ? -36.531 23.469 -11.005 1.00 67.12 689 LYS A N 1
ATOM 5670 C CA . LYS A 1 689 ? -36.830 24.900 -11.185 1.00 67.12 689 LYS A CA 1
ATOM 5671 C C . LYS A 1 689 ? -35.870 25.794 -10.388 1.00 67.12 689 LYS A C 1
ATOM 5673 O O . LYS A 1 689 ? -35.337 26.763 -10.925 1.00 67.12 689 LYS A O 1
ATOM 5678 N N . LYS A 1 690 ? -35.585 25.442 -9.128 1.00 70.81 690 LYS A N 1
ATOM 5679 C CA . LYS A 1 690 ? -34.630 26.168 -8.272 1.00 70.81 690 LYS A CA 1
ATOM 5680 C C . LYS A 1 690 ? -33.190 26.076 -8.794 1.00 70.81 690 LYS A C 1
ATOM 5682 O O . LYS A 1 690 ? -32.494 27.086 -8.822 1.00 70.81 690 LYS A O 1
ATOM 5687 N N . LEU A 1 691 ? -32.751 24.896 -9.238 1.00 69.88 691 LEU A N 1
ATOM 5688 C CA . LEU A 1 691 ? -31.411 24.689 -9.801 1.00 69.88 691 LEU A CA 1
ATOM 5689 C C . LEU A 1 691 ? -31.218 25.442 -11.125 1.00 69.88 691 LEU A C 1
ATOM 5691 O O . LEU A 1 691 ? -30.151 26.014 -11.340 1.00 69.88 691 LEU A O 1
ATOM 5695 N N . LYS A 1 692 ? -32.252 25.513 -11.975 1.00 69.44 692 LYS A N 1
ATOM 5696 C CA . LYS A 1 692 ? -32.238 26.330 -13.199 1.00 69.44 692 LYS A CA 1
ATOM 5697 C C . LYS A 1 692 ? -32.095 27.819 -12.885 1.00 69.44 692 LYS A C 1
ATOM 5699 O O . LYS A 1 692 ? -31.255 28.480 -13.481 1.00 69.44 692 LYS A O 1
ATOM 5704 N N . ASN A 1 693 ? -32.860 28.328 -11.916 1.00 69.38 693 ASN A N 1
ATOM 5705 C CA . ASN A 1 693 ? -32.792 29.734 -11.500 1.00 69.38 693 ASN A CA 1
ATOM 5706 C C . ASN A 1 693 ? -31.415 30.126 -10.937 1.00 69.38 693 ASN A C 1
ATOM 5708 O O . ASN A 1 693 ? -31.018 31.281 -11.040 1.00 69.38 693 ASN A O 1
ATOM 5712 N N . LEU A 1 694 ? -30.679 29.170 -10.365 1.00 71.06 694 LEU A N 1
ATOM 5713 C CA . LEU A 1 694 ? -29.304 29.354 -9.885 1.00 71.06 694 LEU A CA 1
ATOM 5714 C C . LEU A 1 694 ? -28.241 29.128 -10.978 1.00 71.06 694 LEU A C 1
ATOM 5716 O O . LEU A 1 694 ? -27.050 29.118 -10.679 1.00 71.06 694 LEU A O 1
ATOM 5720 N N . ASN A 1 695 ? -28.656 28.902 -12.227 1.00 66.81 695 ASN A N 1
ATOM 5721 C CA . ASN A 1 695 ? -27.800 28.537 -13.357 1.00 66.81 695 ASN A CA 1
ATOM 5722 C C . ASN A 1 695 ? -26.927 27.284 -13.109 1.00 66.81 695 ASN A C 1
ATOM 5724 O O . ASN A 1 695 ? -25.864 27.100 -13.697 1.00 66.81 695 ASN A O 1
ATOM 5728 N N . LEU A 1 696 ? -27.390 26.388 -12.229 1.00 65.44 696 LEU A N 1
ATOM 5729 C CA . LEU A 1 696 ? -26.708 25.146 -11.841 1.00 65.44 696 LEU A CA 1
ATOM 5730 C C . LEU A 1 696 ? -27.089 23.951 -12.725 1.00 65.44 696 LEU A C 1
ATOM 5732 O O . LEU A 1 696 ? -26.738 22.821 -12.399 1.00 65.44 696 LEU A O 1
ATOM 5736 N N . LEU A 1 697 ? -27.821 24.174 -13.816 1.00 66.00 697 LEU A N 1
ATOM 5737 C CA . LEU A 1 697 ? -28.125 23.162 -14.837 1.00 66.00 697 LEU A CA 1
ATOM 5738 C C . LEU A 1 697 ? -27.492 23.497 -16.190 1.00 66.00 697 LEU A C 1
ATOM 5740 O O . LEU A 1 697 ? -27.506 22.660 -17.086 1.00 66.00 697 LEU A O 1
ATOM 5744 N N . ASP A 1 698 ? -26.925 24.697 -16.330 1.00 70.06 698 ASP A N 1
ATOM 5745 C CA . ASP A 1 698 ? -26.205 25.091 -17.529 1.00 70.06 698 ASP A CA 1
ATOM 5746 C C . ASP A 1 698 ? -24.793 24.482 -17.520 1.00 70.06 698 ASP A C 1
ATOM 5748 O O . ASP A 1 698 ? -24.025 24.608 -16.551 1.00 70.06 698 ASP A O 1
ATOM 5752 N N . VAL A 1 699 ? -24.492 23.772 -18.603 1.00 76.69 699 VAL A N 1
ATOM 5753 C CA . VAL A 1 699 ? -23.201 23.138 -18.900 1.00 76.69 699 VAL A CA 1
ATOM 5754 C C . VAL A 1 699 ? -22.647 23.604 -20.251 1.00 76.69 699 VAL A C 1
ATOM 5756 O O . VAL A 1 699 ? -21.641 23.073 -20.712 1.00 76.69 699 VAL A O 1
ATOM 5759 N N . SER A 1 700 ? -23.260 24.615 -20.880 1.00 71.56 700 SER A N 1
ATOM 5760 C CA . SER A 1 700 ? -22.799 25.190 -22.151 1.00 71.56 700 SER A CA 1
ATOM 5761 C C . SER A 1 700 ? -21.394 25.795 -22.049 1.00 71.56 700 SER A C 1
ATOM 5763 O O . SER A 1 700 ? -20.634 25.744 -23.013 1.00 71.56 700 SER A O 1
ATOM 5765 N N . SER A 1 701 ? -21.030 26.298 -20.865 1.00 71.00 701 SER A N 1
ATOM 5766 C CA . SER A 1 701 ? -19.712 26.861 -20.544 1.00 71.00 701 SER A CA 1
ATOM 5767 C C . SER A 1 701 ? -18.617 25.822 -20.267 1.00 71.00 701 SER A C 1
ATOM 5769 O O . SER A 1 701 ? -17.436 26.184 -20.223 1.00 71.00 701 SER A O 1
ATOM 5771 N N . LEU A 1 702 ? -18.984 24.549 -20.064 1.00 72.88 702 LEU A N 1
ATOM 5772 C CA . LEU A 1 702 ? -18.041 23.437 -19.897 1.00 72.88 702 LEU A CA 1
ATOM 5773 C C . LEU A 1 702 ? -17.572 22.937 -21.253 1.00 72.88 702 LEU A C 1
ATOM 5775 O O . LEU A 1 702 ? -16.331 22.883 -21.424 1.00 72.88 702 LEU A O 1
#